Protein 6ABW (pdb70)

Nearest PDB structures (foldseek):
  6abw-assembly1_A  TM=1.003E+00  e=9.160E-53  Metallosphaera sedula DSM 5348
  1vgm-assembly1_B  TM=9.831E-01  e=6.159E-41  Sulfurisphaera tokodaii
  1o7x-assembly2_D  TM=9.895E-01  e=8.430E-39  Saccharolobus solfataricus
  2r26-assembly1_A  TM=9.396E-01  e=7.723E-35  Thermoplasma acidophilum
  3hwk-assembly3_F  TM=9.220E-01  e=7.259E-24  Mycobacterium tuberculosis H37Rv

InterPro domains:
  IPR002020 Citrate synthase [PF00285] (7-360)
  IPR002020 Citrate synthase [PR00143] (123-136)
  IPR002020 Citrate synthase [PR00143] (172-187)
  IPR002020 Citrate synthase [PR00143] (194-222)
  IPR002020 Citrate synthase [PR00143] (248-268)
  IPR002020 Citrate synthase [PR00143] (309-325)
  IPR002020 Citrate synthase [PR00143] (329-343)
  IPR002020 Citrate synthase [PTHR11739] (3-374)
  IPR011278 2-methylcitrate synthase/citrate synthase type I [TIGR01800] (6-377)
  IPR016142 Citrate synthase-like, large alpha subdomain [G3DSA:1.10.580.10] (19-348)
  IPR016143 Citrate synthase-like, small alpha subdomain [G3DSA:1.10.230.10] (220-323)
  IPR019810 Citrate synthase active site [PS00480] (255-267)
  IPR024176 Citrate synthase, bacterial-type [PIRSF001369] (3-377)
  IPR036969 Citrate synthase superfamily [SSF48256] (3-377)
  IPR054926 Citrate synthase family [NF041157] (1-377)

Radius of gyration: 21.82 Å; Cα contacts (8 Å, |Δi|>4): 570; chains: 1; bounding box: 58×47×78 Å

Structure (mmCIF, N/CA/C/O backbone):
data_6ABW
#
_entry.id   6ABW
#
_cell.length_a   61.609
_cell.length_b   94.806
_cell.length_c   129.863
_cell.angle_alpha   90.000
_cell.angle_beta   90.000
_cell.angle_gamma   90.000
#
_symmetry.space_group_name_H-M   'C 2 2 21'
#
loop_
_entity.id
_entity.type
_entity.pdbx_description
1 polymer 'Citrate synthase'
2 non-polymer GLYCEROL
3 non-polymer 'ACETYL COENZYME *A'
4 water water
#
loop_
_atom_site.group_PDB
_atom_site.id
_atom_site.type_symbol
_atom_site.label_atom_id
_atom_site.label_alt_id
_atom_site.label_comp_id
_atom_site.label_asym_id
_atom_site.label_entity_id
_atom_site.label_seq_id
_atom_site.pdbx_PDB_ins_code
_atom_site.Cartn_x
_atom_site.Cartn_y
_atom_site.Cartn_z
_atom_site.occupancy
_atom_site.B_iso_or_equiv
_atom_site.auth_seq_id
_atom_site.auth_comp_id
_atom_site.auth_asym_id
_atom_site.auth_atom_id
_atom_site.pdbx_PDB_model_num
ATOM 1 N N . GLU A 1 21 ? -23.811 35.140 -31.163 1.00 98.50 9 GLU A N 1
ATOM 2 C CA . GLU A 1 21 ? -23.466 36.593 -31.125 1.00 97.45 9 GLU A CA 1
ATOM 3 C C . GLU A 1 21 ? -23.894 37.206 -29.780 1.00 102.74 9 GLU A C 1
ATOM 4 O O . GLU A 1 21 ? -24.640 38.189 -29.741 1.00 109.41 9 GLU A O 1
ATOM 10 N N . ASN A 1 22 ? -23.413 36.608 -28.682 1.00 93.68 10 ASN A N 1
ATOM 11 C CA . ASN A 1 22 ? -23.841 36.956 -27.311 1.00 88.91 10 ASN A CA 1
ATOM 12 C C . ASN A 1 22 ? -25.361 36.816 -27.087 1.00 81.50 10 ASN A C 1
ATOM 13 O O . ASN A 1 22 ? -25.889 37.315 -26.088 1.00 93.29 10 ASN A O 1
ATOM 18 N N . VAL A 1 23 ? -26.048 36.100 -27.980 1.00 74.05 11 VAL A N 1
ATOM 19 C CA . VAL A 1 23 ? -27.518 36.097 -28.006 1.00 69.19 11 VAL A CA 1
ATOM 20 C C . VAL A 1 23 ? -28.087 35.214 -26.862 1.00 63.66 11 VAL A C 1
ATOM 21 O O . VAL A 1 23 ? -27.895 33.996 -26.834 1.00 56.94 11 VAL A O 1
ATOM 25 N N . PHE A 1 24 ? -28.735 35.865 -25.891 1.00 57.96 12 PHE A N 1
ATOM 26 C CA . PHE A 1 24 ? -29.399 35.166 -24.794 1.00 51.51 12 PHE A CA 1
ATOM 27 C C . PHE A 1 24 ? -30.590 34.371 -25.312 1.00 46.15 12 PHE A C 1
ATOM 28 O O . PHE A 1 24 ? -31.580 34.950 -25.737 1.00 41.97 12 PHE A O 1
ATOM 36 N N . ILE A 1 25 ? -30.466 33.041 -25.291 1.00 38.65 13 ILE A N 1
ATOM 37 C CA . ILE A 1 25 ? -31.522 32.124 -25.752 1.00 38.77 13 ILE A CA 1
ATOM 38 C C . ILE A 1 25 ? -32.567 31.807 -24.670 1.00 36.27 13 ILE A C 1
ATOM 39 O O . ILE A 1 25 ? -33.670 31.368 -25.017 1.00 32.21 13 ILE A O 1
ATOM 44 N N . LYS A 1 26 ? -32.231 32.021 -23.385 1.00 28.70 14 LYS A N 1
ATOM 45 C CA . LYS A 1 26 ? -33.155 31.706 -22.319 1.00 27.87 14 LYS A CA 1
ATOM 46 C C . LYS A 1 26 ? -32.656 32.355 -21.028 1.00 27.03 14 LYS A C 1
ATOM 47 O O . LYS A 1 26 ? -31.496 32.809 -20.944 1.00 29.17 14 LYS A O 1
ATOM 53 N N . THR A 1 27 ? -33.524 32.392 -20.025 1.00 26.63 15 THR A N 1
ATOM 54 C CA . THR A 1 27 ? -33.098 32.642 -18.664 1.00 27.16 15 THR A CA 1
ATOM 55 C C . THR A 1 27 ? -32.858 31.308 -17.981 1.00 25.58 15 THR A C 1
ATOM 56 O O . THR A 1 27 ? -33.392 30.290 -18.406 1.00 25.63 15 THR A O 1
ATOM 60 N N . THR A 1 28 ? -32.044 31.302 -16.933 1.00 22.48 16 THR A N 1
ATOM 61 C CA . THR A 1 28 ? -31.873 30.124 -16.143 1.00 20.18 16 THR A CA 1
ATOM 62 C C . THR A 1 28 ? -31.676 30.452 -14.688 1.00 20.68 16 THR A C 1
ATOM 63 O O . THR A 1 28 ? -31.160 31.509 -14.379 1.00 22.67 16 THR A O 1
ATOM 67 N N . SER A 1 29 ? -32.069 29.523 -13.829 1.00 19.86 17 SER A N 1
ATOM 68 C CA . SER A 1 29 ? -31.778 29.532 -12.404 1.00 20.59 17 SER A CA 1
ATOM 69 C C . SER A 1 29 ? -30.848 28.415 -11.999 1.00 19.61 17 SER A C 1
ATOM 70 O O . SER A 1 29 ? -30.591 28.210 -10.836 1.00 20.23 17 SER A O 1
ATOM 73 N N . LEU A 1 30 ? -30.244 27.760 -12.972 1.00 16.37 18 LEU A N 1
ATOM 74 C CA . LEU A 1 30 ? -29.466 26.568 -12.739 1.00 18.74 18 LEU A CA 1
ATOM 75 C C . LEU A 1 30 ? -28.026 26.864 -12.365 1.00 19.22 18 LEU A C 1
ATOM 76 O O . LEU A 1 30 ? -27.538 26.345 -11.343 1.00 22.04 18 LEU A O 1
ATOM 81 N N . THR A 1 31 ? -27.342 27.622 -13.216 1.00 17.68 19 THR A N 1
ATOM 82 C CA . THR A 1 31 ? -25.889 27.681 -13.175 1.00 16.97 19 THR A CA 1
ATOM 83 C C . THR A 1 31 ? -25.462 29.130 -13.312 1.00 15.55 19 THR A C 1
ATOM 84 O O . THR A 1 31 ? -25.923 29.823 -14.243 1.00 14.59 19 THR A O 1
ATOM 88 N N . TYR A 1 32 ? -24.660 29.555 -12.348 1.00 14.97 20 TYR A N 1
ATOM 89 C CA . TYR A 1 32 ? -24.047 30.904 -12.357 1.00 15.32 20 TYR A CA 1
ATOM 90 C C . TYR A 1 32 ? -22.539 30.764 -12.581 1.00 14.45 20 TYR A C 1
ATOM 91 O O . TYR A 1 32 ? -21.883 29.983 -11.920 1.00 14.16 20 TYR A O 1
ATOM 100 N N . ILE A 1 33 ? -21.994 31.570 -13.478 1.00 14.71 21 ILE A N 1
ATOM 101 C CA . ILE A 1 33 ? -20.564 31.560 -13.768 1.00 15.65 21 ILE A CA 1
ATOM 102 C C . ILE A 1 33 ? -20.041 32.971 -13.679 1.00 17.16 21 ILE A C 1
ATOM 103 O O . ILE A 1 33 ? -20.648 33.859 -14.277 1.00 16.73 21 ILE A O 1
ATOM 108 N N . ASP A 1 34 ? -18.981 33.169 -12.896 1.00 18.59 22 ASP A N 1
ATOM 109 C CA . ASP A 1 34 ? -18.239 34.439 -12.884 1.00 22.26 22 ASP A CA 1
ATOM 110 C C . ASP A 1 34 ? -16.855 34.167 -13.449 1.00 18.41 22 ASP A C 1
ATOM 111 O O . ASP A 1 34 ? -16.010 33.620 -12.795 1.00 19.48 22 ASP A O 1
ATOM 116 N N . GLY A 1 35 ? -16.661 34.486 -14.717 1.00 19.84 23 GLY A N 1
ATOM 117 C CA . GLY A 1 35 ? -15.381 34.228 -15.365 1.00 21.25 23 GLY A CA 1
ATOM 118 C C . GLY A 1 35 ? -14.182 34.998 -14.822 1.00 24.23 23 GLY A C 1
ATOM 119 O O . GLY A 1 35 ? -13.036 34.512 -14.858 1.00 24.12 23 GLY A O 1
ATOM 120 N N . GLU A 1 36 ? -14.428 36.186 -14.301 1.00 25.35 24 GLU A N 1
ATOM 121 C CA . GLU A 1 36 ? -13.317 37.051 -13.835 1.00 30.30 24 GLU A CA 1
ATOM 122 C C . GLU A 1 36 ? -12.753 36.538 -12.532 1.00 26.95 24 GLU A C 1
ATOM 123 O O . GLU A 1 36 ? -11.549 36.662 -12.245 1.00 27.05 24 GLU A O 1
ATOM 129 N N . ASN A 1 37 ? -13.629 35.954 -11.716 1.00 22.45 25 ASN A N 1
ATOM 130 C CA . ASN A 1 37 ? -13.306 35.543 -10.370 1.00 22.10 25 ASN A CA 1
ATOM 131 C C . ASN A 1 37 ? -13.256 34.018 -10.205 1.00 20.61 25 ASN A C 1
ATOM 132 O O . ASN A 1 37 ? -12.900 33.538 -9.143 1.00 22.38 25 ASN A O 1
ATOM 137 N N . GLY A 1 38 ? -13.612 33.249 -11.235 1.00 19.17 26 GLY A N 1
ATOM 138 C CA . GLY A 1 38 ? -13.422 31.825 -11.120 1.00 17.70 26 GLY A CA 1
ATOM 139 C C . GLY A 1 38 ? -14.477 31.155 -10.262 1.00 17.28 26 GLY A C 1
ATOM 140 O O . GLY A 1 38 ? -14.181 30.207 -9.564 1.00 18.53 26 GLY A O 1
ATOM 141 N N . ILE A 1 39 ? -15.718 31.564 -10.433 1.00 16.62 27 ILE A N 1
ATOM 142 C CA . ILE A 1 39 ? -16.807 31.102 -9.576 1.00 17.82 27 ILE A CA 1
ATOM 143 C C . ILE A 1 39 ? -17.811 30.347 -10.408 1.00 16.35 27 ILE A C 1
ATOM 144 O O . ILE A 1 39 ? -18.189 30.804 -11.468 1.00 18.10 27 ILE A O 1
ATOM 149 N N . LEU A 1 40 ? -18.186 29.174 -9.902 1.00 13.33 28 LEU A N 1
ATOM 150 C CA . LEU A 1 40 ? -19.205 28.344 -10.512 1.00 13.59 28 LEU A CA 1
ATOM 151 C C . LEU A 1 40 ? -20.163 27.923 -9.377 1.00 12.15 28 LEU A C 1
ATOM 152 O O . LEU A 1 40 ? -19.725 27.357 -8.352 1.00 12.13 28 LEU A O 1
ATOM 157 N N . ARG A 1 41 ? -21.437 28.228 -9.556 1.00 12.46 29 ARG A N 1
ATOM 158 C CA . ARG A 1 41 ? -22.494 27.814 -8.619 1.00 13.43 29 ARG A CA 1
ATOM 159 C C . ARG A 1 41 ? -23.613 27.122 -9.337 1.00 11.92 29 ARG A C 1
ATOM 160 O O . ARG A 1 41 ? -23.947 27.501 -10.420 1.00 12.45 29 ARG A O 1
ATOM 168 N N . TYR A 1 42 ? -24.177 26.107 -8.702 1.00 12.48 30 TYR A N 1
ATOM 169 C CA . TYR A 1 42 ? -25.428 25.485 -9.136 1.00 11.50 30 TYR A CA 1
ATOM 170 C C . TYR A 1 42 ? -26.502 25.940 -8.100 1.00 12.71 30 TYR A C 1
ATOM 171 O O . TYR A 1 42 ? -26.381 25.596 -6.930 1.00 13.61 30 TYR A O 1
ATOM 180 N N . GLY A 1 43 ? -27.518 26.663 -8.578 1.00 13.69 31 GLY A N 1
ATOM 181 C CA . GLY A 1 43 ? -28.645 27.025 -7.735 1.00 15.39 31 GLY A CA 1
ATOM 182 C C . GLY A 1 43 ? -28.201 27.818 -6.478 1.00 14.70 31 GLY A C 1
ATOM 183 O O . GLY A 1 43 ? -28.767 27.654 -5.397 1.00 16.85 31 GLY A O 1
ATOM 184 N N . GLY A 1 44 ? -27.128 28.564 -6.628 1.00 15.59 32 GLY A N 1
ATOM 185 C CA . GLY A 1 44 ? -26.532 29.413 -5.566 1.00 14.78 32 GLY A CA 1
ATOM 186 C C . GLY A 1 44 ? -25.470 28.764 -4.712 1.00 15.54 32 GLY A C 1
ATOM 187 O O . GLY A 1 44 ? -24.796 29.458 -3.901 1.00 15.26 32 GLY A O 1
ATOM 188 N N . TYR A 1 45 ? -25.257 27.449 -4.885 1.00 13.82 33 TYR A N 1
ATOM 189 C CA . TYR A 1 45 ? -24.322 26.733 -4.118 1.00 14.00 33 TYR A CA 1
ATOM 190 C C . TYR A 1 45 ? -22.984 26.589 -4.892 1.00 16.06 33 TYR A C 1
ATOM 191 O O . TYR A 1 45 ? -22.978 26.151 -6.051 1.00 12.22 33 TYR A O 1
ATOM 200 N N . ASP A 1 46 ? -21.878 26.998 -4.271 1.00 14.60 34 ASP A N 1
ATOM 201 C CA . ASP A 1 46 ? -20.560 26.937 -4.902 1.00 15.98 34 ASP A CA 1
ATOM 202 C C . ASP A 1 46 ? -20.238 25.498 -5.238 1.00 13.97 34 ASP A C 1
ATOM 203 O O . ASP A 1 46 ? -20.472 24.592 -4.445 1.00 13.47 34 ASP A O 1
ATOM 208 N N . ILE A 1 47 ? -19.629 25.294 -6.389 1.00 14.38 35 ILE A N 1
ATOM 209 C CA . ILE A 1 47 ? -19.323 23.909 -6.819 1.00 13.96 35 ILE A CA 1
ATOM 210 C C . ILE A 1 47 ? -18.449 23.172 -5.833 1.00 14.35 35 ILE A C 1
ATOM 211 O O . ILE A 1 47 ? -18.673 21.986 -5.610 1.00 11.65 35 ILE A O 1
ATOM 216 N N . GLU A 1 48 ? -17.473 23.833 -5.220 1.00 12.50 36 GLU A N 1
ATOM 217 C CA . GLU A 1 48 ? -16.588 23.187 -4.230 1.00 15.57 36 GLU A CA 1
ATOM 218 C C . GLU A 1 48 ? -17.377 22.614 -3.031 1.00 14.14 36 GLU A C 1
ATOM 219 O O . GLU A 1 48 ? -17.093 21.500 -2.548 1.00 14.48 36 GLU A O 1
ATOM 225 N N . ASP A 1 49 ? -18.366 23.383 -2.571 1.00 14.54 37 ASP A N 1
ATOM 226 C CA . ASP A 1 49 ? -19.253 23.089 -1.411 1.00 14.66 37 ASP A CA 1
ATOM 227 C C . ASP A 1 49 ? -20.110 21.887 -1.795 1.00 14.98 37 ASP A C 1
ATOM 228 O O . ASP A 1 49 ? -20.289 20.925 -0.983 1.00 16.12 37 ASP A O 1
ATOM 233 N N . LEU A 1 50 ? -20.661 21.908 -3.023 1.00 12.65 38 LEU A N 1
ATOM 234 C CA . LEU A 1 50 ? -21.455 20.751 -3.441 1.00 13.78 38 LEU A CA 1
ATOM 235 C C . LEU A 1 50 ? -20.654 19.491 -3.500 1.00 13.50 38 LEU A C 1
ATOM 236 O O . LEU A 1 50 ? -21.120 18.376 -3.088 1.00 13.18 38 LEU A O 1
ATOM 241 N N . VAL A 1 51 ? -19.428 19.587 -4.033 1.00 13.58 39 VAL A N 1
ATOM 242 C CA . VAL A 1 51 ? -18.660 18.325 -4.207 1.00 12.54 39 VAL A CA 1
ATOM 243 C C . VAL A 1 51 ? -18.270 17.759 -2.855 1.00 14.93 39 VAL A C 1
ATOM 244 O O . VAL A 1 51 ? -18.413 16.553 -2.597 1.00 14.53 39 VAL A O 1
ATOM 248 N N . GLU A 1 52 ? -17.801 18.642 -1.986 1.00 16.28 40 GLU A N 1
ATOM 249 C CA . GLU A 1 52 ? -17.313 18.198 -0.657 1.00 18.13 40 GLU A CA 1
ATOM 250 C C . GLU A 1 52 ? -18.441 17.663 0.247 1.00 17.41 40 GLU A C 1
ATOM 251 O O . GLU A 1 52 ? -18.220 16.693 0.929 1.00 16.35 40 GLU A O 1
ATOM 257 N N . HIS A 1 53 ? -19.596 18.306 0.234 1.00 16.33 41 HIS A N 1
ATOM 258 C CA . HIS A 1 53 ? -20.633 18.104 1.238 1.00 16.65 41 HIS A CA 1
ATOM 259 C C . HIS A 1 53 ? -21.924 17.459 0.719 1.00 18.48 41 HIS A C 1
ATOM 260 O O . HIS A 1 53 ? -22.828 17.177 1.533 1.00 19.56 41 HIS A O 1
ATOM 267 N N . THR A 1 54 ? -22.065 17.229 -0.609 1.00 15.79 42 THR A N 1
ATOM 268 C CA . THR A 1 54 ? -23.291 16.596 -1.106 1.00 16.35 42 THR A CA 1
ATOM 269 C C . THR A 1 54 ? -22.948 15.333 -1.897 1.00 18.37 42 THR A C 1
ATOM 270 O O . THR A 1 54 ? -22.100 14.582 -1.511 1.00 22.56 42 THR A O 1
ATOM 274 N N . SER A 1 55 ? -23.708 15.042 -2.920 1.00 18.50 43 SER A N 1
ATOM 275 C CA . SER A 1 55 ? -23.581 13.799 -3.690 1.00 15.96 43 SER A CA 1
ATOM 276 C C . SER A 1 55 ? -24.298 14.084 -5.010 1.00 13.82 43 SER A C 1
ATOM 277 O O . SER A 1 55 ? -25.051 15.052 -5.147 1.00 12.78 43 SER A O 1
ATOM 280 N N . PHE A 1 56 ? -24.058 13.254 -5.991 1.00 12.74 44 PHE A N 1
ATOM 281 C CA . PHE A 1 56 ? -24.707 13.460 -7.273 1.00 13.08 44 PHE A CA 1
ATOM 282 C C . PHE A 1 56 ? -26.234 13.413 -7.136 1.00 12.79 44 PHE A C 1
ATOM 283 O O . PHE A 1 56 ? -26.928 14.251 -7.696 1.00 11.22 44 PHE A O 1
ATOM 291 N N . GLU A 1 57 ? -26.765 12.454 -6.364 1.00 12.35 45 GLU A N 1
ATOM 292 C CA . GLU A 1 57 ? -28.245 12.383 -6.170 1.00 13.03 45 GLU A CA 1
ATOM 293 C C . GLU A 1 57 ? -28.822 13.673 -5.626 1.00 11.46 45 GLU A C 1
ATOM 294 O O . GLU A 1 57 ? -29.842 14.172 -6.074 1.00 11.67 45 GLU A O 1
ATOM 300 N N . GLU A 1 58 ? -28.111 14.262 -4.672 1.00 12.16 46 GLU A N 1
ATOM 301 C CA . GLU A 1 58 ? -28.507 15.555 -4.154 1.00 13.16 46 GLU A CA 1
ATOM 302 C C . GLU A 1 58 ? -28.448 16.676 -5.149 1.00 12.91 46 GLU A C 1
ATOM 303 O O . GLU A 1 58 ? -29.314 17.502 -5.173 1.00 12.02 46 GLU A O 1
ATOM 309 N N . VAL A 1 59 ? -27.442 16.663 -6.023 1.00 12.36 47 VAL A N 1
ATOM 310 C CA . VAL A 1 59 ? -27.354 17.640 -7.049 1.00 11.86 47 VAL A CA 1
ATOM 311 C C . VAL A 1 59 ? -28.416 17.414 -8.171 1.00 10.89 47 VAL A C 1
ATOM 312 O O . VAL A 1 59 ? -28.932 18.368 -8.719 1.00 10.81 47 VAL A O 1
ATOM 316 N N . VAL A 1 60 ? -28.758 16.164 -8.453 1.00 11.68 48 VAL A N 1
ATOM 317 C CA . VAL A 1 60 ? -29.891 15.893 -9.340 1.00 11.85 48 VAL A CA 1
ATOM 318 C C . VAL A 1 60 ? -31.162 16.582 -8.807 1.00 12.41 48 VAL A C 1
ATOM 319 O O . VAL A 1 60 ? -31.838 17.303 -9.497 1.00 12.44 48 VAL A O 1
ATOM 323 N N . HIS A 1 61 ? -31.419 16.410 -7.499 1.00 14.04 49 HIS A N 1
ATOM 324 C CA . HIS A 1 61 ? -32.580 17.066 -6.859 1.00 13.32 49 HIS A CA 1
ATOM 325 C C . HIS A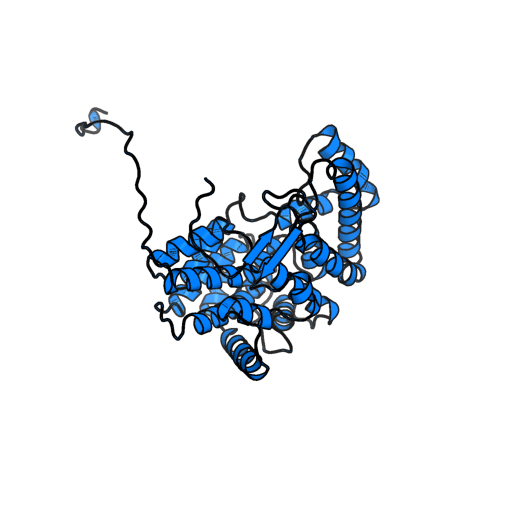 1 61 ? -32.491 18.577 -6.915 1.00 13.14 49 HIS A C 1
ATOM 326 O O . HIS A 1 61 ? -33.461 19.234 -7.255 1.00 13.64 49 HIS A O 1
ATOM 333 N N . LEU A 1 62 ? -31.318 19.153 -6.680 1.00 12.58 50 LEU A N 1
ATOM 334 C CA . LEU A 1 62 ? -31.128 20.586 -6.791 1.00 13.12 50 LEU A CA 1
ATOM 335 C C . LEU A 1 62 ? -31.398 21.144 -8.155 1.00 13.01 50 LEU A C 1
ATOM 336 O O . LEU A 1 62 ? -32.043 22.174 -8.289 1.00 14.05 50 LEU A O 1
ATOM 341 N N . MET A 1 63 ? -30.881 20.497 -9.192 1.00 12.88 51 MET A N 1
ATOM 342 C CA . MET A 1 63 ? -31.092 20.959 -10.547 1.00 14.22 51 MET A CA 1
ATOM 343 C C . MET A 1 63 ? -32.514 20.807 -11.038 1.00 14.38 51 MET A C 1
ATOM 344 O O . MET A 1 63 ? -33.010 21.635 -11.754 1.00 14.49 51 MET A O 1
ATOM 349 N N . LEU A 1 64 ? -33.166 19.750 -10.638 1.00 13.66 52 LEU A N 1
ATOM 350 C CA . LEU A 1 64 ? -34.545 19.485 -11.106 1.00 15.71 52 LEU A CA 1
ATOM 351 C C . LEU A 1 64 ? -35.602 20.198 -10.250 1.00 15.71 52 LEU A C 1
ATOM 352 O O . LEU A 1 64 ? -36.632 20.529 -10.754 1.00 17.11 52 LEU A O 1
ATOM 357 N N . TYR A 1 65 ? -35.363 20.352 -8.962 1.00 16.24 53 TYR A N 1
ATOM 358 C CA . TYR A 1 65 ? -36.383 20.885 -8.044 1.00 17.43 53 TYR A CA 1
ATOM 359 C C . TYR A 1 65 ? -36.012 22.209 -7.413 1.00 20.00 53 TYR A C 1
ATOM 360 O O . TYR A 1 65 ? -36.886 22.819 -6.803 1.00 21.57 53 TYR A O 1
ATOM 369 N N . GLY A 1 66 ? -34.757 22.643 -7.534 1.00 16.84 54 GLY A N 1
ATOM 370 C CA . GLY A 1 66 ? -34.373 23.997 -7.099 1.00 18.74 54 GLY A CA 1
ATOM 371 C C . GLY A 1 66 ? -33.794 24.103 -5.698 1.00 18.66 54 GLY A C 1
ATOM 372 O O . GLY A 1 66 ? -33.358 25.194 -5.334 1.00 21.02 54 GLY A O 1
ATOM 373 N N . ASP A 1 67 ? -33.736 23.002 -4.952 1.00 18.62 55 ASP A N 1
ATOM 374 C CA . ASP A 1 67 ? -33.107 22.956 -3.649 1.00 20.19 55 ASP A CA 1
ATOM 375 C C . ASP A 1 67 ? -32.546 21.632 -3.381 1.00 16.94 55 ASP A C 1
ATOM 376 O O . ASP A 1 67 ? -32.977 20.646 -3.964 1.00 19.41 55 ASP A O 1
ATOM 381 N N . LEU A 1 68 ? -31.622 21.571 -2.417 1.00 15.64 56 LEU A N 1
ATOM 382 C CA . LEU A 1 68 ? -31.091 20.351 -1.929 1.00 15.11 56 LEU A CA 1
ATOM 383 C C . LEU A 1 68 ? -32.193 19.606 -1.182 1.00 15.74 56 LEU A C 1
ATOM 384 O O . LEU A 1 68 ? -33.094 20.231 -0.653 1.00 14.86 56 LEU A O 1
ATOM 389 N N . PRO A 1 69 ? -32.181 18.267 -1.242 1.00 14.87 57 PRO A N 1
ATOM 390 C CA . PRO A 1 69 ? -33.335 17.580 -0.706 1.00 16.65 57 PRO A CA 1
ATOM 391 C C . PRO A 1 69 ? -33.304 17.368 0.801 1.00 18.12 57 PRO A C 1
ATOM 392 O O . PRO A 1 69 ? -32.234 17.187 1.395 1.00 16.73 57 PRO A O 1
ATOM 396 N N . THR A 1 70 ? -34.505 17.218 1.387 1.00 20.35 58 THR A N 1
ATOM 397 C CA . THR A 1 70 ? -34.637 16.596 2.705 1.00 21.40 58 THR A CA 1
ATOM 398 C C . THR A 1 70 ? -34.368 15.132 2.665 1.00 24.61 58 THR A C 1
ATOM 399 O O . THR A 1 70 ? -34.354 14.526 1.568 1.00 21.63 58 THR A O 1
ATOM 403 N N . LYS A 1 71 ? -34.192 14.521 3.837 1.00 21.83 59 LYS A N 1
ATOM 404 C CA . LYS A 1 71 ? -34.034 13.049 3.930 1.00 28.70 59 LYS A CA 1
ATOM 405 C C . LYS A 1 71 ? -35.108 12.274 3.141 1.00 26.33 59 LYS A C 1
ATOM 406 O O . LYS A 1 71 ? -34.809 11.319 2.431 1.00 26.37 59 LYS A O 1
ATOM 412 N N . LEU A 1 72 ? -36.354 12.681 3.284 1.00 27.06 60 LEU A N 1
ATOM 413 C CA . LEU A 1 72 ? -37.463 11.934 2.693 1.00 28.66 60 LEU A CA 1
ATOM 414 C C . LEU A 1 72 ? -37.451 12.158 1.156 1.00 23.54 60 LEU A C 1
ATOM 415 O O . LEU A 1 72 ? -37.741 11.225 0.380 1.00 21.35 60 LEU A O 1
ATOM 420 N N . GLN A 1 73 ? -37.155 13.383 0.754 1.00 21.79 61 GLN A N 1
ATOM 421 C CA . GLN A 1 73 ? -37.023 13.687 -0.671 1.00 20.19 61 GLN A CA 1
ATOM 422 C C . GLN A 1 73 ? -35.909 12.858 -1.280 1.00 18.62 61 GLN A C 1
ATOM 423 O O . GLN A 1 73 ? -36.080 12.260 -2.384 1.00 19.42 61 GLN A O 1
ATOM 429 N N . LEU A 1 74 ? -34.795 12.768 -0.587 1.00 17.68 62 LEU A N 1
ATOM 430 C CA . LEU A 1 74 ? -33.654 12.029 -1.087 1.00 18.39 62 LEU A CA 1
ATOM 431 C C . LEU A 1 74 ? -33.961 10.562 -1.227 1.00 19.63 62 LEU A C 1
ATOM 432 O O . LEU A 1 74 ? -33.584 9.901 -2.174 1.00 21.98 62 LEU A O 1
ATOM 437 N N . GLN A 1 75 ? -34.619 10.024 -0.214 1.00 20.36 63 GLN A N 1
ATOM 438 C CA . GLN A 1 75 ? -35.082 8.653 -0.256 1.00 22.04 63 GLN A CA 1
ATOM 439 C C . GLN A 1 75 ? -35.990 8.297 -1.434 1.00 19.34 63 GLN A C 1
ATOM 440 O O . GLN A 1 75 ? -35.817 7.201 -2.026 1.00 19.79 63 GLN A O 1
ATOM 446 N N . ARG A 1 76 ? -36.954 9.154 -1.747 1.00 18.42 64 ARG A N 1
ATOM 447 C CA . ARG A 1 76 ? -37.867 8.910 -2.859 1.00 20.84 64 ARG A CA 1
ATOM 448 C C . ARG A 1 76 ? -37.091 8.965 -4.183 1.00 20.91 64 ARG A C 1
ATOM 449 O O . ARG A 1 76 ? -37.315 8.151 -5.076 1.00 17.71 64 ARG A O 1
ATOM 457 N N . LEU A 1 77 ? -36.142 9.899 -4.260 1.00 18.19 65 LEU A N 1
ATOM 458 C CA . LEU A 1 77 ? -35.281 10.024 -5.445 1.00 18.52 65 LEU A CA 1
ATOM 459 C C . LEU A 1 77 ? -34.438 8.825 -5.663 1.00 17.90 65 LEU A C 1
ATOM 460 O O . LEU A 1 77 ? -34.353 8.352 -6.788 1.00 17.91 65 LEU A O 1
ATOM 465 N N . LYS A 1 78 ? -33.754 8.337 -4.639 1.00 16.64 66 LYS A N 1
ATOM 466 C CA . LYS A 1 78 ? -33.014 7.132 -4.740 1.00 18.11 66 LYS A CA 1
ATOM 467 C C . LYS A 1 78 ? -33.807 5.899 -5.168 1.00 18.82 66 LYS A C 1
ATOM 468 O O . LYS A 1 78 ? -33.308 5.117 -5.988 1.00 17.55 66 LYS A O 1
ATOM 474 N N . SER A 1 79 ? -34.994 5.685 -4.601 1.00 18.44 67 SER A N 1
ATOM 475 C CA . SER A 1 79 ? -35.850 4.543 -5.028 1.00 20.36 67 SER A CA 1
ATOM 476 C C . SER A 1 79 ? -36.260 4.688 -6.515 1.00 17.62 67 SER A C 1
ATOM 477 O O . SER A 1 79 ? -36.325 3.691 -7.241 1.00 18.90 67 SER A O 1
ATOM 480 N N . ALA A 1 80 ? -36.530 5.900 -6.942 1.00 17.43 68 ALA A N 1
ATOM 481 C CA . ALA A 1 80 ? -36.914 6.143 -8.359 1.00 17.40 68 ALA A CA 1
ATOM 482 C C . ALA A 1 80 ? -35.738 5.821 -9.319 1.00 15.79 68 ALA A C 1
ATOM 483 O O . ALA A 1 80 ? -35.928 5.159 -10.354 1.00 15.00 68 ALA A O 1
ATOM 485 N N . LEU A 1 81 ? -34.515 6.206 -8.923 1.00 14.04 69 LEU A N 1
ATOM 486 C CA . LEU A 1 81 ? -33.333 5.801 -9.689 1.00 14.21 69 LEU A CA 1
ATOM 487 C C . LEU A 1 81 ? -33.201 4.297 -9.753 1.00 16.01 69 LEU A C 1
ATOM 488 O O . LEU A 1 81 ? -33.045 3.721 -10.833 1.00 16.82 69 LEU A O 1
ATOM 493 N N . ASP A 1 82 ? -33.339 3.625 -8.589 1.00 15.33 70 ASP A N 1
ATOM 494 C CA . ASP A 1 82 ? -33.192 2.172 -8.543 1.00 17.65 70 ASP A CA 1
ATOM 495 C C . ASP A 1 82 ? -34.147 1.414 -9.435 1.00 16.56 70 ASP A C 1
ATOM 496 O O . ASP A 1 82 ? -33.738 0.481 -10.089 1.00 15.68 70 ASP A O 1
ATOM 501 N N . GLU A 1 83 ? -35.360 1.887 -9.512 1.00 17.83 71 GLU A N 1
ATOM 502 C CA . GLU A 1 83 ? -36.361 1.107 -10.295 1.00 20.35 71 GLU A CA 1
ATOM 503 C C . GLU A 1 83 ? -36.195 1.424 -11.791 1.00 19.15 71 GLU A C 1
ATOM 504 O O . GLU A 1 83 ? -36.642 0.658 -12.599 1.00 18.60 71 GLU A O 1
ATOM 510 N N . ALA A 1 84 ? -35.526 2.539 -12.125 1.00 15.80 72 ALA A N 1
ATOM 511 C CA . ALA A 1 84 ? -35.362 2.943 -13.518 1.00 14.53 72 ALA A CA 1
ATOM 512 C C . ALA A 1 84 ? -34.152 2.304 -14.220 1.00 13.21 72 ALA A C 1
ATOM 513 O O . ALA A 1 84 ? -34.109 2.348 -15.425 1.00 13.12 72 ALA A O 1
ATOM 515 N N . TYR A 1 85 ? -33.178 1.742 -13.527 1.00 12.34 73 TYR A N 1
ATOM 516 C CA . TYR A 1 85 ? -31.960 1.216 -14.199 1.00 13.79 73 TYR A CA 1
ATOM 517 C C . TYR A 1 85 ? -32.248 0.209 -15.278 1.00 14.76 73 TYR A C 1
ATOM 518 O O . TYR A 1 85 ? -31.583 0.219 -16.298 1.00 13.61 73 TYR A O 1
ATOM 527 N N . GLU A 1 86 ? -33.193 -0.701 -15.028 1.00 16.14 74 GLU A N 1
ATOM 528 C CA . GLU A 1 86 ? -33.530 -1.772 -15.951 1.00 18.67 74 GLU A CA 1
ATOM 529 C C . GLU A 1 86 ? -34.174 -1.178 -17.206 1.00 16.63 74 GLU A C 1
ATOM 530 O O . GLU A 1 86 ? -35.103 -0.346 -17.142 1.00 18.55 74 GLU A O 1
ATOM 536 N N . VAL A 1 87 ? -33.609 -1.549 -18.357 1.00 17.49 75 VAL A N 1
ATOM 537 C CA . VAL A 1 87 ? -34.209 -1.228 -19.669 1.00 16.55 75 VAL A CA 1
ATOM 538 C C . VAL A 1 87 ? -34.489 -2.504 -20.447 1.00 17.43 75 VAL A C 1
ATOM 539 O O . VAL A 1 87 ? -33.936 -3.515 -20.130 1.00 14.58 75 VAL A O 1
ATOM 543 N N . PRO A 1 88 ? -35.284 -2.426 -21.513 1.00 16.64 76 PRO A N 1
ATOM 544 C CA . PRO A 1 88 ? -35.543 -3.687 -22.211 1.00 18.95 76 PRO A CA 1
ATOM 545 C C . PRO A 1 88 ? -34.329 -4.211 -22.873 1.00 16.83 76 PRO A C 1
ATOM 546 O O . PRO A 1 88 ? -33.426 -3.443 -23.298 1.00 14.60 76 PRO A O 1
ATOM 550 N N . GLN A 1 89 ? -34.298 -5.529 -22.976 1.00 19.43 77 GLN A N 1
ATOM 551 C CA . GLN A 1 89 ? -33.201 -6.223 -23.599 1.00 22.33 77 GLN A CA 1
ATOM 552 C C . GLN A 1 89 ? -32.863 -5.737 -25.020 1.00 19.00 77 GLN A C 1
ATOM 553 O O . GLN A 1 89 ? -31.680 -5.761 -25.414 1.00 20.72 77 GLN A O 1
ATOM 559 N N . GLN A 1 90 ? -33.875 -5.256 -25.732 1.00 19.79 78 GLN A N 1
ATOM 560 C CA . GLN A 1 90 ? -33.701 -4.771 -27.081 1.00 20.35 78 GLN A CA 1
ATOM 561 C C . GLN A 1 90 ? -32.755 -3.561 -27.108 1.00 21.33 78 GLN A C 1
ATOM 562 O O . GLN A 1 90 ? -32.001 -3.409 -28.064 1.00 19.21 78 GLN A O 1
ATOM 568 N N . VAL A 1 91 ? -32.784 -2.714 -26.060 1.00 17.79 79 VAL A N 1
ATOM 569 C CA . VAL A 1 91 ? -31.875 -1.564 -26.013 1.00 17.17 79 VAL A CA 1
ATOM 570 C C . VAL A 1 91 ? -30.424 -2.058 -25.873 1.00 15.96 79 VAL A C 1
ATOM 571 O O . VAL A 1 91 ? -29.504 -1.574 -26.564 1.00 15.00 79 VAL A O 1
ATOM 575 N N . ILE A 1 92 ? -30.222 -3.030 -24.966 1.00 14.34 80 ILE A N 1
ATOM 576 C CA . ILE A 1 92 ? -28.935 -3.621 -24.763 1.00 16.91 80 ILE A CA 1
ATOM 577 C C . ILE A 1 92 ? -28.456 -4.295 -26.054 1.00 16.54 80 ILE A C 1
ATOM 578 O O . ILE A 1 92 ? -27.302 -4.116 -26.472 1.00 16.51 80 ILE A O 1
ATOM 583 N N . ASP A 1 93 ? -29.342 -5.049 -26.715 1.00 18.21 81 ASP A N 1
ATOM 584 C CA . ASP A 1 93 ? -28.987 -5.765 -27.953 1.00 19.07 81 ASP A CA 1
ATOM 585 C C . ASP A 1 93 ? -28.501 -4.777 -28.994 1.00 18.24 81 ASP A C 1
ATOM 586 O O . ASP A 1 93 ? -27.561 -5.048 -29.767 1.00 18.16 81 ASP A O 1
ATOM 591 N N . MET A 1 94 ? -29.125 -3.624 -29.037 1.00 16.50 82 MET A N 1
ATOM 592 C CA . ME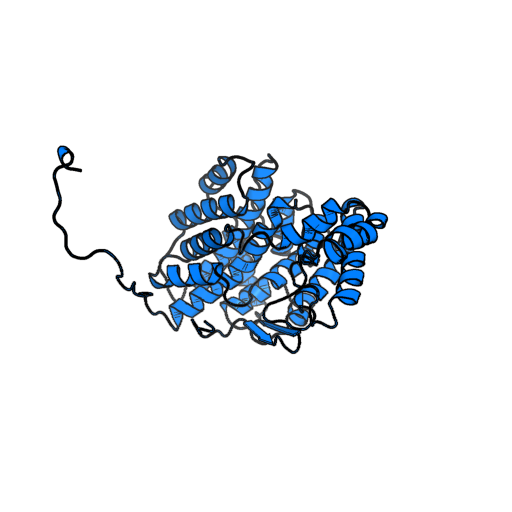T A 1 94 ? -28.731 -2.637 -30.029 1.00 17.82 82 MET A CA 1
ATOM 593 C C . MET A 1 94 ? -27.355 -2.104 -29.814 1.00 15.77 82 MET A C 1
ATOM 594 O O . MET A 1 94 ? -26.570 -1.982 -30.766 1.00 16.57 82 MET A O 1
ATOM 599 N N . ILE A 1 95 ? -27.014 -1.824 -28.561 1.00 15.21 83 ILE A N 1
ATOM 600 C CA . ILE A 1 95 ? -25.683 -1.387 -28.239 1.00 15.47 83 ILE A CA 1
ATOM 601 C C . ILE A 1 95 ? -24.625 -2.434 -28.704 1.00 15.50 83 ILE A C 1
ATOM 602 O O . ILE A 1 95 ? -23.561 -2.085 -29.275 1.00 15.82 83 ILE A O 1
ATOM 607 N N . TYR A 1 96 ? -24.936 -3.688 -28.404 1.00 14.23 84 TYR A N 1
ATOM 608 C CA . TYR A 1 96 ? -24.031 -4.792 -28.700 1.00 15.36 84 TYR A CA 1
ATOM 609 C C . TYR A 1 96 ? -24.057 -5.189 -30.180 1.00 16.84 84 TYR A C 1
ATOM 610 O O . TYR A 1 96 ? -23.200 -5.926 -30.611 1.00 18.14 84 TYR A O 1
ATOM 619 N N . SER A 1 97 ? -24.946 -4.633 -30.987 1.00 16.94 85 SER A N 1
ATOM 620 C CA . SER A 1 97 ? -24.934 -4.973 -32.414 1.00 20.05 85 SER A CA 1
ATOM 621 C C . SER A 1 97 ? -24.181 -3.935 -33.285 1.00 20.18 85 SER A C 1
ATOM 622 O O . SER A 1 97 ? -23.891 -4.204 -34.443 1.00 18.84 85 SER A O 1
ATOM 625 N N . LEU A 1 98 ? -23.852 -2.771 -32.717 1.00 14.98 86 LEU A N 1
ATOM 626 C CA . LEU A 1 98 ? -23.021 -1.786 -33.433 1.00 15.59 86 LEU A CA 1
ATOM 627 C C . LEU A 1 98 ? -21.577 -2.274 -33.525 1.00 16.21 86 LEU A C 1
ATOM 628 O O . LEU A 1 98 ? -21.138 -3.076 -32.700 1.00 16.43 86 LEU A O 1
ATOM 633 N N . PRO A 1 99 ? -20.831 -1.843 -34.539 1.00 15.98 87 PRO A N 1
ATOM 634 C CA . PRO A 1 99 ? -19.407 -2.214 -34.580 1.00 17.21 87 PRO A CA 1
ATOM 635 C C . PRO A 1 99 ? -18.686 -1.786 -33.326 1.00 17.85 87 PRO A C 1
ATOM 636 O O . PRO A 1 99 ? -18.941 -0.726 -32.799 1.00 16.04 87 PRO A O 1
ATOM 640 N N . ARG A 1 100 ? -17.839 -2.661 -32.822 1.00 15.51 88 ARG A N 1
ATOM 641 C CA . ARG A 1 100 ? -17.197 -2.427 -31.552 1.00 17.49 88 ARG A CA 1
ATOM 642 C C . ARG A 1 100 ? -16.239 -1.237 -31.585 1.00 17.40 88 ARG A C 1
ATOM 643 O O . ARG A 1 100 ? -15.910 -0.708 -30.524 1.00 17.35 88 ARG A O 1
ATOM 651 N N . ASP A 1 101 ? -15.784 -0.822 -32.764 1.00 16.81 89 ASP A N 1
ATOM 652 C CA . ASP A 1 101 ? -14.948 0.350 -32.887 1.00 19.47 89 ASP A CA 1
ATOM 653 C C . ASP A 1 101 ? -15.770 1.640 -33.069 1.00 17.02 89 ASP A C 1
ATOM 654 O O . ASP A 1 101 ? -15.181 2.652 -33.322 1.00 17.60 89 ASP A O 1
ATOM 659 N N . SER A 1 102 ? -17.098 1.602 -32.926 1.00 16.11 90 SER A N 1
ATOM 660 C CA . SER A 1 102 ? -17.923 2.821 -33.161 1.00 16.25 90 SER A CA 1
ATOM 661 C C . SER A 1 102 ? -17.665 3.853 -32.065 1.00 14.43 90 SER A C 1
ATOM 662 O O . SER A 1 102 ? -17.338 3.490 -30.940 1.00 14.24 90 SER A O 1
ATOM 665 N N . ASP A 1 103 ? -17.796 5.123 -32.415 1.00 13.65 91 ASP A N 1
ATOM 666 C CA . ASP A 1 103 ? -17.672 6.203 -31.438 1.00 14.53 91 ASP A CA 1
ATOM 667 C C . ASP A 1 103 ? -18.671 5.953 -30.265 1.00 12.47 91 ASP A C 1
ATOM 668 O O . ASP A 1 103 ? -19.853 5.670 -30.495 1.00 10.75 91 ASP A O 1
ATOM 673 N N . ALA A 1 104 ? -18.188 5.999 -29.030 1.00 10.75 92 ALA A N 1
ATOM 674 C CA . ALA A 1 104 ? -19.031 5.701 -27.893 1.00 11.10 92 ALA A CA 1
ATOM 675 C C . ALA A 1 104 ? -20.230 6.672 -27.766 1.00 10.70 92 ALA A C 1
ATOM 676 O O . ALA A 1 104 ? -21.287 6.254 -27.398 1.00 10.94 92 ALA A O 1
ATOM 678 N N . VAL A 1 105 ? -20.053 7.958 -28.084 1.00 9.76 93 VAL A N 1
ATOM 679 C CA . VAL A 1 105 ? -21.137 8.894 -28.009 1.00 11.07 93 VAL A CA 1
ATOM 680 C C . VAL A 1 105 ? -22.241 8.521 -29.029 1.00 9.89 93 VAL A C 1
ATOM 681 O O . VAL A 1 105 ? -23.433 8.635 -28.727 1.00 9.54 93 VAL A O 1
ATOM 685 N N . GLY A 1 106 ? -21.841 8.002 -30.201 1.00 10.51 94 GLY A N 1
ATOM 686 C CA . GLY A 1 106 ? -22.736 7.502 -31.237 1.00 9.99 94 GLY A CA 1
ATOM 687 C C . GLY A 1 106 ? -23.540 6.288 -30.768 1.00 9.51 94 GLY A C 1
ATOM 688 O O . GLY A 1 106 ? -24.743 6.151 -31.046 1.00 8.62 94 GLY A O 1
ATOM 689 N N . MET A 1 107 ? -22.879 5.397 -30.051 1.00 9.22 95 MET A N 1
ATOM 690 C CA . MET A 1 107 ? -23.587 4.286 -29.459 1.00 9.42 95 MET A CA 1
ATOM 691 C C . MET A 1 107 ? -24.623 4.763 -28.425 1.00 9.05 95 MET A C 1
ATOM 692 O O . MET A 1 107 ? -25.751 4.264 -28.356 1.00 10.07 95 MET A O 1
ATOM 697 N N . MET A 1 108 ? -24.257 5.736 -27.595 1.00 8.54 96 MET A N 1
ATOM 698 C CA . MET A 1 108 ? -25.212 6.351 -26.705 1.00 9.56 96 MET A CA 1
ATOM 699 C C . MET A 1 108 ? -26.390 6.964 -27.457 1.00 9.21 96 MET A C 1
ATOM 700 O O . MET A 1 108 ? -27.511 6.869 -27.010 1.00 9.27 96 MET A O 1
ATOM 705 N N . GLU A 1 109 ? -26.140 7.686 -28.535 1.00 10.39 97 GLU A N 1
ATOM 706 C CA . GLU A 1 109 ? -27.139 8.322 -29.344 1.00 9.88 97 GLU A CA 1
ATOM 707 C C . GLU A 1 109 ? -28.164 7.270 -29.820 1.00 10.03 97 GLU A C 1
ATOM 708 O O . GLU A 1 109 ? -29.411 7.495 -29.724 1.00 10.77 97 GLU A O 1
ATOM 714 N N . THR A 1 110 ? -27.679 6.109 -30.234 1.00 8.93 98 THR A N 1
ATOM 715 C CA . THR A 1 110 ? -28.524 5.069 -30.754 1.00 8.81 98 THR A CA 1
ATOM 716 C C . THR A 1 110 ? -29.387 4.477 -29.638 1.00 8.47 98 THR A C 1
ATOM 717 O O . THR A 1 110 ? -30.595 4.315 -29.768 1.00 7.97 98 THR A O 1
ATOM 721 N N . ALA A 1 111 ? -28.755 4.195 -28.509 1.00 8.18 99 ALA A N 1
ATOM 722 C CA . ALA A 1 111 ? -29.470 3.708 -27.341 1.00 8.17 99 ALA A CA 1
ATOM 723 C C . ALA A 1 111 ? -30.511 4.668 -26.810 1.00 7.96 99 ALA A C 1
ATOM 724 O O . ALA A 1 111 ? -31.622 4.289 -26.550 1.00 7.50 99 ALA A O 1
ATOM 726 N N . PHE A 1 112 ? -30.219 5.963 -26.803 1.00 8.55 100 PHE A N 1
ATOM 727 C CA . PHE A 1 112 ? -31.197 6.963 -26.364 1.00 8.28 100 PHE A CA 1
ATOM 728 C C . PHE A 1 112 ? -32.328 7.118 -27.370 1.00 8.86 100 PHE A C 1
ATOM 729 O O . PHE A 1 112 ? -33.446 7.400 -26.942 1.00 7.77 100 PHE A O 1
ATOM 737 N N . SER A 1 113 ? -32.066 6.851 -28.674 1.00 8.93 101 SER A N 1
ATOM 738 C CA . SER A 1 113 ? -33.183 6.909 -29.658 1.00 9.12 101 SER A CA 1
ATOM 739 C C . SER A 1 113 ? -34.130 5.757 -29.382 1.00 8.23 101 SER A C 1
ATOM 740 O O . SER A 1 113 ? -35.353 5.945 -29.396 1.00 8.26 101 SER A O 1
ATOM 743 N N . ALA A 1 114 ? -33.574 4.589 -29.069 1.00 8.56 102 ALA A N 1
ATOM 744 C CA . ALA A 1 114 ? -34.412 3.450 -28.706 1.00 8.90 102 ALA A CA 1
ATOM 745 C C . ALA A 1 114 ? -35.178 3.652 -27.428 1.00 8.89 102 ALA A C 1
ATOM 746 O O . ALA A 1 114 ? -36.345 3.327 -27.346 1.00 9.52 102 ALA A O 1
ATOM 748 N N . LEU A 1 115 ? -34.551 4.214 -26.414 1.00 8.12 103 LEU A N 1
ATOM 749 C CA . LEU A 1 115 ? -35.231 4.612 -25.176 1.00 8.56 103 LEU A CA 1
ATOM 750 C C . LEU A 1 115 ? -36.329 5.625 -25.441 1.00 8.69 103 LEU A C 1
ATOM 751 O O . LEU A 1 115 ? -37.388 5.553 -24.860 1.00 9.12 103 LEU A O 1
ATOM 756 N N . SER A 1 116 ? -36.108 6.577 -26.354 1.00 8.14 104 SER A N 1
ATOM 757 C CA . SER A 1 116 ? -37.144 7.469 -26.718 1.00 9.24 104 SER A CA 1
ATOM 758 C C . SER A 1 116 ? -38.396 6.779 -27.311 1.00 8.83 104 SER A C 1
ATOM 759 O O . SER A 1 116 ? -39.526 7.135 -26.945 1.00 10.53 104 SER A O 1
ATOM 762 N N . SER A 1 117 ? -38.200 5.807 -28.174 1.00 10.34 105 SER A N 1
ATOM 763 C CA . SER A 1 117 ? -39.264 5.068 -28.802 1.00 11.79 105 SER A CA 1
ATOM 764 C C . SER A 1 117 ? -40.038 4.230 -27.795 1.00 13.86 105 SER A C 1
ATOM 765 O O . SER A 1 117 ? -41.241 4.042 -27.942 1.00 14.84 105 SER A O 1
ATOM 768 N N . ILE A 1 118 ? -39.356 3.720 -26.772 1.00 12.80 106 ILE A N 1
ATOM 769 C CA . ILE A 1 118 ? -39.977 2.848 -25.770 1.00 13.18 106 ILE A CA 1
ATOM 770 C C . ILE A 1 118 ? -40.647 3.658 -24.631 1.00 13.69 106 ILE A C 1
ATOM 771 O O . ILE A 1 118 ? -41.756 3.318 -24.221 1.00 14.37 106 ILE A O 1
ATOM 776 N N . TYR A 1 119 ? -39.974 4.673 -24.103 1.00 11.49 107 TYR A N 1
ATOM 777 C CA . TYR A 1 119 ? -40.340 5.367 -22.898 1.00 12.07 107 TYR A CA 1
ATOM 778 C C . TYR A 1 119 ? -40.821 6.780 -23.092 1.00 12.46 107 TYR A C 1
ATOM 779 O O . TYR A 1 119 ? -41.291 7.394 -22.113 1.00 13.80 107 TYR A O 1
ATOM 788 N N . GLY A 1 120 ? -40.614 7.350 -24.266 1.00 12.49 108 GLY A N 1
ATOM 789 C CA . GLY A 1 120 ? -40.913 8.780 -24.477 1.00 11.32 108 GLY A CA 1
ATOM 790 C C . GLY A 1 120 ? -42.366 9.085 -24.100 1.00 14.62 108 GLY A C 1
ATOM 791 O O . GLY A 1 120 ? -43.289 8.347 -24.539 1.00 15.92 108 GLY A O 1
ATOM 792 N N . MET A 1 121 ? -42.582 10.131 -23.307 1.00 13.97 109 MET A N 1
ATOM 793 C CA . MET A 1 121 ? -43.930 10.574 -22.926 1.00 15.19 109 MET A CA 1
ATOM 794 C C . MET A 1 121 ? -44.105 12.060 -23.205 1.00 15.51 109 MET A C 1
ATOM 795 O O . MET A 1 121 ? -43.115 12.812 -23.269 1.00 13.45 109 MET A O 1
ATOM 800 N N . PRO A 1 122 ? -45.358 12.538 -23.285 1.00 16.24 110 PRO A N 1
ATOM 801 C CA . PRO A 1 122 ? -45.532 13.948 -23.581 1.00 14.87 110 PRO A CA 1
ATOM 802 C C . PRO A 1 122 ? -45.099 14.829 -22.377 1.00 14.46 110 PRO A C 1
ATOM 803 O O . PRO A 1 12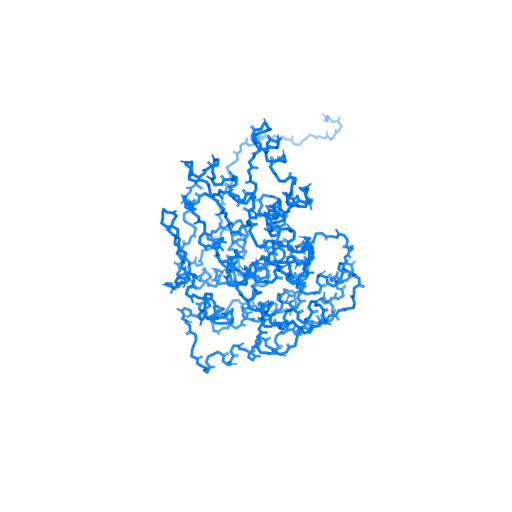2 ? -45.080 14.404 -21.232 1.00 14.21 110 PRO A O 1
ATOM 807 N N . TRP A 1 123 ? -44.820 16.083 -22.681 1.00 13.52 111 TRP A N 1
ATOM 808 C CA . TRP A 1 123 ? -44.512 17.035 -21.614 1.00 13.68 111 TRP A CA 1
ATOM 809 C C . TRP A 1 123 ? -45.746 17.158 -20.712 1.00 14.71 111 TRP A C 1
ATOM 810 O O . TRP A 1 123 ? -46.873 17.163 -21.186 1.00 12.96 111 TRP A O 1
ATOM 821 N N . ASN A 1 124 ? -45.484 17.161 -19.434 1.00 15.26 112 ASN A N 1
ATOM 822 C CA . ASN A 1 124 ? -46.512 17.229 -18.367 1.00 16.70 112 ASN A CA 1
ATOM 823 C C . ASN A 1 124 ? -45.874 17.823 -17.104 1.00 15.74 112 ASN A C 1
ATOM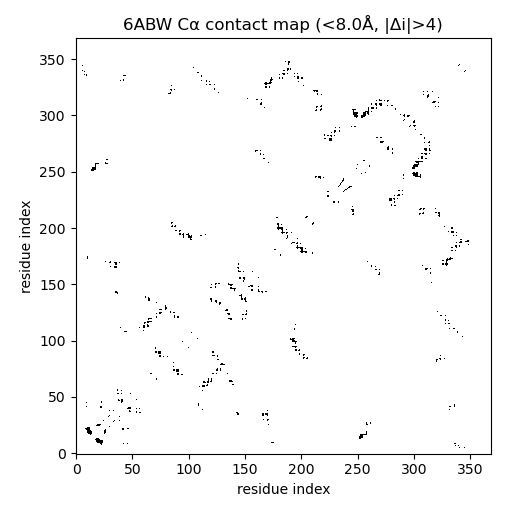 824 O O . ASN A 1 124 ? -45.027 17.192 -16.485 1.00 14.29 112 ASN A O 1
ATOM 829 N N . LYS A 1 125 ? -46.279 19.024 -16.700 1.00 16.43 113 LYS A N 1
ATOM 830 C CA . LYS A 1 125 ? -45.658 19.646 -15.502 1.00 20.04 113 LYS A CA 1
ATOM 831 C C . LYS A 1 125 ? -45.496 18.766 -14.295 1.00 18.17 113 LYS A C 1
ATOM 832 O O . LYS A 1 125 ? -44.452 18.782 -13.682 1.00 18.07 113 LYS A O 1
ATOM 838 N N . ALA A 1 126 ? -46.497 17.952 -13.948 1.00 17.62 114 ALA A N 1
ATOM 839 C CA . ALA A 1 126 ? -46.437 17.096 -12.762 1.00 17.93 114 ALA A CA 1
ATOM 840 C C . ALA A 1 126 ? -45.441 15.942 -12.798 1.00 15.94 114 ALA A C 1
ATOM 841 O O . ALA A 1 126 ? -45.005 15.506 -11.776 1.00 15.11 114 ALA A O 1
ATOM 843 N N . THR A 1 127 ? -45.088 15.489 -13.986 1.00 15.80 115 THR A N 1
ATOM 844 C CA . THR A 1 127 ? -44.233 14.342 -14.158 1.00 15.80 115 THR A CA 1
ATOM 845 C C . THR A 1 127 ? -42.885 14.607 -14.903 1.00 15.14 115 THR A C 1
ATOM 846 O O . THR A 1 127 ? -42.104 13.693 -14.951 1.00 14.81 115 THR A O 1
ATOM 850 N N . ASN A 1 128 ? -42.655 15.805 -15.397 1.00 13.67 116 ASN A N 1
ATOM 851 C CA . ASN A 1 128 ? -41.411 16.115 -16.157 1.00 11.90 116 ASN A CA 1
ATOM 852 C C . ASN A 1 128 ? -40.149 15.726 -15.332 1.00 12.40 116 ASN A C 1
ATOM 853 O O . ASN A 1 128 ? -39.193 15.076 -15.848 1.00 12.22 116 ASN A O 1
ATOM 858 N N . ARG A 1 129 ? -40.120 16.048 -14.041 1.00 12.95 117 ARG A N 1
ATOM 859 C CA . ARG A 1 129 ? -38.941 15.854 -13.238 1.00 13.61 117 ARG A CA 1
ATOM 860 C C . ARG A 1 129 ? -38.761 14.396 -12.929 1.00 14.94 117 ARG A C 1
ATOM 861 O O . ARG A 1 129 ? -37.657 13.915 -12.990 1.00 14.30 117 ARG A O 1
ATOM 869 N N . ASP A 1 130 ? -39.865 13.669 -12.655 1.00 14.26 118 ASP A N 1
ATOM 870 C CA . ASP A 1 130 ? -39.793 12.227 -12.475 1.00 17.91 118 ASP A CA 1
ATOM 871 C C . ASP A 1 130 ? -39.244 11.558 -13.762 1.00 14.79 118 ASP A C 1
ATOM 872 O O . ASP A 1 130 ? -38.491 10.582 -13.663 1.00 14.41 118 ASP A O 1
ATOM 877 N N . ASN A 1 131 ? -39.715 11.984 -14.925 1.00 13.97 119 ASN A N 1
ATOM 878 C CA . ASN A 1 131 ? -39.212 11.443 -16.219 1.00 14.25 119 ASN A CA 1
ATOM 879 C C . ASN A 1 131 ? -37.712 11.710 -16.386 1.00 13.76 119 ASN A C 1
ATOM 880 O O . ASN A 1 131 ? -37.009 10.859 -16.840 1.00 13.31 119 ASN A O 1
ATOM 885 N N . ALA A 1 132 ? -37.239 12.883 -15.976 1.00 11.24 120 ALA A N 1
ATOM 886 C CA . ALA A 1 132 ? -35.802 13.201 -16.042 1.00 11.90 120 ALA A CA 1
ATOM 887 C C . ALA A 1 132 ? -34.949 12.332 -15.105 1.00 11.37 120 ALA A C 1
ATOM 888 O O . ALA A 1 132 ? -33.834 11.868 -15.456 1.00 12.01 120 ALA A O 1
ATOM 890 N N . VAL A 1 133 ? -35.469 12.081 -13.886 1.00 11.07 121 VAL A N 1
ATOM 891 C CA . VAL A 1 133 ? -34.771 11.196 -12.928 1.00 11.35 121 VAL A CA 1
ATOM 892 C C . VAL A 1 133 ? -34.582 9.812 -13.489 1.00 10.34 121 VAL A C 1
ATOM 893 O O . VAL A 1 133 ? -33.509 9.241 -13.404 1.00 9.40 121 VAL A O 1
ATOM 897 N N . LYS A 1 134 ? -35.641 9.299 -14.112 1.00 10.65 122 LYS A N 1
ATOM 898 C CA . LYS A 1 134 ? -35.557 7.967 -14.697 1.00 12.04 122 LYS A CA 1
ATOM 899 C C . LYS A 1 134 ? -34.540 7.974 -15.890 1.00 10.65 122 LYS A C 1
ATOM 900 O O . LYS A 1 134 ? -33.816 7.014 -16.112 1.00 10.80 122 LYS A O 1
ATOM 906 N N . LEU A 1 135 ? -34.531 9.035 -16.651 1.00 9.86 123 LEU A N 1
ATOM 907 C CA . LEU A 1 135 ? -33.587 9.131 -17.780 1.00 9.31 123 LEU A CA 1
ATOM 908 C C . LEU A 1 135 ? -32.131 9.123 -17.284 1.00 9.53 123 LEU A C 1
ATOM 909 O O . LEU A 1 135 ? -31.270 8.519 -17.899 1.00 9.41 123 LEU A O 1
ATOM 914 N N . VAL A 1 136 ? -31.840 9.852 -16.219 1.00 9.22 124 VAL A N 1
ATOM 915 C CA . VAL A 1 136 ? -30.475 9.908 -15.656 1.00 9.95 124 VAL A CA 1
ATOM 916 C C . VAL A 1 136 ? -30.009 8.517 -15.205 1.00 9.65 124 VAL A C 1
ATOM 917 O O . VAL A 1 136 ? -28.891 8.085 -15.501 1.00 9.29 124 VAL A O 1
ATOM 921 N N . ALA A 1 137 ? -30.884 7.784 -14.538 1.00 9.71 125 ALA A N 1
ATOM 922 C CA . ALA A 1 137 ? -30.600 6.380 -14.275 1.00 9.74 125 ALA A CA 1
ATOM 923 C C . ALA A 1 137 ? -30.302 5.528 -15.453 1.00 8.90 125 ALA A C 1
ATOM 924 O O . ALA A 1 137 ? -29.357 4.694 -15.474 1.00 7.95 125 ALA A O 1
ATOM 926 N N . ARG A 1 138 ? -31.111 5.688 -16.470 1.00 8.45 126 ARG A N 1
ATOM 927 C CA . ARG A 1 138 ? -30.936 4.920 -17.686 1.00 8.87 126 ARG A CA 1
ATOM 928 C C . ARG A 1 138 ? -29.669 5.320 -18.475 1.00 8.63 126 ARG A C 1
ATOM 929 O O . ARG A 1 138 ? -29.088 4.502 -19.140 1.00 8.84 126 ARG A O 1
ATOM 937 N N . ALA A 1 139 ? -29.235 6.572 -18.310 1.00 8.76 127 ALA A N 1
ATOM 938 C CA . ALA A 1 139 ? -27.928 7.019 -18.823 1.00 8.50 127 ALA A CA 1
ATOM 939 C C . ALA A 1 139 ? -26.809 6.217 -18.222 1.00 9.22 127 ALA A C 1
ATOM 940 O O . ALA A 1 139 ? -25.883 5.828 -18.928 1.00 8.23 127 ALA A O 1
ATOM 942 N N . SER A 1 140 ? -26.929 5.908 -16.930 1.00 8.68 128 SER A N 1
ATOM 943 C CA . SER A 1 140 ? -25.968 5.021 -16.255 1.00 8.89 128 SER A CA 1
ATOM 944 C C . SER A 1 140 ? -25.928 3.637 -16.906 1.00 9.01 128 SER A C 1
ATOM 945 O O . SER A 1 140 ? -24.844 3.115 -17.266 1.00 9.10 128 SER A O 1
ATOM 948 N N . THR A 1 141 ? -27.099 3.051 -17.107 1.00 9.75 129 THR A N 1
ATOM 949 C CA . THR A 1 141 ? -27.177 1.753 -17.759 1.00 10.54 129 THR A CA 1
ATOM 950 C C . THR A 1 141 ? -26.577 1.730 -19.153 1.00 10.27 129 THR A C 1
ATOM 951 O O . THR A 1 141 ? -25.815 0.846 -19.505 1.00 10.19 129 THR A O 1
ATOM 955 N N . VAL A 1 142 ? -26.916 2.752 -19.936 1.00 9.39 130 VAL A N 1
ATOM 956 C CA . VAL A 1 142 ? -26.374 2.911 -21.286 1.00 9.25 130 VAL A CA 1
ATOM 957 C C . VAL A 1 142 ? -24.878 3.077 -21.318 1.00 8.35 130 VAL A C 1
ATOM 958 O O . VAL A 1 142 ? -24.203 2.338 -22.039 1.00 8.84 130 VAL A O 1
ATOM 962 N N . VAL A 1 143 ? -24.314 3.948 -20.479 1.00 8.26 131 VAL A N 1
ATOM 963 C CA . VAL A 1 143 ? -22.889 4.206 -20.566 1.00 8.30 131 VAL A CA 1
ATOM 964 C C . VAL A 1 143 ? -22.054 2.982 -20.115 1.00 9.20 131 VAL A C 1
ATOM 965 O O . VAL A 1 143 ? -21.082 2.582 -20.768 1.00 10.27 131 VAL A O 1
ATOM 969 N N . ALA A 1 144 ? -22.539 2.296 -19.091 1.00 9.85 132 ALA A N 1
ATOM 970 C CA . ALA A 1 144 ? -21.865 1.123 -18.572 1.00 9.94 132 ALA A CA 1
ATOM 971 C C . ALA A 1 144 ? -21.833 0.031 -19.670 1.00 10.33 132 ALA A C 1
ATOM 972 O O . ALA A 1 144 ? -20.805 -0.614 -19.883 1.00 10.11 132 ALA A O 1
ATOM 974 N N . ASN A 1 145 ? -22.923 -0.103 -20.404 1.00 10.13 133 ASN A N 1
ATOM 975 C CA . ASN A 1 145 ? -23.055 -1.111 -21.450 1.00 10.99 133 ASN A CA 1
ATOM 976 C C . ASN A 1 145 ? -22.328 -0.785 -22.742 1.00 10.81 133 ASN A C 1
ATOM 977 O O . ASN A 1 145 ? -21.858 -1.648 -23.443 1.00 10.13 133 ASN A O 1
ATOM 982 N N . VAL A 1 146 ? -22.176 0.541 -23.021 1.00 11.23 134 VAL A N 1
ATOM 983 C CA . VAL A 1 146 ? -21.358 0.982 -24.123 1.00 11.17 134 VAL A CA 1
ATOM 984 C C . VAL A 1 146 ? -19.896 0.584 -23.867 1.00 11.46 134 VAL A C 1
ATOM 985 O O . VAL A 1 146 ? -19.198 0.046 -24.729 1.00 11.30 134 VAL A O 1
ATOM 989 N N . LEU A 1 147 ? -19.418 0.790 -22.654 1.00 11.00 135 LEU A N 1
ATOM 990 C CA . LEU A 1 147 ? -18.061 0.386 -22.314 1.00 12.05 135 LEU A CA 1
ATOM 991 C C . LEU A 1 147 ? -17.914 -1.126 -22.501 1.00 11.33 135 LEU A C 1
ATOM 992 O O . LEU A 1 147 ? -16.907 -1.629 -23.109 1.00 11.32 135 LEU A O 1
ATOM 997 N N . ARG A 1 148 ? -18.883 -1.842 -21.941 1.00 11.47 136 ARG A N 1
ATOM 998 C CA . ARG A 1 148 ? -18.777 -3.286 -21.909 1.00 12.77 136 ARG A CA 1
ATOM 999 C C . ARG A 1 148 ? -18.885 -3.927 -23.318 1.00 12.84 136 ARG A C 1
ATOM 1000 O O . ARG A 1 148 ? -18.128 -4.830 -23.690 1.00 13.98 136 ARG A O 1
ATOM 1008 N N . ALA A 1 149 ? -19.766 -3.407 -24.155 1.00 12.24 137 ALA A N 1
ATOM 1009 C CA . ALA A 1 149 ? -19.769 -3.765 -25.561 1.00 12.18 137 ALA A CA 1
ATOM 1010 C C . ALA A 1 149 ? -18.479 -3.552 -26.289 1.00 12.32 137 ALA A C 1
ATOM 1011 O O . ALA A 1 149 ? -17.998 -4.429 -27.030 1.00 12.31 137 ALA A O 1
ATOM 1013 N N . LYS A 1 150 ? -17.892 -2.378 -26.098 1.00 12.20 138 LYS A N 1
ATOM 1014 C CA . LYS A 1 150 ? -16.657 -2.052 -26.786 1.00 12.93 138 LYS A CA 1
ATOM 1015 C C . LYS A 1 150 ? -15.492 -2.954 -26.296 1.00 14.96 138 LYS A C 1
ATOM 1016 O O . LYS A 1 150 ? -14.626 -3.308 -27.094 1.00 16.42 138 LYS A O 1
ATOM 1022 N N . GLU A 1 151 ? -15.540 -3.360 -25.059 1.00 14.78 139 GLU A N 1
ATOM 1023 C CA . GLU A 1 151 ? -14.555 -4.222 -24.456 1.00 18.58 139 GLU A CA 1
ATOM 1024 C C . GLU A 1 151 ? -14.862 -5.729 -24.731 1.00 21.47 139 GLU A C 1
ATOM 1025 O O . GLU A 1 151 ? -14.019 -6.563 -24.438 1.00 23.08 139 GLU A O 1
ATOM 1031 N N . GLY A 1 152 ? -16.038 -6.071 -25.260 1.00 19.36 140 GLY A N 1
ATOM 1032 C CA . GLY A 1 152 ? -16.425 -7.458 -25.584 1.00 22.81 140 GLY A CA 1
ATOM 1033 C C . GLY A 1 152 ? -16.763 -8.235 -24.335 1.00 24.29 140 GLY A C 1
ATOM 1034 O O . GLY A 1 152 ? -16.543 -9.421 -24.296 1.00 23.47 140 GLY A O 1
ATOM 1035 N N . LYS A 1 153 ? -17.311 -7.573 -23.306 1.00 19.98 141 LYS A N 1
ATOM 1036 C CA . LYS A 1 153 ? -17.775 -8.246 -22.081 1.00 21.84 141 LYS A CA 1
ATOM 1037 C C . LYS A 1 153 ? -19.278 -8.421 -22.089 1.00 22.60 141 LYS A C 1
ATOM 1038 O O . LYS A 1 153 ? -20.019 -7.696 -22.765 1.00 21.92 141 LYS A O 1
ATOM 1044 N N . LYS A 1 154 ? -19.768 -9.346 -21.280 1.00 20.27 142 LYS A N 1
ATOM 1045 C CA . LYS A 1 154 ? -21.164 -9.544 -21.140 1.00 20.95 142 LYS A CA 1
ATOM 1046 C C . LYS A 1 154 ? -21.901 -8.310 -20.559 1.00 18.24 142 LYS A C 1
ATOM 1047 O O . LYS A 1 154 ? -21.316 -7.584 -19.745 1.00 16.94 142 LYS A O 1
ATOM 1053 N N . PRO A 1 155 ? -23.183 -8.064 -20.941 1.00 17.62 143 PRO A N 1
ATOM 1054 C CA . PRO A 1 155 ? -23.878 -6.886 -20.363 1.00 18.09 143 PRO A CA 1
ATOM 1055 C C . PRO A 1 155 ? -24.002 -6.889 -18.839 1.00 19.41 143 PRO A C 1
ATOM 1056 O O . PRO A 1 155 ? -23.956 -7.956 -18.190 1.00 17.63 143 PRO A O 1
ATOM 1060 N N . ALA A 1 156 ? -24.232 -5.726 -18.265 1.00 17.57 144 ALA A N 1
ATOM 1061 C CA . ALA A 1 156 ? -24.527 -5.636 -16.825 1.00 18.11 144 ALA A CA 1
ATOM 1062 C C . ALA A 1 156 ? -25.427 -4.450 -16.579 1.00 20.94 144 ALA A C 1
ATOM 1063 O O . ALA A 1 156 ? -25.086 -3.331 -16.996 1.00 20.63 144 ALA A O 1
ATOM 1065 N N . ILE A 1 157 ? -26.465 -4.649 -15.804 1.00 18.70 145 ILE A N 1
ATOM 1066 C CA . ILE A 1 157 ? -27.401 -3.566 -15.422 1.00 20.65 145 ILE A CA 1
ATOM 1067 C C . ILE A 1 157 ? -27.051 -3.072 -14.049 1.00 20.11 145 ILE A C 1
ATOM 1068 O O . ILE A 1 157 ? -26.894 -3.893 -13.099 1.00 19.56 145 ILE A O 1
ATOM 1073 N N . PRO A 1 158 ? -26.918 -1.733 -13.872 1.00 17.02 146 PRO A N 1
ATOM 1074 C CA . PRO A 1 158 ? -26.737 -1.234 -12.500 1.00 16.85 146 PRO A CA 1
ATOM 1075 C C . PRO A 1 158 ? -27.803 -1.705 -11.528 1.00 19.03 146 PRO A C 1
ATOM 1076 O O . PRO A 1 158 ? -28.979 -1.811 -11.878 1.00 17.65 146 PRO A O 1
ATOM 1080 N N . GLU A 1 159 ? -27.358 -1.981 -10.321 1.00 19.61 147 GLU A N 1
ATOM 1081 C CA . GLU A 1 159 ? -28.245 -2.412 -9.237 1.00 22.96 147 GLU A CA 1
ATOM 1082 C C . GLU A 1 159 ? -28.143 -1.471 -8.085 1.00 23.40 147 GLU A C 1
ATOM 1083 O O . GLU A 1 159 ? -27.112 -0.786 -7.922 1.00 20.13 147 GLU A O 1
ATOM 1089 N N . PRO A 1 160 ? -29.185 -1.442 -7.238 1.00 23.08 148 PRO A N 1
ATOM 1090 C CA . PRO A 1 160 ? -29.152 -0.608 -6.057 1.00 22.88 148 PRO A CA 1
ATOM 1091 C C . PRO A 1 160 ? -27.896 -0.779 -5.234 1.00 23.29 148 PRO A C 1
ATOM 1092 O O . PRO A 1 160 ? -27.310 -1.858 -5.160 1.00 22.32 148 PRO A O 1
ATOM 1096 N N . SER A 1 161 ? -27.420 0.320 -4.663 1.00 20.98 149 SER A N 1
ATOM 1097 C CA . SER A 1 161 ? -26.234 0.319 -3.787 1.00 20.65 149 SER A CA 1
ATOM 1098 C C . SER A 1 161 ? -26.332 1.554 -2.970 1.00 18.65 149 SER A C 1
ATOM 1099 O O . SER A 1 161 ? -27.319 2.298 -3.038 1.00 19.84 149 SER A O 1
ATOM 1102 N N . GLU A 1 162 ? -25.278 1.823 -2.246 1.00 20.91 150 GLU A N 1
ATOM 1103 C CA . GLU A 1 162 ? -25.165 3.064 -1.454 1.00 22.78 150 GLU A CA 1
ATOM 1104 C C . GLU A 1 162 ? -25.136 4.349 -2.237 1.00 19.52 150 GLU A C 1
ATOM 1105 O O . GLU A 1 162 ? -25.459 5.392 -1.683 1.00 17.66 150 GLU A O 1
ATOM 1111 N N . SER A 1 163 ? -24.805 4.287 -3.541 1.00 16.76 151 SER A N 1
ATOM 1112 C CA . SER A 1 163 ? -24.886 5.492 -4.354 1.00 14.28 151 SER A CA 1
ATOM 1113 C C . SER A 1 163 ? -24.882 5.207 -5.863 1.00 13.24 151 SER A C 1
ATOM 1114 O O . SER A 1 163 ? -24.459 4.143 -6.340 1.00 12.06 151 SER A O 1
ATOM 1117 N N . PHE A 1 164 ? -25.330 6.226 -6.570 1.00 12.88 152 PHE A N 1
ATOM 1118 C CA . PHE A 1 164 ? -25.381 6.214 -8.032 1.00 12.25 152 PHE A CA 1
ATOM 1119 C C . PHE A 1 164 ? -24.034 5.975 -8.590 1.00 11.43 152 PHE A C 1
ATOM 1120 O O . PHE A 1 164 ? -23.868 5.128 -9.465 1.00 12.06 152 PHE A O 1
ATOM 1128 N N . ALA A 1 165 ? -23.047 6.698 -8.070 1.00 10.22 153 ALA A N 1
ATOM 1129 C CA . ALA A 1 165 ? -21.659 6.502 -8.511 1.00 11.30 153 ALA A CA 1
ATOM 1130 C C . ALA A 1 165 ? -21.179 5.075 -8.340 1.00 11.46 153 ALA A C 1
ATOM 1131 O O . ALA A 1 165 ? -20.533 4.490 -9.192 1.00 11.06 153 ALA A O 1
ATOM 1133 N N . LYS A 1 166 ? -21.438 4.503 -7.154 1.00 12.79 154 LYS A N 1
ATOM 1134 C CA . LYS A 1 166 ? -21.046 3.120 -6.908 1.00 13.11 154 LYS A CA 1
ATOM 1135 C C . LYS A 1 166 ? -21.741 2.093 -7.820 1.00 12.30 154 LYS A C 1
ATOM 1136 O O . LYS A 1 166 ? -21.079 1.212 -8.358 1.00 12.34 154 LYS A O 1
ATOM 1142 N N . SER A 1 167 ? -23.019 2.255 -8.016 1.00 12.34 155 SER A N 1
ATOM 1143 C CA . SER A 1 167 ? -23.803 1.368 -8.911 1.00 12.57 155 SER A CA 1
ATOM 1144 C C . SER A 1 167 ? -23.280 1.402 -10.341 1.00 11.49 155 SER A C 1
ATOM 1145 O O . SER A 1 167 ? -23.141 0.336 -11.008 1.00 11.92 155 SER A O 1
ATOM 1148 N N . PHE A 1 168 ? -22.895 2.608 -10.777 1.00 11.38 156 PHE A N 1
ATOM 1149 C CA . PHE A 1 168 ? -22.354 2.818 -12.129 1.00 10.25 156 PHE A CA 1
ATOM 1150 C C . PHE A 1 168 ? -20.973 2.141 -12.286 1.00 10.90 156 PHE A C 1
ATOM 1151 O O . PHE A 1 168 ? -20.690 1.372 -13.238 1.00 9.98 156 PHE A O 1
ATOM 1159 N N . LEU A 1 169 ? -20.090 2.323 -11.290 1.00 11.55 157 LEU A N 1
ATOM 1160 C CA . LEU A 1 169 ? -18.783 1.693 -11.324 1.00 11.88 157 LEU A CA 1
ATOM 1161 C C . LEU A 1 169 ? -18.838 0.164 -11.216 1.00 12.46 157 LEU A C 1
ATOM 1162 O O . LEU A 1 169 ? -18.102 -0.516 -11.906 1.00 12.55 157 LEU A O 1
ATOM 1167 N N . LYS A 1 170 ? -19.722 -0.359 -10.382 1.00 12.67 158 LYS A N 1
ATOM 1168 C CA . LYS A 1 170 ? -19.895 -1.793 -10.303 1.00 15.95 158 LYS A CA 1
ATOM 1169 C C . LYS A 1 170 ? -20.443 -2.406 -11.561 1.00 15.30 158 LYS A C 1
ATOM 1170 O O . LYS A 1 170 ? -19.977 -3.463 -11.966 1.00 16.85 158 LYS A O 1
ATOM 1176 N N . ALA A 1 171 ? -21.400 -1.750 -12.220 1.00 14.51 159 ALA A N 1
ATOM 1177 C CA . ALA A 1 171 ? -21.919 -2.263 -13.497 1.00 14.43 159 ALA A CA 1
ATOM 1178 C C . ALA A 1 171 ? -20.835 -2.193 -14.559 1.00 14.65 159 ALA A C 1
ATOM 1179 O O . ALA A 1 171 ? -20.588 -3.165 -15.317 1.00 15.20 159 ALA A O 1
ATOM 1181 N N . SER A 1 172 ? -20.116 -1.070 -14.601 1.00 12.67 160 SER A N 1
ATOM 1182 C CA . SER A 1 172 ? -19.030 -0.913 -15.572 1.00 12.48 160 SER A CA 1
ATOM 1183 C C . SER A 1 172 ? -17.920 -1.987 -15.525 1.00 13.87 160 SER A C 1
ATOM 1184 O O . SER A 1 172 ? -17.448 -2.485 -16.570 1.00 12.93 160 SER A O 1
ATOM 1187 N N . PHE A 1 173 ? -17.488 -2.312 -14.288 1.00 13.43 161 PHE A N 1
ATOM 1188 C CA . PHE A 1 173 ? -16.274 -3.071 -14.154 1.00 15.29 161 PHE A CA 1
ATOM 1189 C C . PHE A 1 173 ? -16.400 -4.464 -13.498 1.00 17.99 161 PHE A C 1
ATOM 1190 O O . PHE A 1 173 ? -15.380 -5.219 -13.476 1.00 19.68 161 PHE A O 1
ATOM 1198 N N . SER A 1 174 ? -17.561 -4.789 -12.979 1.00 21.29 162 SER A N 1
ATOM 1199 C CA . SER A 1 174 ? -17.777 -6.108 -12.267 1.00 24.52 162 SER A CA 1
ATOM 1200 C C . SER A 1 174 ? -16.759 -6.334 -11.123 1.00 30.97 162 SER A C 1
ATOM 1201 O O . SER A 1 174 ? -16.147 -7.385 -11.028 1.00 31.45 162 SER A O 1
ATOM 1204 N N . ARG A 1 175 ? -16.507 -5.320 -10.331 1.00 30.60 163 ARG A N 1
ATOM 1205 C CA . ARG A 1 175 ? -15.740 -5.471 -9.120 1.00 31.34 163 ARG A CA 1
ATOM 1206 C C . ARG A 1 175 ? -16.279 -4.352 -8.236 1.00 27.52 163 ARG A C 1
ATOM 1207 O O . ARG A 1 175 ? -16.939 -3.437 -8.722 1.00 25.89 163 ARG A O 1
ATOM 1215 N N . THR A 1 176 ? -16.051 -4.429 -6.937 1.00 26.94 164 THR A N 1
ATOM 1216 C CA . THR A 1 176 ? -16.591 -3.429 -6.011 1.00 24.96 164 THR A CA 1
ATOM 1217 C C . THR A 1 176 ? -15.548 -2.344 -5.934 1.00 25.38 164 THR A C 1
ATOM 1218 O O . THR A 1 176 ? -14.403 -2.596 -5.612 1.00 25.24 164 THR A O 1
ATOM 1222 N N . PRO A 1 177 ? -15.917 -1.120 -6.286 1.00 23.77 165 PRO A N 1
ATOM 1223 C CA . PRO A 1 177 ? -14.926 -0.058 -6.216 1.00 20.46 165 PRO A CA 1
ATOM 1224 C C . PRO A 1 177 ? -14.590 0.269 -4.734 1.00 18.37 165 PRO A C 1
ATOM 1225 O O . PRO A 1 177 ? -15.421 0.034 -3.859 1.00 18.45 165 PRO A O 1
ATOM 1229 N N . THR A 1 178 ? -13.434 0.866 -4.494 1.00 18.74 166 THR A N 1
ATOM 1230 C CA . THR A 1 178 ? -13.095 1.432 -3.178 1.00 17.21 166 THR A CA 1
ATOM 1231 C C . THR A 1 178 ? -13.880 2.717 -2.889 1.00 19.11 166 THR A C 1
ATOM 1232 O O . THR A 1 178 ? -14.372 3.386 -3.838 1.00 16.65 166 THR A O 1
ATOM 1236 N N . GLU A 1 179 ? -13.919 3.149 -1.627 1.00 17.06 167 GLU A N 1
ATOM 1237 C CA . GLU A 1 179 ? -14.603 4.385 -1.298 1.00 19.47 167 GLU A CA 1
ATOM 1238 C C . GLU A 1 179 ? -14.000 5.591 -2.011 1.00 17.96 167 GLU A C 1
ATOM 1239 O O . GLU A 1 179 ? -14.725 6.524 -2.342 1.00 15.68 167 GLU A O 1
ATOM 1245 N N . GLU A 1 180 ? -12.680 5.570 -2.199 1.00 16.42 168 GLU A N 1
ATOM 1246 C CA . GLU A 1 180 ? -12.004 6.711 -2.839 1.00 18.19 168 GLU A CA 1
ATOM 1247 C C . GLU A 1 180 ? -12.419 6.790 -4.350 1.00 15.54 168 GLU A C 1
ATOM 1248 O O . GLU A 1 180 ? -12.665 7.897 -4.851 1.00 12.96 168 GLU A O 1
ATOM 1254 N N . GLU A 1 181 ? -12.569 5.635 -4.957 1.00 14.49 169 GLU A N 1
ATOM 1255 C CA . GLU A 1 181 ? -13.012 5.533 -6.354 1.00 15.94 169 GLU A CA 1
ATOM 1256 C C . GLU A 1 181 ? -14.452 6.024 -6.483 1.00 15.51 169 GLU A C 1
ATOM 1257 O O . GLU A 1 181 ? -14.776 6.792 -7.412 1.00 13.60 169 GLU A O 1
ATOM 1263 N N . VAL A 1 182 ? -15.328 5.631 -5.561 1.00 12.06 170 VAL A N 1
ATOM 1264 C CA . VAL A 1 182 ? -16.648 6.084 -5.554 1.00 12.08 170 VAL A CA 1
ATOM 1265 C C . VAL A 1 182 ? -16.721 7.587 -5.423 1.00 12.98 170 VAL A C 1
ATOM 1266 O O . VAL A 1 182 ? -17.483 8.235 -6.144 1.00 11.67 170 VAL A O 1
ATOM 1270 N N . LYS A 1 183 ? -15.961 8.134 -4.495 1.00 13.09 171 LYS A N 1
ATOM 1271 C CA . LYS A 1 183 ? -16.062 9.540 -4.232 1.00 13.45 171 LYS A CA 1
ATOM 1272 C C . LYS A 1 183 ? -15.572 10.339 -5.509 1.00 10.97 171 LYS A C 1
ATOM 1273 O O . LYS A 1 183 ? -16.100 11.453 -5.839 1.00 11.39 171 LYS A O 1
ATOM 1279 N N . ALA A 1 184 ? -14.563 9.841 -6.158 1.00 10.17 172 ALA A N 1
ATOM 1280 C CA . ALA A 1 184 ? -13.990 10.528 -7.371 1.00 10.67 172 ALA A CA 1
ATOM 1281 C C . ALA A 1 184 ? -15.041 10.538 -8.483 1.00 9.91 172 ALA A C 1
ATOM 1282 O O . ALA A 1 184 ? -15.196 11.491 -9.205 1.00 9.21 172 ALA A O 1
ATOM 1284 N N . MET A 1 185 ? -15.712 9.437 -8.641 1.00 11.29 173 MET A N 1
ATOM 1285 C CA . MET A 1 185 ? -16.769 9.310 -9.717 1.00 12.07 173 MET A CA 1
ATOM 1286 C C . MET A 1 185 ? -17.929 10.209 -9.382 1.00 10.77 173 MET A C 1
ATOM 1287 O O . MET A 1 185 ? -18.472 10.924 -10.240 1.00 11.41 173 MET A O 1
ATOM 1292 N N . ASP A 1 186 ? -18.332 10.255 -8.111 1.00 10.22 174 ASP A N 1
ATOM 1293 C CA . ASP A 1 186 ? -19.381 11.112 -7.676 1.00 11.83 174 ASP A CA 1
ATOM 1294 C C . ASP A 1 186 ? -19.017 12.566 -7.937 1.00 11.44 174 ASP A C 1
ATOM 1295 O O . ASP A 1 186 ? -19.847 13.406 -8.440 1.00 11.00 174 ASP A O 1
ATOM 1300 N N . ALA A 1 187 ? -17.790 12.909 -7.591 1.00 10.62 175 ALA A N 1
ATOM 1301 C CA . ALA A 1 187 ? -17.336 14.283 -7.856 1.00 10.70 175 ALA A CA 1
ATOM 1302 C C . ALA A 1 187 ? -17.432 14.650 -9.365 1.00 9.93 175 ALA A C 1
ATOM 1303 O O . ALA A 1 187 ? -17.860 15.758 -9.742 1.00 10.17 175 ALA A O 1
ATOM 1305 N N . ALA A 1 188 ? -16.938 13.757 -10.205 1.00 9.57 176 ALA A N 1
ATOM 1306 C CA . ALA A 1 188 ? -16.902 13.943 -11.662 1.00 9.54 176 ALA A CA 1
ATOM 1307 C C . ALA A 1 188 ? -18.302 14.151 -12.181 1.00 9.72 176 ALA A C 1
ATOM 1308 O O . ALA A 1 188 ? -18.531 15.001 -13.007 1.00 9.75 176 ALA A O 1
ATOM 1310 N N . LEU A 1 189 ? -19.266 13.380 -11.687 1.00 8.73 177 LEU A N 1
ATOM 1311 C CA . LEU A 1 189 ? -20.668 13.545 -12.061 1.00 9.68 177 LEU A CA 1
ATOM 1312 C C . LEU A 1 189 ? -21.216 14.869 -11.679 1.00 10.18 177 LEU A C 1
ATOM 1313 O O . LEU A 1 189 ? -21.964 15.474 -12.437 1.00 10.26 177 LEU A O 1
ATOM 1318 N N . ILE A 1 190 ? -20.846 15.366 -10.506 1.00 9.46 178 ILE A N 1
ATOM 1319 C CA . ILE A 1 190 ? -21.290 16.738 -10.142 1.00 8.97 178 ILE A CA 1
ATOM 1320 C C . ILE A 1 190 ? -20.587 17.807 -10.982 1.00 9.03 178 ILE A C 1
ATOM 1321 O O . ILE A 1 190 ? -21.221 18.776 -11.456 1.00 8.63 178 ILE A O 1
ATOM 1326 N N . LEU A 1 191 ? -19.285 17.604 -11.194 1.00 8.79 179 LEU A N 1
ATOM 1327 C CA . LEU A 1 191 ? -18.448 18.628 -11.827 1.00 9.14 179 LEU A CA 1
ATOM 1328 C C . LEU A 1 191 ? -18.860 18.964 -13.257 1.00 9.60 179 LEU A C 1
ATOM 1329 O O . LEU A 1 191 ? -18.762 20.103 -13.706 1.00 10.69 179 LEU A O 1
ATOM 1334 N N . TYR A 1 192 ? -19.266 17.945 -14.006 1.00 9.40 180 TYR A N 1
ATOM 1335 C CA . TYR A 1 192 ? -19.641 18.070 -15.377 1.00 9.84 180 TYR A CA 1
ATOM 1336 C C . TYR A 1 192 ? -21.155 18.295 -15.629 1.00 10.50 180 TYR A C 1
ATOM 1337 O O . TYR A 1 192 ? -21.573 18.359 -16.797 1.00 9.67 180 TYR A O 1
ATOM 1346 N N . ALA A 1 193 ? -21.959 18.484 -14.543 1.00 10.20 181 ALA A N 1
ATOM 1347 C CA . ALA A 1 193 ? -23.401 18.415 -14.676 1.00 9.31 181 ALA A CA 1
ATOM 1348 C C . ALA A 1 193 ? -23.951 19.519 -15.563 1.00 9.63 181 ALA A C 1
ATOM 1349 O O . ALA A 1 193 ? -24.870 19.248 -16.323 1.00 9.58 181 ALA A O 1
ATOM 1351 N N . ASP A 1 194 ? -23.473 20.763 -15.458 1.00 10.37 182 ASP A N 1
ATOM 1352 C CA . ASP A 1 194 ? -23.975 21.812 -16.297 1.00 11.42 182 ASP A CA 1
ATOM 1353 C C . ASP A 1 194 ? -22.964 22.954 -16.442 1.00 11.96 182 ASP A C 1
ATOM 1354 O O . ASP A 1 194 ? -22.239 23.215 -15.487 1.00 12.22 182 ASP A O 1
ATOM 1359 N N . HIS A 1 195 ? -22.928 23.586 -17.606 1.00 11.94 183 HIS A N 1
ATOM 1360 C CA . HIS A 1 195 ? -22.061 24.765 -17.798 1.00 12.63 183 HIS A CA 1
ATOM 1361 C C . HIS A 1 195 ? -22.359 25.467 -19.111 1.00 15.45 183 HIS A C 1
ATOM 1362 O O . HIS A 1 195 ? -22.225 24.840 -20.200 1.00 17.26 183 HIS A O 1
ATOM 1369 N N . GLU A 1 196 ? -22.765 26.730 -19.052 1.00 16.24 184 GLU A N 1
ATOM 1370 C CA . GLU A 1 196 ? -22.971 27.534 -20.290 1.00 18.47 184 GLU A CA 1
ATOM 1371 C C . GLU A 1 196 ? -24.082 26.861 -21.148 1.00 18.20 184 GLU A C 1
ATOM 1372 O O . GLU A 1 196 ? -24.855 26.032 -20.635 1.00 16.01 184 GLU A O 1
ATOM 1378 N N . VAL A 1 197 ? -24.165 27.243 -22.420 1.00 15.86 185 VAL A N 1
ATOM 1379 C CA . VAL A 1 197 ? -25.149 26.706 -23.315 1.00 17.33 185 VAL A CA 1
ATOM 1380 C C . VAL A 1 197 ? -24.386 26.303 -24.576 1.00 16.83 185 VAL A C 1
ATOM 1381 O O . VAL A 1 197 ? -24.400 26.999 -25.590 1.00 18.14 185 VAL A O 1
ATOM 1385 N N . PRO A 1 198 ? -23.660 25.184 -24.503 1.00 16.38 186 PRO A N 1
ATOM 1386 C CA . PRO A 1 198 ? -22.946 24.714 -25.702 1.00 15.43 186 PRO A CA 1
ATOM 1387 C C . PRO A 1 198 ? -23.918 24.083 -26.705 1.00 13.28 186 PRO A C 1
ATOM 1388 O O . PRO A 1 198 ? -25.118 24.069 -26.452 1.00 12.32 186 PRO A O 1
ATOM 1392 N N . ALA A 1 199 ? -23.415 23.666 -27.854 1.00 12.48 187 ALA A N 1
ATOM 1393 C CA . ALA A 1 199 ? -24.263 23.214 -28.961 1.00 12.63 187 ALA A CA 1
ATOM 1394 C C . ALA A 1 199 ? -25.161 22.079 -28.546 1.00 10.92 187 ALA A C 1
ATOM 1395 O O . ALA A 1 199 ? -26.268 21.970 -29.025 1.00 10.92 187 ALA A O 1
ATOM 1397 N N . SER A 1 200 ? -24.653 21.175 -27.715 1.00 9.86 188 SER A N 1
ATOM 1398 C CA . SER A 1 200 ? -25.494 20.079 -27.241 1.00 9.89 188 SER A CA 1
ATOM 1399 C C . SER A 1 200 ? -26.739 20.538 -26.461 1.00 10.01 188 SER A C 1
ATOM 1400 O O . SER A 1 200 ? -27.853 20.109 -26.740 1.00 10.62 188 SER A O 1
ATOM 1403 N N . THR A 1 201 ? -26.584 21.513 -25.590 1.00 9.41 189 THR A N 1
ATOM 1404 C CA . THR A 1 201 ? -27.709 22.046 -24.850 1.00 11.12 189 THR A CA 1
ATOM 1405 C C . THR A 1 201 ? -28.624 22.784 -25.831 1.00 10.54 189 THR A C 1
ATOM 1406 O O . THR A 1 201 ? -29.846 22.619 -25.763 1.00 11.27 189 THR A O 1
ATOM 1410 N N . THR A 1 202 ? -28.054 23.533 -26.760 1.00 10.12 190 THR A N 1
ATOM 1411 C CA . THR A 1 202 ? -28.840 24.241 -27.773 1.00 10.50 190 THR A CA 1
ATOM 1412 C C . THR A 1 202 ? -29.705 23.258 -28.620 1.00 10.11 190 THR A C 1
ATOM 1413 O O . THR A 1 202 ? -30.880 23.507 -28.806 1.00 8.54 190 THR A O 1
ATOM 1417 N N . ALA A 1 203 ? -29.114 22.126 -29.056 1.00 9.47 191 ALA A N 1
ATOM 1418 C CA . ALA A 1 203 ? -29.882 21.126 -29.800 1.00 9.59 191 ALA A CA 1
ATOM 1419 C C . ALA A 1 203 ? -31.017 20.564 -28.980 1.00 9.42 191 ALA A C 1
ATOM 1420 O O . ALA A 1 203 ? -32.115 20.357 -29.506 1.00 10.80 191 ALA A O 1
ATOM 1422 N N . ALA A 1 204 ? -30.764 20.295 -27.712 1.00 8.76 192 ALA A N 1
ATOM 1423 C CA . ALA A 1 204 ? -31.824 19.833 -26.784 1.00 9.46 192 ALA A CA 1
ATOM 1424 C C . ALA A 1 204 ? -32.952 20.850 -26.704 1.00 10.42 192 ALA A C 1
ATOM 1425 O O . ALA A 1 204 ? -34.071 20.447 -26.795 1.00 10.54 192 ALA A O 1
ATOM 1427 N N . LEU A 1 205 ? -32.629 22.139 -26.581 1.00 10.57 193 LEU A N 1
ATOM 1428 C CA . LEU A 1 205 ? -33.596 23.176 -26.482 1.00 11.07 193 LEU A CA 1
ATOM 1429 C C . LEU A 1 205 ? -34.450 23.309 -27.747 1.00 10.28 193 LEU A C 1
ATOM 1430 O O . LEU A 1 205 ? -35.664 23.372 -27.678 1.00 9.79 193 LEU A O 1
ATOM 1435 N N . VAL A 1 206 ? -33.816 23.252 -28.910 1.00 10.59 194 VAL A N 1
ATOM 1436 C CA . VAL A 1 206 ? -34.529 23.281 -30.175 1.00 11.62 194 VAL A CA 1
ATOM 1437 C C . VAL A 1 206 ? -35.512 22.115 -30.295 1.00 10.47 194 VAL A C 1
ATOM 1438 O O . VAL A 1 206 ? -36.649 22.259 -30.717 1.00 11.05 194 VAL A O 1
ATOM 1442 N N . THR A 1 207 ? -35.076 20.948 -29.900 1.00 10.63 195 THR A N 1
ATOM 1443 C CA . THR A 1 207 ? -35.879 19.774 -29.957 1.00 11.28 195 THR A CA 1
ATOM 1444 C C . THR A 1 207 ? -37.059 19.920 -28.980 1.00 12.62 195 THR A C 1
ATOM 1445 O O . THR A 1 207 ? -38.201 19.537 -29.304 1.00 14.12 195 THR A O 1
ATOM 1449 N N . SER A 1 208 ? -36.814 20.484 -27.790 1.00 10.26 196 SER A N 1
ATOM 1450 C CA . SER A 1 208 ? -37.854 20.619 -26.790 1.00 10.96 196 SER A CA 1
ATOM 1451 C C . SER A 1 208 ? -38.942 21.604 -27.270 1.00 11.87 196 SER A C 1
ATOM 1452 O O . SER A 1 208 ? -40.110 21.501 -26.845 1.00 11.55 196 SER A O 1
ATOM 1455 N N . SER A 1 209 ? -38.575 22.517 -28.145 1.00 12.59 197 SER A N 1
ATOM 1456 C CA . SER A 1 209 ? -39.534 23.541 -28.670 1.00 13.18 197 SER A CA 1
ATOM 1457 C C . SER A 1 209 ? -40.704 22.968 -29.468 1.00 14.40 197 SER A C 1
ATOM 1458 O O . SER A 1 209 ? -41.727 23.643 -29.677 1.00 13.46 197 SER A O 1
ATOM 1461 N N . THR A 1 210 ? -40.548 21.778 -29.984 1.00 11.80 198 THR A N 1
ATOM 1462 C CA . THR A 1 210 ? -41.629 21.103 -30.677 1.00 11.87 198 THR A CA 1
ATOM 1463 C C . THR A 1 210 ? -42.403 20.172 -29.761 1.00 11.32 198 THR A C 1
ATOM 1464 O O . THR A 1 210 ? -43.278 19.456 -30.227 1.00 11.65 198 THR A O 1
ATOM 1468 N N . LEU A 1 211 ? -41.955 20.043 -28.504 1.00 10.46 199 LEU A N 1
ATOM 1469 C CA . LEU A 1 211 ? -42.509 19.177 -27.510 1.00 11.57 199 LEU A CA 1
ATOM 1470 C C . LEU A 1 211 ? -42.160 17.746 -27.753 1.00 10.73 199 LEU A C 1
ATOM 1471 O O . LEU A 1 211 ? -42.775 16.826 -27.225 1.00 9.43 199 LEU A O 1
ATOM 1476 N N . SER A 1 212 ? -41.063 17.522 -28.471 1.00 10.60 200 SER A N 1
ATOM 1477 C CA . SER A 1 212 ? -40.476 16.177 -28.539 1.00 10.16 200 SER A CA 1
ATOM 1478 C C . SER A 1 212 ? -40.120 15.706 -27.116 1.00 9.94 200 SER A C 1
ATOM 1479 O O . SER A 1 212 ? -39.726 16.496 -26.276 1.00 10.75 200 SER A O 1
ATOM 1482 N N . ASP A 1 213 ? -40.283 14.409 -26.843 1.00 9.65 201 ASP A N 1
ATOM 1483 C CA . ASP A 1 213 ? -40.025 13.867 -25.507 1.00 10.29 201 ASP A CA 1
ATOM 1484 C C . ASP A 1 213 ? -38.569 14.072 -25.022 1.00 9.96 201 ASP A C 1
ATOM 1485 O O . ASP A 1 213 ? -37.661 14.297 -25.807 1.00 8.68 201 ASP A O 1
ATOM 1490 N N . ILE A 1 214 ? -38.435 14.094 -23.717 1.00 9.82 202 ILE A N 1
ATOM 1491 C CA . ILE A 1 214 ? -37.147 14.331 -23.098 1.00 10.37 202 ILE A CA 1
ATOM 1492 C C . ILE A 1 214 ? -36.004 13.417 -23.550 1.00 8.85 202 ILE A C 1
ATOM 1493 O O . ILE A 1 214 ? -34.860 13.840 -23.625 1.00 8.39 202 ILE A O 1
ATOM 1498 N N . TYR A 1 215 ? -36.287 12.151 -23.849 1.00 8.50 203 TYR A N 1
ATOM 1499 C CA . TYR A 1 215 ? -35.280 11.290 -24.372 1.00 8.79 203 TYR A CA 1
ATOM 1500 C C . TYR A 1 215 ? -34.752 11.750 -25.755 1.00 8.76 203 TYR A C 1
ATOM 1501 O O . TYR A 1 215 ? -33.524 11.705 -25.980 1.00 8.81 203 TYR A O 1
ATOM 1510 N N . SER A 1 216 ? -35.658 12.234 -26.623 1.00 8.64 204 SER A N 1
ATOM 1511 C CA . SER A 1 216 ? -35.301 12.747 -27.947 1.00 8.71 204 SER A CA 1
ATOM 1512 C C . SER A 1 216 ? -34.540 14.071 -27.823 1.00 8.77 204 SER A C 1
ATOM 1513 O O . SER A 1 216 ? -33.684 14.315 -28.653 1.00 7.42 204 SER A O 1
ATOM 1516 N N . CYS A 1 217 ? -34.841 14.869 -26.795 1.00 8.46 205 CYS A N 1
ATOM 1517 C CA . CYS A 1 217 ? -34.011 16.033 -26.493 1.00 9.06 205 CYS A CA 1
ATOM 1518 C C . CYS A 1 217 ? -32.560 15.621 -26.220 1.00 8.52 205 CYS A C 1
ATOM 1519 O O . CYS A 1 217 ? -31.642 16.226 -26.771 1.00 8.69 205 CYS A O 1
ATOM 1522 N N . VAL A 1 218 ? -32.360 14.589 -25.405 1.00 7.77 206 VAL A N 1
ATOM 1523 C CA . VAL A 1 218 ? -31.018 14.045 -25.185 1.00 7.95 206 VAL A CA 1
ATOM 1524 C C . VAL A 1 218 ? -30.410 13.450 -26.469 1.00 7.30 206 VAL A C 1
ATOM 1525 O O . VAL A 1 218 ? -29.213 13.595 -26.695 1.00 7.35 206 VAL A O 1
ATOM 1529 N N . VAL A 1 219 ? -31.175 12.780 -27.306 1.00 7.55 207 VAL A N 1
ATOM 1530 C CA . VAL A 1 219 ? -30.670 12.281 -28.599 1.00 7.25 207 VAL A CA 1
ATOM 1531 C C . VAL A 1 219 ? -30.056 13.431 -29.407 1.00 6.91 207 VAL A C 1
ATOM 1532 O O . VAL A 1 219 ? -28.920 13.302 -29.923 1.00 7.16 207 VAL A O 1
ATOM 1536 N N . ALA A 1 220 ? -30.775 14.541 -29.487 1.00 6.80 208 ALA A N 1
ATOM 1537 C CA . ALA A 1 220 ? -30.253 15.667 -30.240 1.00 7.05 208 ALA A CA 1
ATOM 1538 C C . ALA A 1 220 ? -28.950 16.262 -29.616 1.00 6.99 208 ALA A C 1
ATOM 1539 O O . ALA A 1 220 ? -27.995 16.636 -30.317 1.00 6.86 208 ALA A O 1
ATOM 1541 N N . ALA A 1 221 ? -28.936 16.343 -28.304 1.00 6.65 209 ALA A N 1
ATOM 1542 C CA . ALA A 1 221 ? -27.745 16.749 -27.592 1.00 6.53 209 ALA A CA 1
ATOM 1543 C C . ALA A 1 221 ? -26.558 15.897 -27.886 1.00 6.79 209 ALA A C 1
ATOM 1544 O O . ALA A 1 221 ? -25.450 16.409 -28.195 1.00 6.14 209 ALA A O 1
ATOM 1546 N N . LEU A 1 222 ? -26.767 14.575 -27.867 1.00 6.81 210 LEU A N 1
ATOM 1547 C CA . LEU A 1 222 ? -25.710 13.662 -28.217 1.00 7.40 210 LEU A CA 1
ATOM 1548 C C . LEU A 1 222 ? -25.245 13.684 -29.650 1.00 7.53 210 LEU A C 1
ATOM 1549 O O . LEU A 1 222 ? -24.053 13.547 -29.918 1.00 7.65 210 LEU A O 1
ATOM 1554 N N . ALA A 1 223 ? -26.184 13.914 -30.566 1.00 7.78 211 ALA A N 1
ATOM 1555 C CA . ALA A 1 223 ? -25.859 14.144 -31.976 1.00 7.82 211 ALA A CA 1
ATOM 1556 C C . ALA A 1 223 ? -24.902 15.322 -32.135 1.00 7.66 211 ALA A C 1
ATOM 1557 O O . ALA A 1 223 ? -23.918 15.245 -32.867 1.00 8.12 211 ALA A O 1
ATOM 1559 N N . ALA A 1 224 ? -25.163 16.414 -31.445 1.00 8.07 212 ALA A N 1
ATOM 1560 C CA . ALA A 1 224 ? -24.261 17.551 -31.473 1.00 8.20 212 ALA A CA 1
ATOM 1561 C C . ALA A 1 224 ? -22.911 17.310 -30.756 1.00 9.08 212 ALA A C 1
ATOM 1562 O O . ALA A 1 224 ? -21.835 17.681 -31.268 1.00 9.82 212 ALA A O 1
ATOM 1564 N N . LEU A 1 225 ? -22.934 16.583 -29.648 1.00 8.88 213 LEU A N 1
ATOM 1565 C CA . LEU A 1 225 ? -21.739 16.250 -28.875 1.00 8.80 213 LEU A CA 1
ATOM 1566 C C . LEU A 1 225 ? -20.799 15.339 -29.676 1.00 9.07 213 LEU A C 1
ATOM 1567 O O . LEU A 1 225 ? -19.598 15.335 -29.448 1.00 9.38 213 LEU A O 1
ATOM 1572 N N . LYS A 1 226 ? -21.323 14.558 -30.623 1.00 9.43 214 LYS A N 1
ATOM 1573 C CA . LYS A 1 226 ? -20.502 13.704 -31.401 1.00 10.78 214 LYS A CA 1
ATOM 1574 C C . LYS A 1 226 ? -19.514 14.518 -32.286 1.00 11.06 214 LYS A C 1
ATOM 1575 O O . LYS A 1 226 ? -18.434 13.982 -32.636 1.00 12.28 214 LYS A O 1
ATOM 1581 N N . GLY A 1 227 ? -19.843 15.783 -32.609 1.00 9.82 215 GLY A N 1
ATOM 1582 C CA . GLY A 1 227 ? -19.054 16.594 -33.493 1.00 10.03 215 GLY A CA 1
ATOM 1583 C C . GLY A 1 227 ? -17.721 16.999 -32.860 1.00 11.47 215 GLY A C 1
ATOM 1584 O O . GLY A 1 227 ? -17.680 17.411 -31.688 1.00 10.36 215 GLY A O 1
ATOM 1585 N N . PRO A 1 228 ? -16.625 16.970 -33.669 1.00 12.21 216 PRO A N 1
ATOM 1586 C CA . PRO A 1 228 ? -15.310 17.194 -33.043 1.00 13.81 216 PRO A CA 1
ATOM 1587 C C . PRO A 1 228 ? -15.018 18.632 -32.678 1.00 15.10 216 PRO A C 1
ATOM 1588 O O . PRO A 1 228 ? -13.993 18.921 -32.015 1.00 15.31 216 PRO A O 1
ATOM 1592 N N . LEU A 1 229 ? -15.932 19.552 -32.947 1.00 14.09 217 LEU A N 1
ATOM 1593 C CA . LEU A 1 229 ? -15.789 20.854 -32.313 1.00 14.38 217 LEU A CA 1
ATOM 1594 C C . LEU A 1 229 ? -16.443 20.996 -30.958 1.00 14.94 217 LEU A C 1
ATOM 1595 O O . LEU A 1 229 ? -16.353 22.064 -30.349 1.00 16.92 217 LEU A O 1
ATOM 1600 N N . HIS A 1 230 ? -17.078 19.944 -30.456 1.00 12.76 218 HIS A N 1
ATOM 1601 C CA . HIS A 1 230 ? -17.722 19.979 -29.156 1.00 11.92 218 HIS A CA 1
ATOM 1602 C C . HIS A 1 230 ? -17.249 18.780 -28.319 1.00 12.12 218 HIS A C 1
ATOM 1603 O O . HIS A 1 230 ? -16.821 18.958 -27.195 1.00 13.08 218 HIS A O 1
ATOM 1610 N N . GLY A 1 231 ? -17.406 17.580 -28.820 1.00 11.27 219 GLY A N 1
ATOM 1611 C CA . GLY A 1 231 ? -16.957 16.369 -28.090 1.00 12.39 219 GLY A CA 1
ATOM 1612 C C . GLY A 1 231 ? -15.460 16.167 -28.235 1.00 13.26 219 GLY A C 1
ATOM 1613 O O . GLY A 1 231 ? -14.849 16.724 -29.123 1.00 15.31 219 GLY A O 1
ATOM 1614 N N . GLY A 1 232 ? -14.867 15.402 -27.332 1.00 12.32 220 GLY A N 1
ATOM 1615 C CA . GLY A 1 232 ? -13.498 14.978 -27.474 1.00 13.12 220 GLY A CA 1
ATOM 1616 C C . GLY A 1 232 ? -12.454 15.820 -26.714 1.00 12.55 220 GLY A C 1
ATOM 1617 O O . GLY A 1 232 ? -11.291 15.513 -26.808 1.00 13.29 220 GLY A O 1
ATOM 1618 N N . ALA A 1 233 ? -12.855 16.871 -26.005 1.00 12.24 221 ALA A N 1
ATOM 1619 C CA . ALA A 1 233 ? -11.864 17.721 -25.321 1.00 12.23 221 ALA A CA 1
ATOM 1620 C C . ALA A 1 233 ? -11.084 16.981 -24.208 1.00 12.36 221 ALA A C 1
ATOM 1621 O O . ALA A 1 233 ? -9.885 17.196 -24.100 1.00 12.22 221 ALA A O 1
ATOM 1623 N N . ALA A 1 234 ? -11.752 16.150 -23.406 1.00 10.08 222 ALA A N 1
ATOM 1624 C CA . ALA A 1 234 ? -11.019 15.425 -22.352 1.00 11.81 222 ALA A CA 1
ATOM 1625 C C . ALA A 1 234 ? -10.061 14.434 -22.975 1.00 11.13 222 ALA A C 1
ATOM 1626 O O . ALA A 1 234 ? -8.897 14.256 -22.501 1.00 11.18 222 ALA A O 1
ATOM 1628 N N . GLU A 1 235 ? -10.481 13.808 -24.064 1.00 10.93 223 GLU A N 1
ATOM 1629 C CA . GLU A 1 235 ? -9.593 12.895 -24.811 1.00 11.44 223 GLU A CA 1
ATOM 1630 C C . GLU A 1 235 ? -8.372 13.605 -25.381 1.00 11.85 223 GLU A C 1
ATOM 1631 O O . GLU A 1 235 ? -7.246 13.098 -25.226 1.00 12.24 223 GLU A O 1
ATOM 1637 N N . GLU A 1 236 ? -8.570 14.808 -25.944 1.00 12.01 224 GLU A N 1
ATOM 1638 C CA . GLU A 1 236 ? -7.484 15.506 -26.622 1.00 13.90 224 GLU A CA 1
ATOM 1639 C C . GLU A 1 236 ? -6.430 15.952 -25.553 1.00 12.80 224 GLU A C 1
ATOM 1640 O O . GLU A 1 236 ? -5.215 15.876 -25.802 1.00 12.70 224 GLU A O 1
ATOM 1646 N N . ALA A 1 237 ? -6.905 16.404 -24.411 1.00 11.12 225 ALA A N 1
ATOM 1647 C CA . ALA A 1 237 ? -5.992 16.823 -23.350 1.00 11.74 225 ALA A CA 1
ATOM 1648 C C . ALA A 1 237 ? -5.176 15.607 -22.869 1.00 11.58 225 ALA A C 1
ATOM 1649 O O . ALA A 1 237 ? -3.991 15.713 -22.696 1.00 10.66 225 ALA A O 1
ATOM 1651 N N . PHE A 1 238 ? -5.832 14.482 -22.633 1.00 10.63 226 PHE A N 1
ATOM 1652 C CA . PHE A 1 238 ? -5.204 13.317 -22.035 1.00 11.05 226 PHE A CA 1
ATOM 1653 C C . PHE A 1 238 ? -4.240 12.642 -23.040 1.00 11.74 226 PHE A C 1
ATOM 1654 O O . PHE A 1 238 ? -3.211 12.113 -22.620 1.00 10.27 226 PHE A O 1
ATOM 1662 N N . LYS A 1 239 ? -4.552 12.742 -24.322 1.00 11.56 227 LYS A N 1
ATOM 1663 C CA . LYS A 1 239 ? -3.689 12.208 -25.382 1.00 14.04 227 LYS A CA 1
ATOM 1664 C C . LYS A 1 239 ? -2.318 12.840 -25.443 1.00 14.46 227 LYS A C 1
ATOM 1665 O O . LYS A 1 239 ? -1.369 12.142 -25.805 1.00 14.51 227 LYS A O 1
ATOM 1671 N N . GLN A 1 240 ? -2.206 14.086 -24.984 1.00 12.09 228 GLN A N 1
ATOM 1672 C CA . GLN A 1 240 ? -0.907 14.688 -24.743 1.00 12.07 228 GLN A CA 1
ATOM 1673 C C . GLN A 1 240 ? -0.063 13.888 -23.756 1.00 11.10 228 GLN A C 1
ATOM 1674 O O . GLN A 1 240 ? 1.120 13.621 -24.024 1.00 11.36 228 GLN A O 1
ATOM 1680 N N . PHE A 1 241 ? -0.657 13.427 -22.679 1.00 11.04 229 PHE A N 1
ATOM 1681 C CA . PHE A 1 241 ? 0.046 12.661 -21.651 1.00 12.02 229 PHE A CA 1
ATOM 1682 C C . PHE A 1 241 ? 0.474 11.296 -22.182 1.00 13.49 229 PHE A C 1
ATOM 1683 O O . PHE A 1 241 ? 1.564 10.786 -21.883 1.00 14.58 229 PHE A O 1
ATOM 1691 N N . VAL A 1 242 ? -0.392 10.705 -22.975 1.00 13.33 230 VAL A N 1
ATOM 1692 C CA . VAL A 1 242 ? -0.093 9.428 -23.576 1.00 14.36 230 VAL A CA 1
ATOM 1693 C C . VAL A 1 242 ? 1.103 9.510 -24.538 1.00 15.66 230 VAL A C 1
ATOM 1694 O O . VAL A 1 242 ? 2.007 8.683 -24.468 1.00 16.83 230 VAL A O 1
ATOM 1698 N N . GLU A 1 243 ? 1.148 10.564 -25.314 1.00 17.09 231 GLU A N 1
ATOM 1699 C CA . GLU A 1 243 ? 2.219 10.809 -26.240 1.00 19.56 231 GLU A CA 1
ATOM 1700 C C . GLU A 1 243 ? 3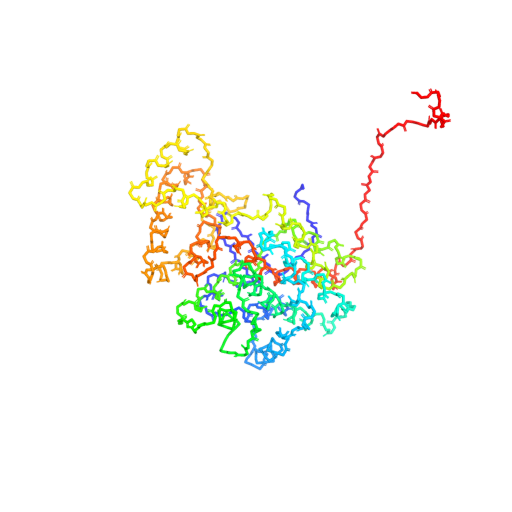.559 11.057 -25.517 1.00 18.79 231 GLU A C 1
ATOM 1701 O O . GLU A 1 243 ? 4.625 10.623 -25.972 1.00 19.39 231 GLU A O 1
ATOM 1707 N N . ILE A 1 244 ? 3.497 11.778 -24.419 1.00 16.67 232 ILE A N 1
ATOM 1708 C CA . ILE A 1 244 ? 4.688 12.012 -23.580 1.00 16.30 232 ILE A CA 1
ATOM 1709 C C . ILE A 1 244 ? 5.189 10.668 -23.006 1.00 18.63 232 ILE A C 1
ATOM 1710 O O . ILE A 1 244 ? 6.401 10.370 -23.099 1.00 20.32 232 ILE A O 1
ATOM 1715 N N . GLY A 1 245 ? 4.296 9.828 -22.492 1.00 17.92 233 GLY A N 1
ATOM 1716 C CA . GLY A 1 245 ? 4.661 8.468 -22.119 1.00 17.66 233 GLY A CA 1
ATOM 1717 C C . GLY A 1 245 ? 5.280 8.289 -20.773 1.00 17.45 233 GLY A C 1
ATOM 1718 O O . GLY A 1 245 ? 4.842 7.452 -20.010 1.00 20.07 233 GLY A O 1
ATOM 1719 N N . GLU A 1 246 ? 6.279 9.097 -20.425 1.00 17.57 234 GLU A N 1
ATOM 1720 C CA . GLU A 1 246 ? 7.035 8.989 -19.151 1.00 19.86 234 GLU A CA 1
ATOM 1721 C C . GLU A 1 246 ? 7.315 10.403 -18.613 1.00 16.74 234 GLU A C 1
ATOM 1722 O O . GLU A 1 246 ? 7.567 11.302 -19.433 1.00 13.81 234 GLU A O 1
ATOM 1728 N N . PRO A 1 247 ? 7.208 10.605 -17.301 1.00 16.02 235 PRO A N 1
ATOM 1729 C CA . PRO A 1 247 ? 7.368 11.953 -16.759 1.00 16.56 235 PRO A CA 1
ATOM 1730 C C . PRO A 1 247 ? 8.661 12.707 -17.131 1.00 17.24 235 PRO A C 1
ATOM 1731 O O . PRO A 1 247 ? 8.657 13.943 -17.360 1.00 15.40 235 PRO A O 1
ATOM 1735 N N . ASP A 1 248 ? 9.748 11.952 -17.191 1.00 17.83 236 ASP A N 1
ATOM 1736 C CA . ASP A 1 248 ? 11.059 12.543 -17.588 1.00 20.72 236 ASP A CA 1
ATOM 1737 C C . ASP A 1 248 ? 11.124 13.016 -19.052 1.00 19.22 236 ASP A C 1
ATOM 1738 O O . ASP A 1 248 ? 12.114 13.654 -19.458 1.00 17.53 236 ASP A O 1
ATOM 1743 N N . MET A 1 249 ? 10.085 12.739 -19.842 1.00 17.03 237 MET A N 1
ATOM 1744 C CA . MET A 1 249 ? 9.997 13.214 -21.206 1.00 17.96 237 MET A CA 1
ATOM 1745 C C . MET A 1 249 ? 9.167 14.466 -21.392 1.00 15.57 237 MET A C 1
ATOM 1746 O O . MET A 1 249 ? 9.020 14.920 -22.530 1.00 13.63 237 MET A O 1
ATOM 1751 N N . THR A 1 250 ? 8.512 14.942 -20.321 1.00 13.60 238 THR A N 1
ATOM 1752 C CA . THR A 1 250 ? 7.557 16.056 -20.446 1.00 14.19 238 THR A CA 1
ATOM 1753 C C . THR A 1 250 ? 8.178 17.338 -20.923 1.00 13.64 238 THR A C 1
ATOM 1754 O O . THR A 1 250 ? 7.650 17.999 -21.801 1.00 12.81 238 THR A O 1
ATOM 1758 N N . GLU A 1 251 ? 9.288 17.725 -20.322 1.00 15.68 239 GLU A N 1
ATOM 1759 C CA . GLU A 1 251 ? 9.941 18.979 -20.710 1.00 17.30 239 GLU A CA 1
ATOM 1760 C C . GLU A 1 251 ? 10.312 19.023 -22.166 1.00 16.39 239 GLU A C 1
ATOM 1761 O O . GLU A 1 251 ? 10.086 20.023 -22.845 1.00 17.28 239 GLU A O 1
ATOM 1767 N N . SER A 1 252 ? 10.849 17.909 -22.667 1.00 16.51 240 SER A N 1
ATOM 1768 C CA . SER A 1 252 ? 11.202 17.813 -24.077 1.00 17.20 240 SER A CA 1
ATOM 1769 C C . SER A 1 252 ? 9.995 17.927 -25.018 1.00 16.70 240 SER A C 1
ATOM 1770 O O . SER A 1 252 ? 10.058 18.688 -26.006 1.00 18.10 240 SER A O 1
ATOM 1773 N N . TRP A 1 253 ? 8.909 17.214 -24.702 1.00 13.78 241 TRP A N 1
ATOM 1774 C CA . TRP A 1 253 ? 7.693 17.334 -25.444 1.00 14.27 241 TRP A CA 1
ATOM 1775 C C . TRP A 1 253 ? 7.192 18.799 -25.454 1.00 13.40 241 TRP A C 1
ATOM 1776 O O . TRP A 1 253 ? 6.770 19.298 -26.497 1.00 16.57 241 TRP A O 1
ATOM 1787 N N . PHE A 1 254 ? 7.218 19.410 -24.302 1.00 13.56 242 PHE A N 1
ATOM 1788 C CA . PHE A 1 254 ? 6.710 20.816 -24.153 1.00 14.34 242 PHE A CA 1
ATOM 1789 C C . PHE A 1 254 ? 7.625 21.739 -24.982 1.00 16.30 242 PHE A C 1
ATOM 1790 O O . PHE A 1 254 ? 7.117 22.585 -25.729 1.00 15.51 242 PHE A O 1
ATOM 1798 N N . LYS A 1 255 ? 8.950 21.562 -24.877 1.00 18.48 243 LYS A N 1
ATOM 1799 C CA . LYS A 1 255 ? 9.900 22.358 -25.731 1.00 21.19 243 LYS A CA 1
ATOM 1800 C C . LYS A 1 255 ? 9.625 22.243 -27.233 1.00 22.33 243 LYS A C 1
ATOM 1801 O O . LYS A 1 255 ? 9.499 23.249 -27.979 1.00 23.14 243 LYS A O 1
ATOM 1807 N N . ARG A 1 256 ? 9.437 21.018 -27.692 1.00 22.76 244 ARG A N 1
ATOM 1808 C CA . ARG A 1 256 ? 9.221 20.728 -29.100 1.00 25.46 244 ARG A CA 1
ATOM 1809 C C . ARG A 1 256 ? 7.836 21.131 -29.630 1.00 26.50 244 ARG A C 1
ATOM 1810 O O . ARG A 1 256 ? 7.742 21.852 -30.602 1.00 25.37 244 ARG A O 1
ATOM 1818 N N . LYS A 1 257 ? 6.739 20.723 -28.972 1.00 22.52 245 LYS A N 1
ATOM 1819 C CA . LYS A 1 257 ? 5.402 20.898 -29.468 1.00 22.60 245 LYS A CA 1
ATOM 1820 C C . LYS A 1 257 ? 4.810 22.284 -29.163 1.00 22.54 245 LYS A C 1
ATOM 1821 O O . LYS A 1 257 ? 4.068 22.821 -29.978 1.00 22.74 245 LYS A O 1
ATOM 1827 N N . ILE A 1 258 ? 5.084 22.782 -27.959 1.00 22.05 246 ILE A N 1
ATOM 1828 C CA . ILE A 1 258 ? 4.481 24.021 -27.455 1.00 20.11 246 ILE A CA 1
ATOM 1829 C C . ILE A 1 258 ? 5.372 25.253 -27.694 1.00 20.24 246 ILE A C 1
ATOM 1830 O O . ILE A 1 258 ? 4.891 26.237 -28.260 1.00 21.56 246 ILE A O 1
ATOM 1835 N N . ILE A 1 259 ? 6.601 25.220 -27.224 1.00 20.84 247 ILE A N 1
ATOM 1836 C CA . ILE A 1 259 ? 7.498 26.375 -27.315 1.00 23.53 247 ILE A CA 1
ATOM 1837 C C . ILE A 1 259 ? 7.907 26.560 -28.798 1.00 29.07 247 ILE A C 1
ATOM 1838 O O . ILE A 1 259 ? 7.789 27.670 -29.303 1.00 27.99 247 ILE A O 1
ATOM 1843 N N . GLU A 1 260 ? 8.339 25.496 -29.491 1.00 29.04 248 GLU A N 1
ATOM 1844 C CA . GLU A 1 260 ? 8.876 25.610 -30.884 1.00 26.96 248 GLU A CA 1
ATOM 1845 C C . GLU A 1 260 ? 7.799 25.488 -31.912 1.00 30.20 248 GLU A C 1
ATOM 1846 O O . GLU A 1 260 ? 7.717 26.308 -32.818 1.00 29.86 248 GLU A O 1
ATOM 1852 N N . GLY A 1 261 ? 6.891 24.525 -31.750 1.00 26.05 249 GLY A N 1
ATOM 1853 C CA . GLY A 1 261 ? 5.839 24.307 -32.701 1.00 29.16 249 GLY A CA 1
ATOM 1854 C C . GLY A 1 261 ? 4.615 25.194 -32.570 1.00 29.88 249 GLY A C 1
ATOM 1855 O O . GLY A 1 261 ? 3.698 25.106 -33.421 1.00 29.54 249 GLY A O 1
ATOM 1856 N N . LYS A 1 262 ? 4.550 25.945 -31.460 1.00 26.72 250 LYS A N 1
ATOM 1857 C CA . LYS A 1 262 ? 3.424 26.854 -31.158 1.00 30.67 250 LYS A CA 1
ATOM 1858 C C . LYS A 1 262 ? 2.058 26.254 -31.107 1.00 30.27 250 LYS A C 1
ATOM 1859 O O . LYS A 1 262 ? 1.059 26.995 -31.243 1.00 33.20 250 LYS A O 1
ATOM 1865 N N . SER A 1 263 ? 1.965 24.949 -30.867 1.00 27.12 251 SER A N 1
ATOM 1866 C CA . SER A 1 263 ? 0.674 24.386 -30.616 1.00 28.67 251 SER A CA 1
ATOM 1867 C C . SER A 1 263 ? 0.117 24.969 -29.278 1.00 24.22 251 SER A C 1
ATOM 1868 O O . SER A 1 263 ? 0.884 25.400 -28.419 1.00 23.37 251 SER A O 1
ATOM 1871 N N . ARG A 1 264 ? -1.201 25.038 -29.183 1.00 24.67 252 ARG A N 1
ATOM 1872 C CA . ARG A 1 264 ? -1.824 25.345 -27.937 1.00 23.94 252 ARG A CA 1
ATOM 1873 C C . ARG A 1 264 ? -1.704 24.132 -27.030 1.00 19.79 252 ARG A C 1
ATOM 1874 O O . ARG A 1 264 ? -1.547 22.999 -27.499 1.00 18.25 252 ARG A O 1
ATOM 1882 N N . LEU A 1 265 ? -1.785 24.393 -25.731 1.00 16.73 253 LEU A N 1
ATOM 1883 C CA . LEU A 1 265 ? -1.706 23.336 -24.779 1.00 14.55 253 LEU A CA 1
ATOM 1884 C C . LEU A 1 265 ? -3.150 22.935 -24.555 1.00 12.51 253 LEU A C 1
ATOM 1885 O O . LEU A 1 265 ? -3.963 23.753 -24.124 1.00 13.89 253 LEU A O 1
ATOM 1890 N N . MET A 1 266 ? -3.509 21.671 -24.890 1.00 11.47 254 MET A N 1
ATOM 1891 C CA . MET A 1 266 ? -4.869 21.243 -24.746 1.00 12.20 254 MET A CA 1
ATOM 1892 C C . MET A 1 266 ? -5.258 21.070 -23.268 1.00 10.64 254 MET A C 1
ATOM 1893 O O . MET A 1 266 ? -4.416 20.622 -22.421 1.00 10.84 254 MET A O 1
ATOM 1898 N N . GLY A 1 267 ? -6.488 21.436 -22.934 1.00 9.97 255 GLY A N 1
ATOM 1899 C CA . GLY A 1 267 ? -6.928 21.533 -21.556 1.00 9.69 255 GLY A CA 1
ATOM 1900 C C . GLY A 1 267 ? -6.495 22.723 -20.779 1.00 9.21 255 GLY A C 1
ATOM 1901 O O . GLY A 1 267 ? -6.702 22.779 -19.569 1.00 10.08 255 GLY A O 1
ATOM 1902 N N . PHE A 1 268 ? -5.919 23.706 -21.497 1.00 10.15 256 PHE A N 1
ATOM 1903 C CA . PHE A 1 268 ? -5.666 25.053 -20.981 1.00 10.15 256 PHE A CA 1
ATOM 1904 C C . PHE A 1 268 ? -6.574 26.009 -21.751 1.00 10.29 256 PHE A C 1
ATOM 1905 O O . PHE A 1 268 ? -6.857 25.819 -22.960 1.00 11.12 256 PHE A O 1
ATOM 1913 N N . GLY A 1 269 ? -6.953 27.061 -21.061 1.00 10.84 257 GLY A N 1
ATOM 1914 C CA . GLY A 1 269 ? -7.682 28.170 -21.681 1.00 12.31 257 GLY A CA 1
ATOM 1915 C C . GLY A 1 269 ? -9.202 28.032 -21.611 1.00 13.17 257 GLY A C 1
ATOM 1916 O O . GLY A 1 269 ? -9.786 26.928 -21.650 1.00 12.24 257 GLY A O 1
ATOM 1917 N N . HIS A 1 270 ? -9.919 29.146 -21.582 1.00 13.10 258 HIS A N 1
ATOM 1918 C CA . HIS A 1 270 ? -11.351 29.050 -21.526 1.00 14.28 258 HIS A CA 1
ATOM 1919 C C . HIS A 1 270 ? -11.942 30.324 -22.051 1.00 15.79 258 HIS A C 1
ATOM 1920 O O . HIS A 1 270 ? -11.373 31.410 -21.749 1.00 14.03 258 HIS A O 1
ATOM 1927 N N . ARG A 1 271 ? -13.066 30.220 -22.761 1.00 16.87 259 ARG A N 1
ATOM 1928 C CA . ARG A 1 271 ? -13.702 31.487 -23.290 1.00 21.49 259 ARG A CA 1
ATOM 1929 C C . ARG A 1 271 ? -14.253 32.418 -22.219 1.00 20.16 259 ARG A C 1
ATOM 1930 O O . ARG A 1 271 ? -14.424 33.617 -22.500 1.00 20.49 259 ARG A O 1
ATOM 1938 N N . VAL A 1 272 ? -14.612 31.897 -21.050 1.00 16.91 260 VAL A N 1
ATOM 1939 C CA . VAL A 1 272 ? -15.211 32.675 -19.948 1.00 18.42 260 VAL A CA 1
ATOM 1940 C C . VAL A 1 272 ? -14.257 32.878 -18.778 1.00 19.07 260 VAL A C 1
ATOM 1941 O O . VAL A 1 272 ? -14.095 34.007 -18.255 1.00 18.42 260 VAL A O 1
ATOM 1945 N N . TYR A 1 273 ? -13.700 31.795 -18.256 1.00 16.88 261 TYR A N 1
ATOM 1946 C CA . TYR A 1 273 ? -12.783 31.849 -17.128 1.00 16.47 261 TYR A CA 1
ATOM 1947 C C . TYR A 1 273 ? -11.425 32.468 -17.510 1.00 18.34 261 TYR A C 1
ATOM 1948 O O . TYR A 1 273 ? -10.772 32.001 -18.426 1.00 18.17 261 TYR A O 1
ATOM 1957 N N . LYS A 1 274 ? -11.039 33.513 -16.801 1.00 19.21 262 LYS A N 1
ATOM 1958 C CA . LYS A 1 274 ? -9.736 34.141 -17.001 1.00 22.54 262 LYS A CA 1
ATOM 1959 C C . LYS A 1 274 ? -8.807 33.807 -15.824 1.00 23.21 262 LYS A C 1
ATOM 1960 O O . LYS A 1 274 ? -7.759 34.409 -15.662 1.00 25.60 262 LYS A O 1
ATOM 1966 N N . THR A 1 275 ? -9.151 32.757 -15.076 1.00 19.27 263 THR A N 1
ATOM 1967 C CA . THR A 1 275 ? -8.483 32.260 -13.895 1.00 18.54 263 THR A CA 1
ATOM 1968 C C . THR A 1 275 ? -8.447 30.738 -14.117 1.00 16.97 263 THR A C 1
ATOM 1969 O O . THR A 1 275 ? -8.984 30.261 -15.181 1.00 16.40 263 THR A O 1
ATOM 1973 N N . TYR A 1 276 ? -7.871 29.992 -13.170 1.00 15.82 264 TYR A N 1
ATOM 1974 C CA . TYR A 1 276 ? -8.150 28.537 -13.115 1.00 16.26 264 TYR A CA 1
ATOM 1975 C C . TYR A 1 276 ? -9.689 28.294 -13.158 1.00 16.23 264 TYR A C 1
ATOM 1976 O O . TYR A 1 276 ? -10.481 28.991 -12.539 1.00 16.00 264 TYR A O 1
ATOM 1985 N N . ASP A 1 277 ? -10.091 27.295 -13.918 1.00 16.11 265 ASP A N 1
ATOM 1986 C CA . ASP A 1 277 ? -11.489 26.856 -13.927 1.00 13.59 265 ASP A CA 1
ATOM 1987 C C . ASP A 1 277 ? -11.686 26.204 -12.569 1.00 12.76 265 ASP A C 1
ATOM 1988 O O . ASP A 1 277 ? -10.924 25.314 -12.185 1.00 12.38 265 ASP A O 1
ATOM 1993 N N . PRO A 1 278 ? -12.713 26.633 -11.807 1.00 12.25 266 PRO A N 1
ATOM 1994 C CA . PRO A 1 278 ? -12.913 26.022 -10.474 1.00 12.04 266 PRO A CA 1
ATOM 1995 C C . PRO A 1 278 ? -13.050 24.526 -10.518 1.00 12.05 266 PRO A C 1
ATOM 1996 O O . PRO A 1 278 ? -12.691 23.837 -9.538 1.00 12.46 266 PRO A O 1
ATOM 2000 N N . ARG A 1 279 ? -13.542 24.000 -11.653 1.00 12.26 267 ARG A N 1
ATOM 2001 C CA . ARG A 1 279 ? -13.623 22.540 -11.752 1.00 11.28 267 ARG A CA 1
ATOM 2002 C C . ARG A 1 279 ? -12.292 21.829 -11.834 1.00 12.28 267 ARG A C 1
ATOM 2003 O O . ARG A 1 279 ? -12.180 20.661 -11.403 1.00 10.22 267 ARG A O 1
ATOM 2011 N N . ALA A 1 280 ? -11.274 22.513 -12.377 1.0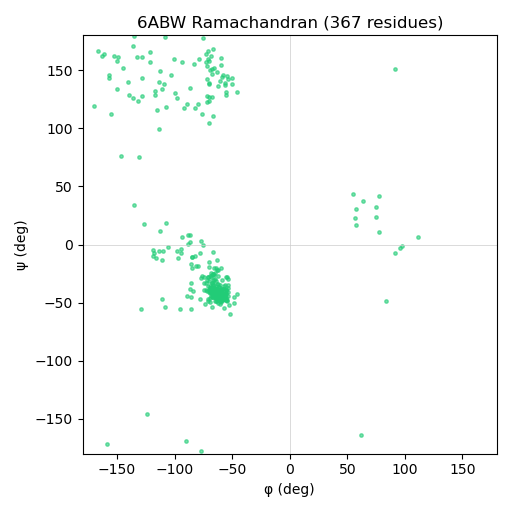0 13.37 268 ALA A N 1
ATOM 2012 C CA . ALA A 1 280 ? -9.995 21.882 -12.640 1.00 13.71 268 ALA A CA 1
ATOM 2013 C C . ALA A 1 280 ? -9.301 21.588 -11.333 1.00 13.66 268 ALA A C 1
ATOM 2014 O O . ALA A 1 280 ? -8.699 20.549 -11.220 1.00 12.34 268 ALA A O 1
ATOM 2016 N N . LYS A 1 281 ? -9.379 22.472 -10.347 1.00 15.98 269 LYS A N 1
ATOM 2017 C CA . LYS A 1 281 ? -8.762 22.226 -9.073 1.00 17.29 269 LYS A CA 1
ATOM 2018 C C . LYS A 1 281 ? -9.377 21.022 -8.336 1.00 15.99 269 LYS A C 1
ATOM 2019 O O . LYS A 1 281 ? -8.701 20.276 -7.593 1.00 14.22 269 LYS A O 1
ATOM 2025 N N . ILE A 1 282 ? -10.668 20.820 -8.566 1.00 14.06 270 ILE A N 1
ATOM 2026 C CA . ILE A 1 282 ? -11.357 19.725 -7.901 1.00 12.46 270 ILE A CA 1
ATOM 2027 C C . ILE A 1 282 ? -11.027 18.430 -8.603 1.00 12.67 270 ILE A C 1
ATOM 2028 O O . ILE A 1 282 ? -10.699 17.415 -7.930 1.00 12.25 270 ILE A O 1
ATOM 2033 N N . PHE A 1 283 ? -11.105 18.409 -9.939 1.00 11.10 271 PHE A N 1
ATOM 2034 C CA . PHE A 1 283 ? -10.637 17.176 -10.640 1.00 11.46 271 PHE A CA 1
ATOM 2035 C C . PHE A 1 283 ? -9.192 16.814 -10.197 1.00 12.51 271 PHE A C 1
ATOM 2036 O O . PHE A 1 283 ? -8.878 15.626 -9.956 1.00 12.92 271 PHE A O 1
ATOM 2044 N N . LYS A 1 284 ? -8.332 17.829 -10.057 1.00 12.97 272 LYS A N 1
ATOM 2045 C CA . LYS A 1 284 ? -6.958 17.535 -9.637 1.00 14.02 272 LYS A CA 1
ATOM 2046 C C . LYS A 1 284 ? -6.864 16.814 -8.293 1.00 13.59 272 LYS A C 1
ATOM 2047 O O . LYS A 1 284 ? -6.140 15.814 -8.153 1.00 16.32 272 LYS A O 1
ATOM 2053 N N . LYS A 1 285 ? -7.602 17.311 -7.336 1.00 15.58 273 LYS A N 1
ATOM 2054 C CA . LYS A 1 285 ? -7.652 16.774 -5.974 1.00 17.79 273 LYS A CA 1
ATOM 2055 C C . LYS A 1 285 ? -7.991 15.312 -6.019 1.00 16.93 273 LYS A C 1
ATOM 2056 O O . LYS A 1 285 ? -7.314 14.482 -5.400 1.00 18.85 273 LYS A O 1
ATOM 2062 N N . TYR A 1 286 ? -9.042 14.973 -6.797 1.00 15.13 274 TYR A N 1
ATOM 2063 C CA . TYR A 1 286 ? -9.511 13.629 -6.842 1.00 16.35 274 TYR A CA 1
ATOM 2064 C C . TYR A 1 286 ? -8.624 12.752 -7.671 1.00 17.93 274 TYR A C 1
ATOM 2065 O O . TYR A 1 286 ? -8.515 11.593 -7.373 1.00 23.23 274 TYR A O 1
ATOM 2074 N N . ALA A 1 287 ? -7.914 13.304 -8.666 1.00 16.53 275 ALA A N 1
ATOM 2075 C CA . ALA A 1 287 ? -6.971 12.529 -9.446 1.00 18.57 275 ALA A CA 1
ATOM 2076 C C . ALA A 1 287 ? -5.768 11.976 -8.633 1.00 20.48 275 ALA A C 1
ATOM 2077 O O . ALA A 1 287 ? -5.325 10.879 -8.848 1.00 20.57 275 ALA A O 1
ATOM 2079 N N . LYS A 1 288 ? -5.271 12.810 -7.729 1.00 23.20 276 LYS A N 1
ATOM 2080 C CA . LYS A 1 288 ? -4.120 12.508 -6.868 1.00 27.87 276 LYS A CA 1
ATOM 2081 C C . LYS A 1 288 ? -4.331 11.248 -6.024 1.00 26.15 276 LYS A C 1
ATOM 2082 O O . LYS A 1 288 ? -3.638 10.267 -6.139 1.00 27.54 276 LYS A O 1
ATOM 2088 N N . VAL A 1 289 ? -5.402 11.227 -5.287 1.00 29.17 277 VAL A N 1
ATOM 2089 C CA . VAL A 1 289 ? -5.766 10.054 -4.503 1.00 29.56 277 VAL A CA 1
ATOM 2090 C C . VAL A 1 289 ? -5.815 8.710 -5.248 1.00 29.24 277 VAL A C 1
ATOM 2091 O O . VAL A 1 289 ? -5.088 7.741 -4.954 1.00 29.23 277 VAL A O 1
ATOM 2095 N N . ILE A 1 290 ? -6.677 8.636 -6.258 1.00 23.33 278 ILE A N 1
ATOM 2096 C CA . ILE A 1 290 ? -6.899 7.365 -6.907 1.00 21.69 278 ILE A CA 1
ATOM 2097 C C . ILE A 1 290 ? -5.824 6.987 -7.923 1.00 20.16 278 ILE A C 1
ATOM 2098 O O . ILE A 1 290 ? -5.706 5.813 -8.285 1.00 22.79 278 ILE A O 1
ATOM 2103 N N . SER A 1 291 ? -5.036 7.964 -8.399 1.00 20.27 279 SER A N 1
ATOM 2104 C CA . SER A 1 291 ? -3.974 7.644 -9.364 1.00 23.47 279 SER A CA 1
ATOM 2105 C C . SER A 1 291 ? -2.811 6.880 -8.778 1.00 27.77 279 SER A C 1
ATOM 2106 O O . SER A 1 291 ? -2.128 6.143 -9.511 1.00 23.44 279 SER A O 1
ATOM 2109 N N . GLU A 1 292 ? -2.582 7.092 -7.491 1.00 33.71 280 GLU A N 1
ATOM 2110 C CA . GLU A 1 292 ? -1.367 6.585 -6.838 1.00 50.00 280 GLU A CA 1
ATOM 2111 C C . GLU A 1 292 ? -1.382 5.071 -6.768 1.00 50.46 280 GLU A C 1
ATOM 2112 O O . GLU A 1 292 ? -0.351 4.445 -6.929 1.00 54.70 280 GLU A O 1
ATOM 2118 N N . ARG A 1 293 ? -2.570 4.502 -6.616 1.00 56.65 281 ARG A N 1
ATOM 2119 C CA . ARG A 1 293 ? -2.744 3.059 -6.489 1.00 58.77 281 ARG A CA 1
ATOM 2120 C C . ARG A 1 293 ? -2.637 2.211 -7.785 1.00 55.10 281 ARG A C 1
ATOM 2121 O O . ARG A 1 293 ? -2.886 1.002 -7.740 1.00 63.08 281 ARG A O 1
ATOM 2129 N N . ASN A 1 294 ? -2.328 2.808 -8.932 1.00 45.50 282 ASN A N 1
ATOM 2130 C CA . ASN A 1 294 ? -1.904 2.045 -10.106 1.00 39.72 282 ASN A CA 1
ATOM 2131 C C . ASN A 1 294 ? -0.754 2.809 -10.791 1.00 38.50 282 ASN A C 1
ATOM 2132 O O . ASN A 1 294 ? -0.884 3.995 -11.083 1.00 34.38 282 ASN A O 1
ATOM 2137 N N . SER A 1 295 ? 0.357 2.142 -11.071 1.00 39.54 283 SER A N 1
ATOM 2138 C CA . SER A 1 295 ? 1.546 2.846 -11.557 1.00 37.00 283 SER A CA 1
ATOM 2139 C C . SER A 1 295 ? 1.370 3.445 -12.973 1.00 33.18 283 SER A C 1
ATOM 2140 O O . SER A 1 295 ? 1.991 4.463 -13.299 1.00 29.36 283 SER A O 1
ATOM 2143 N N . ASP A 1 296 ? 0.487 2.877 -13.797 1.00 31.62 284 ASP A N 1
ATOM 2144 C CA . ASP A 1 296 ? 0.150 3.492 -15.094 1.00 30.29 284 ASP A CA 1
ATOM 2145 C C . ASP A 1 296 ? -0.629 4.851 -14.921 1.00 23.99 284 ASP A C 1
ATOM 2146 O O . ASP A 1 296 ? -0.253 5.907 -15.463 1.00 22.40 284 ASP A O 1
ATOM 2151 N N . ALA A 1 297 ? -1.717 4.781 -14.161 1.00 21.44 285 ALA A N 1
ATOM 2152 C CA . ALA A 1 297 ? -2.473 5.958 -13.774 1.00 19.53 285 ALA A CA 1
ATOM 2153 C C . ALA A 1 297 ? -1.596 6.993 -13.085 1.00 19.84 285 ALA A C 1
ATOM 2154 O O . ALA A 1 297 ? -1.730 8.188 -13.329 1.00 16.74 285 ALA A O 1
ATOM 2156 N N . ARG A 1 298 ? -0.661 6.532 -12.257 1.00 21.16 286 ARG A N 1
ATOM 2157 C CA . ARG A 1 298 ? 0.220 7.431 -11.484 1.00 21.03 286 ARG A CA 1
ATOM 2158 C C . ARG A 1 298 ? 1.134 8.201 -12.443 1.00 18.20 286 ARG A C 1
ATOM 2159 O O . ARG A 1 298 ? 1.353 9.388 -12.265 1.00 17.02 286 ARG A O 1
ATOM 2167 N N . LYS A 1 299 ? 1.663 7.502 -13.438 1.00 15.58 287 LYS A N 1
ATOM 2168 C CA . LYS A 1 299 ? 2.525 8.059 -14.431 1.00 18.13 287 LYS A CA 1
ATOM 2169 C C . LYS A 1 299 ? 1.836 9.229 -15.175 1.00 15.70 287 LYS A C 1
ATOM 2170 O O . LYS A 1 299 ? 2.445 10.324 -15.377 1.00 14.91 287 LYS A O 1
ATOM 2176 N N . TYR A 1 300 ? 0.576 9.016 -15.572 1.00 14.44 288 TYR A N 1
ATOM 2177 C CA . TYR A 1 300 ? -0.189 10.064 -16.283 1.00 13.76 288 TYR A CA 1
ATOM 2178 C C . TYR A 1 300 ? -0.473 11.263 -15.409 1.00 12.01 288 TYR A C 1
ATOM 2179 O O . TYR A 1 300 ? -0.400 12.368 -15.901 1.00 12.25 288 TYR A O 1
ATOM 2188 N N . PHE A 1 301 ? -0.754 11.064 -14.142 1.00 12.27 289 PHE A N 1
ATOM 2189 C CA . PHE A 1 301 ? -0.995 12.107 -13.179 1.00 12.85 289 PHE A CA 1
ATOM 2190 C C . PHE A 1 301 ? 0.289 12.922 -13.011 1.00 12.92 289 PHE A C 1
ATOM 2191 O O . PHE A 1 301 ? 0.256 14.130 -13.066 1.00 13.75 289 PHE A O 1
ATOM 2199 N N . GLU A 1 302 ? 1.428 12.223 -12.959 1.00 13.73 290 GLU A N 1
ATOM 2200 C CA . GLU A 1 302 ? 2.740 12.901 -12.823 1.00 14.26 290 GLU A CA 1
ATOM 2201 C C . GLU A 1 302 ? 3.077 13.679 -14.053 1.00 13.38 290 GLU A C 1
ATOM 2202 O O . GLU A 1 302 ? 3.576 14.773 -13.960 1.00 13.97 290 GLU A O 1
ATOM 2208 N N . ILE A 1 303 ? 2.782 13.138 -15.232 1.00 13.16 291 ILE A N 1
ATOM 2209 C CA . ILE A 1 303 ? 3.001 13.898 -16.470 1.00 13.07 291 ILE A CA 1
ATOM 2210 C C . ILE A 1 303 ? 2.085 15.132 -16.510 1.00 11.99 291 ILE A C 1
ATOM 2211 O O . ILE A 1 303 ? 2.513 16.226 -16.839 1.00 11.82 291 ILE A O 1
ATOM 2216 N N . ALA A 1 304 ? 0.802 14.943 -16.164 1.00 11.44 292 ALA A N 1
ATOM 2217 C CA . ALA A 1 304 ? -0.141 16.092 -16.168 1.00 11.11 292 ALA A CA 1
ATOM 2218 C C . ALA A 1 304 ? 0.305 17.185 -15.222 1.00 11.04 292 ALA A C 1
ATOM 2219 O O . ALA A 1 304 ? 0.276 18.370 -15.582 1.00 10.80 292 ALA A O 1
ATOM 2221 N N . GLN A 1 305 ? 0.751 16.779 -14.041 1.00 12.37 293 GLN A N 1
ATOM 2222 C CA . GLN A 1 305 ? 1.179 17.764 -13.052 1.00 15.27 293 GLN A CA 1
ATOM 2223 C C . GLN A 1 305 ? 2.410 18.597 -13.562 1.00 14.03 293 GLN A C 1
ATOM 2224 O O . GLN A 1 305 ? 2.469 19.824 -13.397 1.00 12.73 293 GLN A O 1
ATOM 2230 N N . LYS A 1 306 ? 3.341 17.931 -14.205 1.00 14.08 294 LYS A N 1
ATOM 2231 C CA . LYS A 1 306 ? 4.512 18.618 -14.774 1.00 14.78 294 LYS A CA 1
ATOM 2232 C C . LYS A 1 306 ? 4.106 19.540 -15.922 1.00 13.27 294 LYS A C 1
ATOM 2233 O O . LYS A 1 306 ? 4.573 20.694 -16.016 1.00 13.20 294 LYS A O 1
ATOM 2239 N N . LEU A 1 307 ? 3.213 19.067 -16.800 1.00 11.61 295 LEU A N 1
ATOM 2240 C CA . LEU A 1 307 ? 2.668 19.968 -17.856 1.00 13.03 295 LEU A CA 1
ATOM 2241 C C . LEU A 1 307 ? 1.918 21.146 -17.316 1.00 13.27 295 LEU A C 1
ATOM 2242 O O . LEU A 1 307 ? 1.977 22.295 -17.867 1.00 15.27 295 LEU A O 1
ATOM 2247 N N . GLU A 1 308 ? 1.192 20.947 -16.227 1.00 12.74 296 GLU A N 1
ATOM 2248 C CA . GLU A 1 308 ? 0.482 22.061 -15.646 1.00 13.42 296 GLU A CA 1
ATOM 2249 C C . GLU A 1 308 ? 1.473 23.141 -15.198 1.00 13.45 296 GLU A C 1
ATOM 2250 O O . GLU A 1 308 ? 1.269 24.340 -15.409 1.00 14.04 296 GLU A O 1
ATOM 2256 N N . GLU A 1 309 ? 2.548 22.709 -14.570 1.00 12.88 297 GLU A N 1
ATOM 2257 C CA . GLU A 1 309 ? 3.582 23.650 -14.079 1.00 15.87 297 GLU A CA 1
ATOM 2258 C C . GLU A 1 309 ? 4.208 24.412 -15.241 1.00 14.84 297 GLU A C 1
ATOM 2259 O O . GLU A 1 309 ? 4.328 25.647 -15.245 1.00 14.87 297 GLU A O 1
ATOM 2265 N N . LEU A 1 310 ? 4.625 23.650 -16.239 1.00 13.62 298 LEU A N 1
ATOM 2266 C CA . LEU A 1 310 ? 5.174 24.286 -17.490 1.00 14.95 298 LEU A CA 1
ATOM 2267 C C . LEU A 1 310 ? 4.175 25.234 -18.137 1.00 13.40 298 LEU A C 1
ATOM 2268 O O . LEU A 1 310 ? 4.506 26.380 -18.529 1.00 14.56 298 LEU A O 1
ATOM 2273 N N . GLY A 1 311 ? 2.913 24.786 -18.265 1.00 11.61 299 GLY A N 1
ATOM 2274 C CA . GLY A 1 311 ? 1.885 25.619 -18.854 1.00 10.95 299 GLY A CA 1
ATOM 2275 C C . GLY A 1 311 ? 1.553 26.901 -18.101 1.00 12.26 299 GLY A C 1
ATOM 2276 O O . GLY A 1 311 ? 1.399 27.956 -18.736 1.00 13.86 299 GLY A O 1
ATOM 2277 N N . VAL A 1 312 ? 1.415 26.821 -16.798 1.00 11.32 300 VAL A N 1
ATOM 2278 C CA . VAL A 1 312 ? 1.103 28.062 -16.036 1.00 13.16 300 VAL A CA 1
ATOM 2279 C C . VAL A 1 312 ? 2.312 29.013 -16.069 1.00 15.43 300 VAL A C 1
ATOM 2280 O O . VAL A 1 312 ? 2.157 30.246 -16.219 1.00 15.59 300 VAL A O 1
ATOM 2284 N N . GLU A 1 313 ? 3.502 28.452 -15.924 1.00 18.44 301 GLU A N 1
ATOM 2285 C CA . GLU A 1 313 ? 4.762 29.276 -16.045 1.00 23.16 301 GLU A CA 1
ATOM 2286 C C . GLU A 1 313 ? 4.804 30.025 -17.397 1.00 20.60 301 GLU A C 1
ATOM 2287 O O . GLU A 1 313 ? 5.036 31.249 -17.446 1.00 22.57 301 GLU A O 1
ATOM 2293 N N . THR A 1 314 ? 4.355 29.365 -18.468 1.00 18.10 302 THR A N 1
ATOM 2294 C CA . THR A 1 314 ? 4.414 29.930 -19.812 1.00 18.18 302 THR A CA 1
ATOM 2295 C C . THR A 1 314 ? 3.216 30.807 -20.186 1.00 17.24 302 THR A C 1
ATOM 2296 O O . THR A 1 314 ? 3.390 31.790 -20.847 1.00 17.25 302 THR A O 1
ATOM 2300 N N . PHE A 1 315 ? 2.003 30.436 -19.773 1.00 14.79 303 PHE A N 1
ATOM 2301 C CA . PHE A 1 315 ? 0.762 31.071 -20.220 1.00 15.69 303 PHE A CA 1
ATOM 2302 C C . PHE A 1 315 ? -0.070 31.722 -19.135 1.00 15.74 303 PHE A C 1
ATOM 2303 O O . PHE A 1 315 ? -1.006 32.457 -19.457 1.00 16.44 303 PHE A O 1
ATOM 2311 N N . GLY A 1 316 ? 0.256 31.515 -17.866 1.00 17.10 304 GLY A N 1
ATOM 2312 C CA . GLY A 1 316 ? -0.534 32.162 -16.792 1.00 19.30 304 GLY A CA 1
ATOM 2313 C C . GLY A 1 316 ? -0.653 33.705 -16.875 1.00 22.81 304 GLY A C 1
ATOM 2314 O O . GLY A 1 316 ? -1.754 34.253 -16.660 1.00 23.14 304 GLY A O 1
ATOM 2315 N N . ALA A 1 317 ? 0.447 34.389 -17.243 1.00 23.96 305 ALA A N 1
ATOM 2316 C CA . ALA A 1 317 ? 0.426 35.862 -17.472 1.00 27.66 305 ALA A CA 1
ATOM 2317 C C . ALA A 1 317 ? -0.490 36.325 -18.600 1.00 26.65 305 ALA A C 1
ATOM 2318 O O . ALA A 1 317 ? -0.946 37.475 -18.590 1.00 26.45 305 ALA A O 1
ATOM 2320 N N . LYS A 1 318 ? -0.819 35.430 -19.530 1.00 21.70 306 LYS A N 1
ATOM 2321 C CA . LYS A 1 318 ? -1.858 35.660 -20.482 1.00 22.15 306 LYS A CA 1
ATOM 2322 C C . LYS A 1 318 ? -3.301 35.276 -20.057 1.00 19.88 306 LYS A C 1
ATOM 2323 O O . LYS A 1 318 ? -4.198 35.312 -20.896 1.00 21.50 306 LYS A O 1
ATOM 2329 N N . HIS A 1 319 ? -3.499 34.922 -18.788 1.00 19.73 307 HIS A N 1
ATOM 2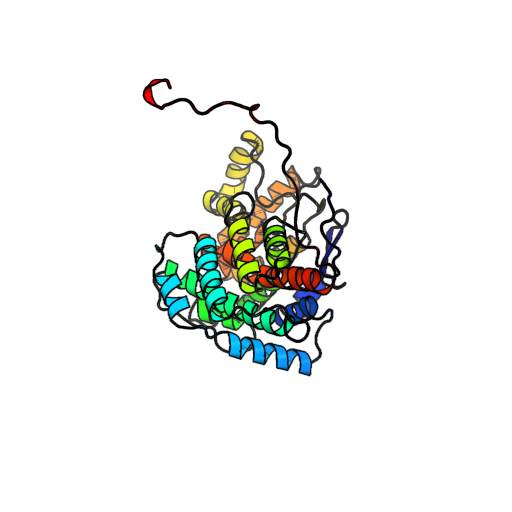330 C CA . HIS A 1 319 ? -4.817 34.500 -18.236 1.00 19.94 307 HIS A CA 1
ATOM 2331 C C . HIS A 1 319 ? -5.281 33.209 -18.932 1.00 17.19 307 HIS A C 1
ATOM 2332 O O . HIS A 1 319 ? -6.450 33.021 -19.196 1.00 17.92 307 HIS A O 1
ATOM 2339 N N . ILE A 1 320 ? -4.314 32.353 -19.196 1.00 15.86 308 ILE A N 1
ATOM 2340 C CA . ILE A 1 320 ? -4.573 30.990 -19.702 1.00 14.98 308 ILE A CA 1
ATOM 2341 C C . ILE A 1 320 ? -4.109 29.925 -18.663 1.00 14.51 308 ILE A C 1
ATOM 2342 O O . ILE A 1 320 ? -2.931 29.779 -18.364 1.00 13.95 308 ILE A O 1
ATOM 2347 N N . TYR A 1 321 ? -5.071 29.141 -18.128 1.00 11.89 309 TYR A N 1
ATOM 2348 C CA . TYR A 1 321 ? -4.861 28.301 -17.015 1.00 11.67 309 TYR A CA 1
ATOM 2349 C C . TYR A 1 321 ? -5.541 26.948 -17.337 1.00 10.01 309 TYR A C 1
ATOM 2350 O O . TYR A 1 321 ? -6.323 26.863 -18.252 1.00 10.76 309 TYR A O 1
ATOM 2359 N N . PRO A 1 322 ? -5.318 25.934 -16.526 1.00 10.51 310 PRO A N 1
ATOM 2360 C CA . PRO A 1 322 ? -6.024 24.667 -16.703 1.00 11.03 310 PRO A CA 1
ATOM 2361 C C . PRO A 1 322 ? -7.540 24.840 -16.688 1.00 10.57 310 PRO A C 1
ATOM 2362 O O . PRO A 1 322 ? -8.099 25.631 -15.873 1.00 9.66 310 PRO A O 1
ATOM 2366 N N . ASN A 1 323 ? -8.207 24.135 -17.580 1.00 10.77 311 ASN A N 1
ATOM 2367 C CA . ASN A 1 323 ? -9.651 24.086 -17.624 1.00 10.94 311 ASN A CA 1
ATOM 2368 C C . ASN A 1 323 ? -10.115 22.723 -17.168 1.00 11.32 311 ASN A C 1
ATOM 2369 O O . ASN A 1 323 ? -9.309 21.894 -16.802 1.00 10.64 311 ASN A O 1
ATOM 2374 N N . THR A 1 324 ? -11.422 22.554 -17.126 1.00 11.68 312 THR A N 1
ATOM 2375 C CA . THR A 1 324 ? -12.035 21.343 -16.577 1.00 11.58 312 THR A CA 1
ATOM 2376 C C . THR A 1 324 ? -11.613 20.084 -17.296 1.00 11.69 312 THR A C 1
ATOM 2377 O O . THR A 1 324 ? -11.726 18.983 -16.709 1.00 13.85 312 THR A O 1
ATOM 2381 N N . ASP A 1 325 ? -11.116 20.206 -18.535 1.00 10.71 313 ASP A N 1
ATOM 2382 C CA . ASP A 1 325 ? -10.749 19.022 -19.350 1.00 11.95 313 ASP A CA 1
ATOM 2383 C C . ASP A 1 325 ? -9.338 18.499 -19.076 1.00 11.42 313 ASP A C 1
ATOM 2384 O O . ASP A 1 325 ? -8.963 17.446 -19.572 1.00 12.03 313 ASP A O 1
ATOM 2389 N N . PHE A 1 326 ? -8.530 19.255 -18.330 1.00 11.11 314 PHE A N 1
ATOM 2390 C CA . PHE A 1 326 ? -7.112 18.945 -18.163 1.00 11.07 314 PHE A CA 1
ATOM 2391 C C . PHE A 1 326 ? -6.885 17.712 -17.290 1.00 11.80 314 PHE A C 1
ATOM 2392 O O . PHE A 1 326 ? -6.074 16.868 -17.623 1.00 11.31 314 PHE A O 1
ATOM 2400 N N . TYR A 1 327 ? -7.572 17.639 -16.139 1.00 11.09 315 TYR A N 1
ATOM 2401 C CA . TYR A 1 327 ? -7.439 16.546 -15.195 1.00 11.73 315 TYR A CA 1
ATOM 2402 C C . TYR A 1 327 ? -8.624 15.558 -15.169 1.00 10.30 315 TYR A C 1
ATOM 2403 O O . TYR A 1 327 ? -8.536 14.550 -14.494 1.00 11.90 315 TYR A O 1
ATOM 2412 N N . SER A 1 328 ? -9.679 15.780 -15.954 1.00 10.59 316 SER A N 1
ATOM 2413 C CA . SER A 1 328 ? -10.833 14.859 -15.859 1.00 10.00 316 SER A CA 1
ATOM 2414 C C . SER A 1 328 ? -10.470 13.482 -16.410 1.00 9.75 316 SER A C 1
ATOM 2415 O O . SER A 1 328 ? -10.800 12.440 -15.805 1.00 10.18 316 SER A O 1
ATOM 2418 N N . GLY A 1 329 ? -9.741 13.449 -17.529 1.00 10.54 317 GLY A N 1
ATOM 2419 C CA . GLY A 1 329 ? -9.240 12.251 -18.094 1.00 10.28 317 GLY A CA 1
ATOM 2420 C C . GLY A 1 329 ? -8.373 11.442 -17.148 1.00 10.85 317 GLY A C 1
ATOM 2421 O O . GLY A 1 329 ? -8.455 10.202 -17.075 1.00 9.97 317 GLY A O 1
ATOM 2422 N N . VAL A 1 330 ? -7.502 12.112 -16.410 1.00 10.77 318 VAL A N 1
ATOM 2423 C CA . VAL A 1 330 ? -6.715 11.462 -15.387 1.00 11.16 318 VAL A CA 1
ATOM 2424 C C . VAL A 1 330 ? -7.594 10.735 -14.369 1.00 11.75 318 VAL A C 1
ATOM 2425 O O . VAL A 1 330 ? -7.296 9.608 -14.024 1.00 13.31 318 VAL A O 1
ATOM 2429 N N . VAL A 1 331 ? -8.652 11.354 -13.882 1.00 10.31 319 VAL A N 1
ATOM 2430 C CA . VAL A 1 331 ? -9.617 10.724 -12.983 1.00 10.90 319 VAL A CA 1
ATOM 2431 C C . VAL A 1 331 ? -10.264 9.522 -13.663 1.00 10.72 319 VAL A C 1
ATOM 2432 O O . VAL A 1 331 ? -10.267 8.400 -13.117 1.00 11.56 319 VAL A O 1
ATOM 2436 N N . PHE A 1 332 ? -10.771 9.713 -14.867 1.00 9.57 320 PHE A N 1
ATOM 2437 C CA . PHE A 1 332 ? -11.468 8.603 -15.526 1.00 10.64 320 PHE A CA 1
ATOM 2438 C C . PHE A 1 332 ? -10.561 7.410 -15.818 1.00 10.18 320 PHE A C 1
ATOM 2439 O O . PHE A 1 332 ? -10.933 6.218 -15.586 1.00 11.11 320 PHE A O 1
ATOM 2447 N N . TYR A 1 333 ? -9.364 7.708 -16.257 1.00 10.96 321 TYR A N 1
ATOM 2448 C CA . TYR A 1 333 ? -8.361 6.654 -16.504 1.00 13.48 321 TYR A CA 1
ATOM 2449 C C . TYR A 1 333 ? -8.020 5.894 -15.229 1.00 12.79 321 TYR A C 1
ATOM 2450 O O . TYR A 1 333 ? -7.985 4.658 -15.257 1.00 13.66 321 TYR A O 1
ATOM 2459 N N . ALA A 1 334 ? -7.846 6.615 -14.135 1.00 12.60 322 ALA A N 1
ATOM 2460 C CA . ALA A 1 334 ? -7.450 6.020 -12.836 1.00 12.47 322 ALA A CA 1
ATOM 2461 C C . ALA A 1 334 ? -8.591 5.109 -12.329 1.00 14.76 322 ALA A C 1
ATOM 2462 O O . ALA A 1 334 ? -8.351 4.140 -11.651 1.00 13.87 322 ALA A O 1
ATOM 2464 N N . LEU A 1 335 ? -9.851 5.453 -12.670 1.00 12.76 323 LEU A N 1
ATOM 2465 C CA . LEU A 1 335 ? -11.010 4.639 -12.363 1.00 15.11 323 LEU A CA 1
ATOM 2466 C C . LEU A 1 335 ? -11.085 3.354 -13.168 1.00 15.00 323 LEU A C 1
ATOM 2467 O O . LEU A 1 335 ? -11.850 2.473 -12.761 1.00 17.47 323 LEU A O 1
ATOM 2472 N N . GLY A 1 336 ? -10.379 3.251 -14.300 1.00 13.07 324 GLY A N 1
ATOM 2473 C CA . GLY A 1 336 ? -10.413 2.077 -15.206 1.00 14.37 324 GLY A CA 1
ATOM 2474 C C . GLY A 1 336 ? -11.054 2.315 -16.542 1.00 14.15 324 GLY A C 1
ATOM 2475 O O . GLY A 1 336 ? -11.211 1.385 -17.317 1.00 15.35 324 GLY A O 1
ATOM 2476 N N . PHE A 1 337 ? -11.415 3.579 -16.839 1.00 12.25 325 PHE A N 1
ATOM 2477 C CA . PHE A 1 337 ? -12.073 3.823 -18.105 1.00 11.58 325 PHE A CA 1
ATOM 2478 C C . PHE A 1 337 ? -11.046 4.045 -19.188 1.00 12.65 325 PHE A C 1
ATOM 2479 O O . PHE A 1 337 ? -10.128 4.824 -19.014 1.00 12.80 325 PHE A O 1
ATOM 2487 N N . PRO A 1 338 ? -11.238 3.400 -20.349 1.00 12.64 326 PRO A N 1
ATOM 2488 C CA . PRO A 1 338 ? -10.364 3.766 -21.447 1.00 13.62 326 PRO A CA 1
ATOM 2489 C C . PRO A 1 338 ? -10.626 5.203 -21.958 1.00 11.96 326 PRO A C 1
ATOM 2490 O O . PRO A 1 338 ? -11.757 5.702 -21.853 1.00 10.21 326 PRO A O 1
ATOM 2494 N N . VAL A 1 339 ? -9.659 5.731 -22.681 1.00 12.38 327 VAL A N 1
ATOM 2495 C CA . VAL A 1 339 ? -9.741 7.071 -23.237 1.00 11.73 327 VAL A CA 1
ATOM 2496 C C . VAL A 1 339 ? -11.011 7.224 -24.140 1.00 11.81 327 VAL A C 1
ATOM 2497 O O . VAL A 1 339 ? -11.665 8.256 -24.164 1.00 10.83 327 VAL A O 1
ATOM 2501 N N . TYR A 1 340 ? -11.384 6.184 -24.849 1.00 10.76 328 TYR A N 1
ATOM 2502 C CA . TYR A 1 340 ? -12.518 6.277 -25.762 1.00 12.06 328 TYR A CA 1
ATOM 2503 C C . TYR A 1 340 ? -13.852 6.563 -25.060 1.00 11.00 328 TYR A C 1
ATOM 2504 O O . TYR A 1 340 ? -14.850 6.838 -25.737 1.00 11.65 328 TYR A O 1
ATOM 2513 N N . MET A 1 341 ? -13.902 6.434 -23.756 1.00 10.14 329 MET A N 1
ATOM 2514 C CA . MET A 1 341 ? -15.097 6.654 -22.992 1.00 10.18 329 MET A CA 1
ATOM 2515 C C . MET A 1 341 ? -15.169 8.072 -22.463 1.00 8.81 329 MET A C 1
ATOM 2516 O O . MET A 1 341 ? -16.209 8.381 -21.889 1.00 8.39 329 MET A O 1
ATOM 2521 N N . PHE A 1 342 ? -14.143 8.937 -22.583 1.00 8.21 330 PHE A N 1
ATOM 2522 C CA . PHE A 1 342 ? -14.194 10.142 -21.771 1.00 8.52 330 PHE A CA 1
ATOM 2523 C C . PHE A 1 342 ? -15.359 11.128 -22.071 1.00 8.57 330 PHE A C 1
ATOM 2524 O O . PHE A 1 342 ? -15.983 11.656 -21.156 1.00 8.12 330 PHE A O 1
ATOM 2532 N N . THR A 1 343 ? -15.645 11.338 -23.349 1.00 8.96 331 THR A N 1
ATOM 2533 C CA . THR A 1 343 ? -16.742 12.207 -23.706 1.00 9.67 331 THR A CA 1
ATOM 2534 C C . THR A 1 343 ? -18.106 11.583 -23.304 1.00 9.20 331 THR A C 1
ATOM 2535 O O . THR A 1 343 ? -19.033 12.317 -23.002 1.00 9.36 331 THR A O 1
ATOM 2539 N N . SER A 1 344 ? -18.233 10.247 -23.364 1.00 9.14 332 SER A N 1
ATOM 2540 C CA . SER A 1 344 ? -19.431 9.552 -22.894 1.00 8.98 332 SER A CA 1
ATOM 2541 C C . SER A 1 344 ? -19.652 9.741 -21.393 1.00 8.62 332 SER A C 1
ATOM 2542 O O . SER A 1 344 ? -20.810 9.855 -20.931 1.00 8.80 332 SER A O 1
ATOM 2545 N N . LEU A 1 345 ? -18.555 9.829 -20.627 1.00 8.78 333 LEU A N 1
ATOM 2546 C CA . LEU A 1 345 ? -18.617 10.077 -19.182 1.00 9.43 333 LEU A CA 1
ATOM 2547 C C . LEU A 1 345 ? -19.036 11.498 -18.888 1.00 9.27 333 LEU A C 1
ATOM 2548 O O . LEU A 1 345 ? -19.836 11.752 -17.991 1.00 10.02 333 LEU A O 1
ATOM 2553 N N . PHE A 1 346 ? -18.520 12.435 -19.671 1.00 9.29 334 PHE A N 1
ATOM 2554 C CA . PHE A 1 346 ? -19.042 13.785 -19.694 1.00 8.99 334 PHE A CA 1
ATOM 2555 C C . PHE A 1 346 ? -20.562 13.766 -19.933 1.00 8.41 334 PHE A C 1
ATOM 2556 O O . PHE A 1 346 ? -21.343 14.450 -19.211 1.00 8.02 334 PHE A O 1
ATOM 2564 N N . ALA A 1 347 ? -20.987 13.065 -20.975 1.00 8.00 335 ALA A N 1
ATOM 2565 C CA . ALA A 1 347 ? -22.393 13.042 -21.365 1.00 8.46 335 ALA A CA 1
ATOM 2566 C C . ALA A 1 347 ? -23.270 12.477 -20.220 1.00 8.10 335 ALA A C 1
ATOM 2567 O O . ALA A 1 347 ? -24.360 12.946 -19.987 1.00 8.18 335 ALA A O 1
ATOM 2569 N N . LEU A 1 348 ? -22.798 11.407 -19.583 1.00 8.08 336 LEU A N 1
ATOM 2570 C CA . LEU A 1 348 ? -23.487 10.829 -18.412 1.00 8.30 336 LEU A CA 1
ATOM 2571 C C . LEU A 1 348 ? -23.863 11.914 -17.359 1.00 9.43 336 LEU A C 1
ATOM 2572 O O . LEU A 1 348 ? -25.006 12.050 -16.937 1.00 9.78 336 LEU A O 1
ATOM 2577 N N . SER A 1 349 ? -22.867 12.720 -17.015 1.00 7.89 337 SER A N 1
ATOM 2578 C CA . SER A 1 349 ? -23.036 13.830 -16.109 1.00 8.64 337 SER A CA 1
ATOM 2579 C C . SER A 1 349 ? -23.954 14.928 -16.661 1.00 8.36 337 SER A C 1
ATOM 2580 O O . SER A 1 349 ? -24.903 15.403 -15.984 1.00 7.46 337 SER A O 1
ATOM 2583 N N . ARG A 1 350 ? -23.678 15.316 -17.904 1.00 8.46 338 ARG A N 1
ATOM 2584 C CA . ARG A 1 350 ? -24.377 16.422 -18.526 1.00 9.24 338 ARG A CA 1
ATOM 2585 C C . ARG A 1 350 ? -25.860 16.102 -18.857 1.00 9.16 338 ARG A C 1
ATOM 2586 O O . ARG A 1 350 ? -26.636 17.036 -19.015 1.00 9.31 338 ARG A O 1
ATOM 2594 N N . THR A 1 351 ? -26.265 14.833 -18.844 1.00 9.61 339 THR A N 1
ATOM 2595 C CA . THR A 1 351 ? -27.698 14.540 -18.966 1.00 10.73 339 THR A CA 1
ATOM 2596 C C . THR A 1 351 ? -28.517 15.284 -17.918 1.00 11.46 339 THR A C 1
ATOM 2597 O O . THR A 1 351 ? -29.634 15.716 -18.234 1.00 11.17 339 THR A O 1
ATOM 2601 N N . LEU A 1 352 ? -27.897 15.589 -16.734 1.00 10.31 340 LEU A N 1
ATOM 2602 C CA . LEU A 1 352 ? -28.606 16.313 -15.743 1.00 10.38 340 LEU A CA 1
ATOM 2603 C C . LEU A 1 352 ? -28.847 17.715 -16.179 1.00 10.16 340 LEU A C 1
ATOM 2604 O O . LEU A 1 352 ? -29.993 18.147 -16.119 1.00 11.26 340 LEU A O 1
ATOM 2609 N N . GLY A 1 353 ? -27.814 18.410 -16.641 1.00 9.58 341 GLY A N 1
ATOM 2610 C CA . GLY A 1 353 ? -27.973 19.767 -17.173 1.00 8.92 341 GLY A CA 1
ATOM 2611 C C . GLY A 1 353 ? -28.866 19.855 -18.402 1.00 9.64 341 GLY A C 1
ATOM 2612 O O . GLY A 1 353 ? -29.721 20.738 -18.476 1.00 9.62 341 GLY A O 1
ATOM 2613 N N . TRP A 1 354 ? -28.753 18.897 -19.330 1.00 8.42 342 TRP A N 1
ATOM 2614 C CA . TRP A 1 354 ? -29.652 18.880 -20.492 1.00 9.08 342 TRP A CA 1
ATOM 2615 C C . TRP A 1 354 ? -31.137 18.768 -20.120 1.00 9.52 342 TRP A C 1
ATOM 2616 O O . TRP A 1 354 ? -31.940 19.568 -20.552 1.00 9.46 342 TRP A O 1
ATOM 2627 N N . THR A 1 355 ? -31.459 17.838 -19.262 1.00 9.02 343 THR A N 1
ATOM 2628 C CA . THR A 1 355 ? -32.830 17.604 -18.874 1.00 9.60 343 THR A CA 1
ATOM 2629 C C . THR A 1 355 ? -33.336 18.816 -18.053 1.00 9.02 343 THR A C 1
ATOM 2630 O O . THR A 1 355 ? -34.473 19.323 -18.267 1.00 9.54 343 THR A O 1
ATOM 2634 N N . ALA A 1 356 ? -32.475 19.348 -17.168 1.00 8.75 344 ALA A N 1
ATOM 2635 C CA . ALA A 1 356 ? -32.929 20.471 -16.363 1.00 10.03 344 ALA A CA 1
ATOM 2636 C C . ALA A 1 356 ? -33.152 21.730 -17.190 1.00 10.70 344 ALA A C 1
ATOM 2637 O O . ALA A 1 356 ? -34.149 22.502 -16.948 1.00 12.18 344 ALA A O 1
ATOM 2639 N N . HIS A 1 357 ? -32.309 21.969 -18.187 1.00 10.82 345 HIS A N 1
ATOM 2640 C CA . HIS A 1 357 ? -32.505 23.114 -19.097 1.00 12.12 345 HIS A CA 1
ATOM 2641 C C . HIS A 1 357 ? -33.760 22.993 -19.951 1.00 11.42 345 HIS A C 1
ATOM 2642 O O . HIS A 1 357 ? -34.454 23.974 -20.173 1.00 11.94 345 HIS A O 1
ATOM 2649 N N . VAL A 1 358 ? -34.051 21.809 -20.460 1.00 11.30 346 VAL A N 1
ATOM 2650 C CA . VAL A 1 358 ? -35.199 21.668 -21.305 1.00 11.02 346 VAL A CA 1
ATOM 2651 C C . VAL A 1 358 ? -36.486 21.787 -20.464 1.00 11.18 346 VAL A C 1
ATOM 2652 O O . VAL A 1 358 ? -37.429 22.408 -20.946 1.00 12.82 346 VAL A O 1
ATOM 2656 N N . ILE A 1 359 ? -36.475 21.292 -19.239 1.00 10.60 347 ILE A N 1
ATOM 2657 C CA . ILE A 1 359 ? -37.656 21.367 -18.361 1.00 11.57 347 ILE A CA 1
ATOM 2658 C C . ILE A 1 359 ? -37.920 22.834 -18.063 1.00 13.17 347 ILE A C 1
ATOM 2659 O O . ILE A 1 359 ? -39.030 23.293 -18.207 1.00 13.95 347 ILE A O 1
ATOM 2664 N N . GLU A 1 360 ? -36.876 23.587 -17.732 1.00 13.36 348 GLU A N 1
ATOM 2665 C CA . GLU A 1 360 ? -37.003 25.048 -17.493 1.00 16.65 348 GLU A CA 1
ATOM 2666 C C . GLU A 1 360 ? -37.550 25.747 -18.683 1.00 16.99 348 GLU A C 1
ATOM 2667 O O . GLU A 1 360 ? -38.469 26.605 -18.589 1.00 17.56 348 GLU A O 1
ATOM 2673 N N . TYR A 1 361 ? -37.009 25.397 -19.853 1.00 15.33 349 TYR A N 1
ATOM 2674 C CA . TYR A 1 361 ? -37.429 26.002 -21.078 1.00 16.95 349 TYR A CA 1
ATOM 2675 C C . TYR A 1 361 ? -38.892 25.719 -21.450 1.00 15.55 349 TYR A C 1
ATOM 2676 O O . TYR A 1 361 ? -39.629 26.659 -21.803 1.00 20.71 349 TYR A O 1
ATOM 2685 N N . VAL A 1 362 ? -39.309 24.461 -21.389 1.00 15.10 350 VAL A N 1
ATOM 2686 C CA . VAL A 1 362 ? -40.651 24.083 -21.800 1.00 16.42 350 VAL A CA 1
ATOM 2687 C C . VAL A 1 362 ? -41.641 24.718 -20.780 1.00 18.73 350 VAL A C 1
ATOM 2688 O O . VAL A 1 362 ? -42.707 25.233 -21.193 1.00 19.22 350 VAL A O 1
ATOM 2692 N N . GLU A 1 363 ? -41.307 24.650 -19.492 1.00 15.77 351 GLU A N 1
ATOM 2693 C CA . GLU A 1 363 ? -42.299 25.063 -18.457 1.00 20.32 351 GLU A CA 1
ATOM 2694 C C . GLU A 1 363 ? -42.452 26.562 -18.405 1.00 24.68 351 GLU A C 1
ATOM 2695 O O . GLU A 1 363 ? -43.503 27.036 -18.070 1.00 27.61 351 GLU A O 1
ATOM 2701 N N . ASP A 1 364 ? -41.441 27.327 -18.768 1.00 28.85 352 ASP A N 1
ATOM 2702 C CA . ASP A 1 364 ? -41.496 28.744 -18.500 1.00 42.92 352 ASP A CA 1
ATOM 2703 C C . ASP A 1 364 ? -41.632 29.518 -19.764 1.00 44.74 352 ASP A C 1
ATOM 2704 O O . ASP A 1 364 ? -42.494 30.378 -19.887 1.00 38.93 352 ASP A O 1
ATOM 2709 N N . GLN A 1 365 ? -40.810 29.154 -20.735 1.00 54.05 353 GLN A N 1
ATOM 2710 C CA . GLN A 1 365 ? -40.370 30.068 -21.806 1.00 57.52 353 GLN A CA 1
ATOM 2711 C C . GLN A 1 365 ? -40.457 29.347 -23.146 1.00 58.84 353 GLN A C 1
ATOM 2712 O O . GLN A 1 365 ? -39.644 29.564 -24.061 1.00 47.04 353 GLN A O 1
ATOM 2718 N N . HIS A 1 366 ? -41.462 28.480 -23.247 1.00 62.29 354 HIS A N 1
ATOM 2719 C CA . HIS A 1 366 ? -41.632 27.711 -24.446 1.00 68.38 354 HIS A CA 1
ATOM 2720 C C . HIS A 1 366 ? -42.082 28.688 -25.550 1.00 75.95 354 HIS A C 1
ATOM 2721 O O . HIS A 1 366 ? -43.212 29.199 -25.529 1.00 62.66 354 HIS A O 1
ATOM 2728 N N . ARG A 1 367 ? -41.141 29.014 -26.440 1.00 82.25 355 ARG A N 1
ATOM 2729 C CA . ARG A 1 367 ? -41.452 29.582 -27.769 1.00 86.72 355 ARG A CA 1
ATOM 2730 C C . ARG A 1 367 ? -41.110 28.427 -28.736 1.00 85.74 355 ARG A C 1
ATOM 2731 O O . ARG A 1 367 ? -40.109 27.713 -28.530 1.00 75.18 355 ARG A O 1
ATOM 2739 N N . LEU A 1 368 ? -41.962 28.215 -29.744 1.00 85.32 356 LEU A N 1
ATOM 2740 C CA . LEU A 1 368 ? -41.660 27.286 -30.838 1.00 81.68 356 LEU A CA 1
ATOM 2741 C C . LEU A 1 368 ? -40.564 27.919 -31.712 1.00 83.57 356 LEU A C 1
ATOM 2742 O O . LEU A 1 368 ? -40.714 29.072 -32.142 1.00 86.71 356 LEU A O 1
ATOM 2747 N N . ILE A 1 369 ? -39.475 27.179 -31.970 1.00 78.35 357 ILE A N 1
ATOM 2748 C CA . ILE A 1 369 ? -38.295 27.764 -32.644 1.00 73.34 357 ILE A CA 1
ATOM 2749 C C . ILE A 1 369 ? -38.531 27.765 -34.197 1.00 76.13 357 ILE A C 1
ATOM 2750 O O . ILE A 1 369 ? -38.745 26.700 -34.829 1.00 60.45 357 ILE A O 1
ATOM 2755 N N . ARG A 1 370 ? -38.551 28.997 -34.746 1.00 74.58 358 ARG A N 1
ATOM 2756 C CA . ARG A 1 370 ? -38.838 29.319 -36.158 1.00 67.43 358 ARG A CA 1
ATOM 2757 C C . ARG A 1 370 ? -38.013 30.560 -36.658 1.00 54.65 358 ARG A C 1
ATOM 2758 O O . ARG A 1 370 ? -38.525 31.686 -36.769 1.00 52.99 358 ARG A O 1
ATOM 2766 N N . PRO A 1 371 ? -36.714 30.346 -36.935 1.00 43.42 359 PRO A N 1
ATOM 2767 C CA . PRO A 1 371 ? -35.879 31.313 -37.646 1.00 37.43 359 PRO A CA 1
ATOM 2768 C C . PRO A 1 371 ? -36.146 31.325 -39.161 1.00 37.64 359 PRO A C 1
ATOM 2769 O O . PRO A 1 371 ? -37.048 30.640 -39.639 1.00 30.42 359 PRO A O 1
ATOM 2773 N N . ARG A 1 372 ? -35.405 32.134 -39.918 1.00 37.88 360 ARG A N 1
ATOM 2774 C CA . ARG A 1 372 ? -35.656 32.282 -41.367 1.00 37.43 360 ARG A CA 1
ATOM 2775 C C . ARG A 1 372 ? -34.356 32.165 -42.112 1.00 31.09 360 ARG A C 1
ATOM 2776 O O . ARG A 1 372 ? -33.273 32.307 -41.511 1.00 28.03 360 ARG A O 1
ATOM 2784 N N . ALA A 1 373 ? -34.474 31.891 -43.407 1.00 28.07 361 ALA A N 1
ATOM 2785 C CA . ALA A 1 373 ? -33.339 31.880 -44.300 1.00 29.42 361 ALA A CA 1
ATOM 2786 C C . ALA A 1 373 ? -33.556 32.994 -45.357 1.00 32.47 361 ALA A C 1
ATOM 2787 O O . ALA A 1 373 ? -34.595 33.068 -45.993 1.00 37.59 361 ALA A O 1
ATOM 2789 N N . LEU A 1 374 ? -32.554 33.841 -45.531 1.00 32.22 362 LEU A N 1
ATOM 2790 C CA . LEU A 1 374 ? -32.593 34.859 -46.560 1.00 31.47 362 LEU A CA 1
ATOM 2791 C C . LEU A 1 374 ? -32.245 34.243 -47.925 1.00 25.25 362 LEU A C 1
ATOM 2792 O O . LEU A 1 374 ? -31.139 33.713 -48.058 1.00 27.79 362 LEU A O 1
ATOM 2797 N N . TYR A 1 375 ? -33.140 34.320 -48.922 1.00 23.64 363 TYR A N 1
ATOM 2798 C CA . TYR A 1 375 ? -32.861 33.793 -50.254 1.00 23.98 363 TYR A CA 1
ATOM 2799 C C . TYR A 1 375 ? -31.846 34.633 -51.026 1.00 29.44 363 TYR A C 1
ATOM 2800 O O . TYR A 1 375 ? -32.091 35.792 -51.236 1.00 27.27 363 TYR A O 1
ATOM 2809 N N . VAL A 1 376 ? -30.739 34.028 -51.464 1.00 25.16 364 VAL A N 1
ATOM 2810 C CA . VAL A 1 376 ? -29.712 34.736 -52.271 1.00 27.30 364 VAL A CA 1
ATOM 2811 C C . VAL A 1 376 ? -29.440 33.978 -53.529 1.00 25.84 364 VAL A C 1
ATOM 2812 O O . VAL A 1 376 ? -28.440 34.199 -54.191 1.00 28.07 364 VAL A O 1
ATOM 2816 N N . GLY A 1 377 ? -30.337 33.076 -53.899 1.00 22.90 365 GLY A N 1
ATOM 2817 C CA . GLY A 1 377 ? -30.117 32.191 -55.006 1.00 24.11 365 GLY A CA 1
ATOM 2818 C C . GLY A 1 377 ? -30.594 32.734 -56.346 1.00 23.50 365 GLY A C 1
ATOM 2819 O O . GLY A 1 377 ? -30.973 33.893 -56.442 1.00 22.32 365 GLY A O 1
ATOM 2820 N N . PRO A 1 378 ? -30.615 31.876 -57.357 1.00 23.57 366 PRO A N 1
ATOM 2821 C CA . PRO A 1 378 ? -31.005 32.293 -58.687 1.00 23.73 366 PRO A CA 1
ATOM 2822 C C . PRO A 1 378 ? -32.389 32.894 -58.825 1.00 26.36 366 PRO A C 1
ATOM 2823 O O . PRO A 1 378 ? -33.363 32.453 -58.187 1.00 22.27 366 PRO A O 1
ATOM 2827 N N . LEU A 1 379 ? -32.484 33.861 -59.740 1.00 24.74 367 LEU A N 1
ATOM 2828 C CA . LEU A 1 379 ? -33.751 34.336 -60.209 1.00 25.24 367 LEU A CA 1
ATOM 2829 C C . LEU A 1 379 ? -34.513 33.271 -61.013 1.00 22.84 367 LEU A C 1
ATOM 2830 O O . LEU A 1 379 ? -33.977 32.221 -61.414 1.00 22.30 367 LEU A O 1
ATOM 2835 N N . LYS A 1 380 ? -35.789 33.567 -61.254 1.00 22.07 368 LYS A N 1
ATOM 2836 C CA . LYS A 1 380 ? -36.697 32.712 -61.990 1.00 22.57 368 LYS A CA 1
ATOM 2837 C C . LYS A 1 380 ? -36.086 32.165 -63.269 1.00 22.53 368 LYS A C 1
ATOM 2838 O O . LYS A 1 380 ? -35.554 32.935 -64.045 1.00 22.34 368 LYS A O 1
ATOM 2844 N N . ARG A 1 381 ? -36.191 30.859 -63.507 1.00 21.56 369 ARG A N 1
ATOM 2845 C CA . ARG A 1 381 ? -35.700 30.256 -64.736 1.00 21.38 369 ARG A CA 1
ATOM 2846 C C . ARG A 1 381 ? -36.554 29.060 -65.043 1.00 23.74 369 ARG A C 1
ATOM 2847 O O . ARG A 1 381 ? -37.262 28.531 -64.160 1.00 21.24 369 ARG A O 1
ATOM 2855 N N . ASP A 1 382 ? -36.553 28.665 -66.305 1.00 23.45 370 ASP A N 1
ATOM 2856 C CA . ASP A 1 382 ? -37.476 27.691 -66.806 1.00 23.75 370 ASP A CA 1
ATOM 2857 C C . ASP A 1 382 ? -36.723 26.376 -66.933 1.00 20.18 370 ASP A C 1
ATOM 2858 O O . ASP A 1 382 ? -35.552 26.382 -67.308 1.00 19.35 370 ASP A O 1
ATOM 2863 N N . VAL A 1 383 ? -37.408 25.267 -66.689 1.00 19.66 371 VAL A N 1
ATOM 2864 C CA . VAL A 1 383 ? -36.779 23.966 -66.819 1.00 21.00 371 VAL A CA 1
ATOM 2865 C C . VAL A 1 383 ? -36.545 23.762 -68.322 1.00 23.79 371 VAL A C 1
ATOM 2866 O O . VAL A 1 383 ? -37.433 23.997 -69.139 1.00 21.70 371 VAL A O 1
ATOM 2870 N N . VAL A 1 384 ? -35.380 23.225 -68.629 1.00 24.84 372 VAL A N 1
ATOM 2871 C CA . VAL A 1 384 ? -35.007 22.868 -69.987 1.00 29.59 372 VAL A CA 1
ATOM 2872 C C . VAL A 1 384 ? -34.881 21.344 -70.052 1.00 26.03 372 VAL A C 1
ATOM 2873 O O . VAL A 1 384 ? -34.372 20.714 -69.115 1.00 22.50 372 VAL A O 1
ATOM 2877 N N . PRO A 1 385 ? -35.344 20.737 -71.132 1.00 23.64 373 PRO A N 1
ATOM 2878 C CA . PRO A 1 385 ? -35.185 19.282 -71.311 1.00 26.47 373 PRO A CA 1
ATOM 2879 C C . PRO A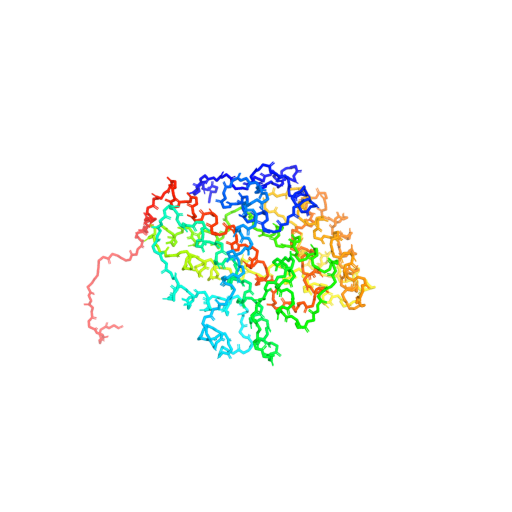 1 385 ? -33.734 18.813 -71.198 1.00 22.12 373 PRO A C 1
ATOM 2880 O O . PRO A 1 385 ? -32.832 19.504 -71.633 1.00 19.92 373 PRO A O 1
ATOM 2884 N N . ILE A 1 386 ? -33.529 17.628 -70.649 1.00 21.65 374 ILE A N 1
ATOM 2885 C CA . ILE A 1 386 ? -32.192 17.177 -70.306 1.00 21.48 374 ILE A CA 1
ATOM 2886 C C . ILE A 1 386 ? -31.212 17.186 -71.512 1.00 21.03 374 ILE A C 1
ATOM 2887 O O . ILE A 1 386 ? -30.058 17.571 -71.343 1.00 22.09 374 ILE A O 1
ATOM 2892 N N . GLU A 1 387 ? -31.719 16.882 -72.695 1.00 23.05 375 GLU A N 1
ATOM 2893 C CA . GLU A 1 387 ? -30.901 16.879 -73.959 1.00 28.36 375 GLU A CA 1
ATOM 2894 C C . GLU A 1 387 ? -30.270 18.250 -74.261 1.00 27.79 375 GLU A C 1
ATOM 2895 O O . GLU A 1 387 ? -29.181 18.328 -74.810 1.00 34.70 375 GLU A O 1
ATOM 2901 N N . LEU A 1 388 ? -30.941 19.320 -73.844 1.00 25.45 376 LEU A N 1
ATOM 2902 C CA . LEU A 1 388 ? -30.428 20.673 -73.971 1.00 26.20 376 LEU A CA 1
ATOM 2903 C C . LEU A 1 388 ? -29.555 21.172 -72.872 1.00 28.77 376 LEU A C 1
ATOM 2904 O O . LEU A 1 388 ? -29.119 22.351 -72.882 1.00 27.82 376 LEU A O 1
ATOM 2909 N N . ARG A 1 389 ? -29.269 20.327 -71.874 1.00 25.90 377 ARG A N 1
ATOM 2910 C CA . ARG A 1 389 ? -28.405 20.758 -70.820 1.00 25.82 377 ARG A CA 1
ATOM 2911 C C . ARG A 1 389 ? -26.963 20.444 -71.228 1.00 30.86 377 ARG A C 1
ATOM 2912 O O . ARG A 1 389 ? -26.105 20.793 -70.490 1.00 31.78 377 ARG A O 1
#

Secondary structure (DSSP, 8-state):
--------SSEEEETTTTEEEETTEEHHHHHHH--HHHHHHHHHHSSPPPHHHHHHHHHHHHHHS---HHHHHHHHHS-TTS-HHHHHHHHHHHHHHHH-----TTTHHHHHHHHHHHHHHHHHHHHHHHHTPPP------S-HHHHHHHHHHSSPPPHHHHHHHHHHHHHTS--S--HHHHHHHHHHTTT--HHHHHHHHHHHHTSTTTS-HHHHHHHHHHHH-SGGGHHHHIIIIIIIT-PPPTTB--SS-SS--HHHHHHHHHHHHHHHTSHHHHHHHHHHHHHHHHHHHHHGGGT--B-THHHHHHHHHHHT--GGGHHHHHHHHHHHHHHHHHHHHHHHH-----------S--------GGG-

CATH classification: 1.10.580.10 (+1 more: 1.10.230.10)

B-factor: mean 21.85, std 14.48, range [6.14, 109.41]

Solvent-accessible surface area: 17976 Å² total; per-residue (Å²): 197,150,116,190,65,26,94,60,96,12,22,109,42,26,8,130,101,12,44,2,74,0,36,58,77,66,5,126,70,2,2,91,132,24,25,0,4,39,0,1,12,4,9,10,100,50,88,50,20,81,187,104,60,33,109,138,11,76,64,27,5,50,120,0,6,120,16,41,105,115,0,3,77,66,2,69,90,53,86,139,131,27,74,3,5,10,2,0,45,43,0,0,48,13,0,13,103,83,61,27,122,100,39,72,140,90,53,6,60,77,24,0,2,67,0,0,0,18,0,0,0,0,0,0,0,0,3,12,4,22,78,49,92,159,49,24,62,5,121,89,46,151,24,4,0,36,3,0,3,88,7,1,36,78,107,88,10,55,126,76,16,14,63,1,1,9,1,2,1,0,0,3,0,1,7,70,62,35,58,0,0,48,25,0,0,64,29,0,2,83,87,34,28,11,7,30,1,1,28,22,0,0,48,29,2,101,28,125,185,46,12,21,46,6,19,90,0,1,102,14,0,67,114,10,18,91,41,138,97,0,102,55,14,10,107,126,86,6,67,111,54,155,56,196,7,73,10,20,17,38,231,51,2,81,42,57,0,10,7,1,108,12,2,53,115,18,0,115,69,6,0,72,136,78,92,62,2,118,48,21,6,70,0,0,69,63,0,13,112,20,0,44,144,48,38,6,100,143,105,57,51,1,15,9,30,1,1,0,1,1,0,1,61,16,1,42,2,29,29,80,0,0,12,0,2,28,0,0,1,6,0,0,0,0,0,4,3,1,4,39,8,21,39,108,23,66,150,87,50,184,114,233,101,160,157,132,31,82,159,183,190,111,138,66,74,119,154,130,184

Sequence (369 aa):
ENVFIKTTSLTYIDGENGILRYGGYDIEDLVEHTSFEEVVHLMLYGDLPTKLQLQRLKSALDEAYEVPQQVIDMIYSLPRDSDAVGMMETAFSALSSIYGMPWNKATNRDNAVKLVARASTVVANVLRAKEGKKPAIPEPSESFAKSFLKASFSRTPTEEEVKAMDAALILYADHEVPASTTAALVTSSTLSDIYSCVVAALAALKGPLHGGAAEEAFKQFVEIGEPDMTESWFKRKIIEGKSRLMGFGHRVYKTYDPRAKIFKKYAKVISERNSDARKYFEIAQKLEELGVETFGAKHIYPNTDFYSGVVFYALGFPVYMFTSLFALSRTLGWTAHVIEYVEDQHRLIRPRALYVGPLKRDVVPIELR

Organism: Metallosphaera sedula (strain ATCC 51363 / DSM 5348 / JCM 9185 / NBRC 15509 / TH2) (NCBI:txid399549)

Foldseek 3Di:
DPDDPDDDQAWDDAQAVQFIDGLPHTLVCCLVPHWLLQSLCCLQPSHGDDPVVSVVLLVLLQVLQDDDPVLLVQLLVPPLPDQLLVSVLSSLVVVCVVPFDFDDLVCLSSSLSSVLSNLLQSLLSNQCSSVVHDAFTFHDDPDPLQSSLCRNPVDGDDPLLSSLLRSLLSLLADDDCDPLLVQLQLCCLVRRGLSVSLSSSSVVCVDVVRHCLLLVLLVLLVVQPAQVSLVVSCVPCPVPVVDDRRQKDDPRHLAENVLQVVLLVSLVVLQVVDVNLVRSNSSLVVVQVVCCVPCVVVSIHGYNSNRNNSSCVSSPGDSSSSRSSSSSSHSSVSSSSSSCCNVPPNDNDDDDDDDPDDDDDDDDPPVVD